Protein AF-0000000071362204 (afdb_homodimer)

Structure (mmCIF, N/CA/C/O backbone):
data_AF-0000000071362204-model_v1
#
loop_
_entity.id
_entity.type
_entity.pdbx_description
1 polymer 'Uncharacterized protein LOC113097064'
#
loop_
_atom_site.group_PDB
_atom_site.id
_atom_site.type_symbol
_atom_site.label_atom_id
_atom_site.label_alt_id
_atom_site.label_comp_id
_atom_site.label_asym_id
_atom_site.label_entity_id
_atom_site.label_seq_id
_atom_site.pdbx_PDB_ins_code
_atom_site.Cartn_x
_atom_site.Cartn_y
_atom_site.Cartn_z
_atom_site.occupancy
_atom_site.B_iso_or_equiv
_atom_site.auth_seq_id
_atom_site.auth_comp_id
_atom_site.auth_asym_id
_atom_site.auth_atom_id
_atom_site.pdbx_PDB_model_num
ATOM 1 N N . MET A 1 1 ? -59.531 -40.188 -57.625 1 27.64 1 MET A N 1
ATOM 2 C CA . MET A 1 1 ? -60.031 -40.844 -56.406 1 27.64 1 MET A CA 1
ATOM 3 C C . MET A 1 1 ? -59.062 -40.594 -55.219 1 27.64 1 MET A C 1
ATOM 5 O O . MET A 1 1 ? -58 -41.188 -55.156 1 27.64 1 MET A O 1
ATOM 9 N N . ILE A 1 2 ? -59.031 -39.344 -54.656 1 34.12 2 ILE A N 1
ATOM 10 C CA . ILE A 1 2 ? -58.062 -38.656 -53.781 1 34.12 2 ILE A CA 1
ATOM 11 C C . ILE A 1 2 ? -58.156 -39.25 -52.375 1 34.12 2 ILE A C 1
ATOM 13 O O . ILE A 1 2 ? -59.188 -39.156 -51.719 1 34.12 2 ILE A O 1
ATOM 17 N N . VAL A 1 3 ? -57.406 -40.344 -52.094 1 33.09 3 VAL A N 1
ATOM 18 C CA . VAL A 1 3 ? -57.469 -41.188 -50.906 1 33.09 3 VAL A CA 1
ATOM 19 C C . VAL A 1 3 ? -57.125 -40.375 -49.656 1 33.09 3 VAL A C 1
ATOM 21 O O . VAL A 1 3 ? -56.094 -39.719 -49.594 1 33.09 3 VAL A O 1
ATOM 24 N N . GLN A 1 4 ? -58.125 -39.875 -48.875 1 31.12 4 GLN A N 1
ATOM 25 C CA . GLN A 1 4 ? -58.156 -39 -47.719 1 31.12 4 GLN A CA 1
ATOM 26 C C . GLN A 1 4 ? -57.469 -39.656 -46.531 1 31.12 4 GLN A C 1
ATOM 28 O O . GLN A 1 4 ? -57.875 -40.719 -46.062 1 31.12 4 GLN A O 1
ATOM 33 N N . THR A 1 5 ? -56.125 -39.594 -46.469 1 39 5 THR A N 1
ATOM 34 C CA . THR A 1 5 ? -55.375 -40.312 -45.469 1 39 5 THR A CA 1
ATOM 35 C C . THR A 1 5 ? -55.875 -40 -44.062 1 39 5 THR A C 1
ATOM 37 O O . THR A 1 5 ? -56.062 -38.812 -43.719 1 39 5 THR A O 1
ATOM 40 N N . PRO A 1 6 ? -56.438 -40.938 -43.344 1 36.09 6 PRO A N 1
ATOM 41 C CA . PRO A 1 6 ? -57.188 -40.812 -42.094 1 36.09 6 PRO A CA 1
ATOM 42 C C . PRO A 1 6 ? -56.375 -40.188 -40.969 1 36.09 6 PRO A C 1
ATOM 44 O O . PRO A 1 6 ? -55.125 -40.219 -41 1 36.09 6 PRO A O 1
ATOM 47 N N . ASP A 1 7 ? -56.875 -39.188 -40.219 1 33.66 7 ASP A N 1
ATOM 48 C CA . ASP A 1 7 ? -56.375 -38.281 -39.188 1 33.66 7 ASP A CA 1
ATOM 49 C C . ASP A 1 7 ? -55.906 -39.031 -37.969 1 33.66 7 ASP A C 1
ATOM 51 O O . ASP A 1 7 ? -56.656 -39.875 -37.406 1 33.66 7 ASP A O 1
ATOM 55 N N . PRO A 1 8 ? -54.594 -39.375 -37.812 1 35.91 8 PRO A N 1
ATOM 56 C CA . PRO A 1 8 ? -54.156 -40.312 -36.75 1 35.91 8 PRO A CA 1
ATOM 57 C C . PRO A 1 8 ? -54.656 -39.906 -35.375 1 35.91 8 PRO A C 1
ATOM 59 O O . PRO A 1 8 ? -54.812 -38.719 -35.094 1 35.91 8 PRO A O 1
ATOM 62 N N . THR A 1 9 ? -55.531 -40.625 -34.781 1 33.62 9 THR A N 1
ATOM 63 C CA . THR A 1 9 ? -56.188 -40.531 -33.5 1 33.62 9 THR A CA 1
ATOM 64 C C . THR A 1 9 ? -55.188 -40.344 -32.375 1 33.62 9 THR A C 1
ATOM 66 O O . THR A 1 9 ? -54.312 -41.219 -32.156 1 33.62 9 THR A O 1
ATOM 69 N N . VAL A 1 10 ? -54.75 -39.125 -32.062 1 38.31 10 VAL A N 1
ATOM 70 C CA . VAL A 1 10 ? -53.719 -38.781 -31.062 1 38.31 10 VAL A CA 1
ATOM 71 C C . VAL A 1 10 ? -54.125 -39.312 -29.703 1 38.31 10 VAL A C 1
ATOM 73 O O . VAL A 1 10 ? -55.25 -39.062 -29.234 1 38.31 10 VAL A O 1
ATOM 76 N N . PRO A 1 11 ? -53.531 -40.438 -29.266 1 35.16 11 PRO A N 1
ATOM 77 C CA . PRO A 1 11 ? -53.969 -41.125 -28.047 1 35.16 11 PRO A CA 1
ATOM 78 C C . PRO A 1 11 ? -54.062 -40.188 -26.859 1 35.16 11 PRO A C 1
ATOM 80 O O . PRO A 1 11 ? -53.406 -39.156 -26.828 1 35.16 11 PRO A O 1
ATOM 83 N N . THR A 1 12 ? -55.125 -40.281 -26.109 1 35.19 12 THR A N 1
ATOM 84 C CA . THR A 1 12 ? -55.594 -39.5 -24.969 1 35.19 12 THR A CA 1
ATOM 85 C C . THR A 1 12 ? -54.594 -39.531 -23.828 1 35.19 12 THR A C 1
ATOM 87 O O . THR A 1 12 ? -54.125 -40.625 -23.438 1 35.19 12 THR A O 1
ATOM 90 N N . PRO A 1 13 ? -53.875 -38.406 -23.531 1 32.84 13 PRO A N 1
ATOM 91 C CA . PRO A 1 13 ? -52.781 -38.375 -22.562 1 32.84 13 PRO A CA 1
ATOM 92 C C . PRO A 1 13 ? -53.188 -38.875 -21.172 1 32.84 13 PRO A C 1
ATOM 94 O O . PRO A 1 13 ? -54.312 -38.625 -20.734 1 32.84 13 PRO A O 1
ATOM 97 N N . VAL A 1 14 ? -52.844 -40.062 -20.781 1 34.97 14 VAL A N 1
ATOM 98 C CA . VAL A 1 14 ? -53.125 -40.75 -19.531 1 34.97 14 VAL A CA 1
ATOM 99 C C . VAL A 1 14 ? -52.875 -39.781 -18.344 1 34.97 14 VAL A C 1
ATOM 101 O O . VAL A 1 14 ? -51.875 -39.031 -18.359 1 34.97 14 VAL A O 1
ATOM 104 N N . PRO A 1 15 ? -53.844 -39.438 -17.531 1 28.56 15 PRO A N 1
ATOM 105 C CA . PRO A 1 15 ? -53.75 -38.5 -16.438 1 28.56 15 PRO A CA 1
ATOM 106 C C . PRO A 1 15 ? -52.688 -38.875 -15.398 1 28.56 15 PRO A C 1
ATOM 108 O O . PRO A 1 15 ? -52.688 -40.031 -14.93 1 28.56 15 PRO A O 1
ATOM 111 N N . ARG A 1 16 ? -51.531 -38.406 -15.461 1 28.94 16 ARG A N 1
ATOM 112 C CA . ARG A 1 16 ? -50.5 -38.781 -14.516 1 28.94 16 ARG A CA 1
ATOM 113 C C . ARG A 1 16 ? -50.938 -38.594 -13.078 1 28.94 16 ARG A C 1
ATOM 115 O O . ARG A 1 16 ? -51.438 -37.531 -12.719 1 28.94 16 ARG A O 1
ATOM 122 N N . ALA A 1 17 ? -51.219 -39.594 -12.336 1 25.5 17 ALA A N 1
ATOM 123 C CA . ALA A 1 17 ? -51.594 -39.688 -10.922 1 25.5 17 ALA A CA 1
ATOM 124 C C . ALA A 1 17 ? -50.656 -38.844 -10.07 1 25.5 17 ALA A C 1
ATOM 126 O O . ALA A 1 17 ? -49.438 -38.906 -10.219 1 25.5 17 ALA A O 1
ATOM 127 N N . THR A 1 18 ? -51.062 -37.688 -9.508 1 26.5 18 THR A N 1
ATOM 128 C CA . THR A 1 18 ? -50.438 -36.719 -8.625 1 26.5 18 THR A CA 1
ATOM 129 C C . THR A 1 18 ? -50.062 -37.375 -7.301 1 26.5 18 THR A C 1
ATOM 131 O O . THR A 1 18 ? -50.906 -37.656 -6.465 1 26.5 18 THR A O 1
ATOM 134 N N . ALA A 1 19 ? -49.156 -38.406 -7.305 1 27.09 19 ALA A N 1
ATOM 135 C CA . ALA A 1 19 ? -48.781 -39 -6.027 1 27.09 19 ALA A CA 1
ATOM 136 C C . ALA A 1 19 ? -48.469 -37.938 -4.992 1 27.09 19 ALA A C 1
ATOM 138 O O . ALA A 1 19 ? -47.812 -36.938 -5.297 1 27.09 19 ALA A O 1
ATOM 139 N N . ASP A 1 20 ? -49.25 -37.781 -3.992 1 25.08 20 ASP A N 1
ATOM 140 C CA . ASP A 1 20 ? -49.219 -36.906 -2.834 1 25.08 20 ASP A CA 1
ATOM 141 C C . ASP A 1 20 ? -47.906 -37.094 -2.033 1 25.08 20 ASP A C 1
ATOM 143 O O . ASP A 1 20 ? -47.781 -38.125 -1.345 1 25.08 20 ASP A O 1
ATOM 147 N N . VAL A 1 21 ? -46.719 -37 -2.619 1 30.03 21 VAL A N 1
ATOM 148 C CA . VAL A 1 21 ? -45.469 -37.25 -1.89 1 30.03 21 VAL A CA 1
ATOM 149 C C . VAL A 1 21 ? -45.5 -36.5 -0.562 1 30.03 21 VAL A C 1
ATOM 151 O O . VAL A 1 21 ? -45.594 -35.25 -0.541 1 30.03 21 VAL A O 1
ATOM 154 N N . SER A 1 22 ? -45.938 -37.188 0.501 1 26.25 22 SER A N 1
ATOM 155 C CA . SER A 1 22 ? -46.188 -36.844 1.9 1 26.25 22 SER A CA 1
ATOM 156 C C . SER A 1 22 ? -45.031 -36.031 2.473 1 26.25 22 SER A C 1
ATOM 158 O O . SER A 1 22 ? -43.969 -35.938 1.857 1 26.25 22 SER A O 1
ATOM 160 N N . ASN A 1 23 ? -45 -36.062 3.912 1 25.48 23 ASN A N 1
ATOM 161 C CA . ASN A 1 23 ? -44.656 -35.156 5.008 1 25.48 23 ASN A CA 1
ATOM 162 C C . ASN A 1 23 ? -43.125 -35.062 5.18 1 25.48 23 ASN A C 1
ATOM 164 O O . ASN A 1 23 ? -42.469 -36.062 5.387 1 25.48 23 ASN A O 1
ATOM 168 N N . PRO A 1 24 ? -42.531 -34.094 4.641 1 28.42 24 PRO A N 1
ATOM 169 C CA . PRO A 1 24 ? -41.094 -34.031 4.746 1 28.42 24 PRO A CA 1
ATOM 170 C C . PRO A 1 24 ? -40.594 -34.219 6.18 1 28.42 24 PRO A C 1
ATOM 172 O O . PRO A 1 24 ? -41.25 -33.812 7.129 1 28.42 24 PRO A O 1
ATOM 175 N N . ALA A 1 25 ? -40 -35.406 6.43 1 31.22 25 ALA A N 1
ATOM 176 C CA . ALA A 1 25 ? -39.344 -35.719 7.688 1 31.22 25 ALA A CA 1
ATOM 177 C C . ALA A 1 25 ? -38.688 -34.5 8.289 1 31.22 25 ALA A C 1
ATOM 179 O O . ALA A 1 25 ? -38.094 -33.656 7.574 1 31.22 25 ALA A O 1
ATOM 180 N N . GLN A 1 26 ? -39.25 -34 9.414 1 26.98 26 GLN A N 1
ATOM 181 C CA . GLN A 1 26 ? -38.781 -32.875 10.234 1 26.98 26 GLN A CA 1
ATOM 182 C C . GLN A 1 26 ? -37.281 -33.031 10.547 1 26.98 26 GLN A C 1
ATOM 184 O O . GLN A 1 26 ? -36.812 -34.062 10.984 1 26.98 26 GLN A O 1
ATOM 189 N N . PRO A 1 27 ? -36.469 -32.406 9.781 1 27.34 27 PRO A N 1
ATOM 190 C CA . PRO A 1 27 ? -35.062 -32.562 10.109 1 27.34 27 PRO A CA 1
ATOM 191 C C . PRO A 1 27 ? -34.781 -32.469 11.609 1 27.34 27 PRO A C 1
ATOM 193 O O . PRO A 1 27 ? -35.469 -31.719 12.32 1 27.34 27 PRO A O 1
ATOM 196 N N . CYS A 1 28 ? -34.562 -33.562 12.203 1 26.39 28 CYS A N 1
ATOM 197 C CA . CYS A 1 28 ? -34.156 -33.656 13.594 1 26.39 28 CYS A CA 1
ATOM 198 C C . CYS A 1 28 ? -33.188 -32.5 13.914 1 26.39 28 CYS A C 1
ATOM 200 O O . CYS A 1 28 ? -32.156 -32.344 13.25 1 26.39 28 CYS A O 1
ATOM 202 N N . ARG A 1 29 ? -33.75 -31.531 14.656 1 27.5 29 ARG A N 1
ATOM 203 C CA . ARG A 1 29 ? -33 -30.469 15.281 1 27.5 29 ARG A CA 1
ATOM 204 C C . ARG A 1 29 ? -31.891 -31.031 16.172 1 27.5 29 ARG A C 1
ATOM 206 O O . ARG A 1 29 ? -32.188 -31.5 17.281 1 27.5 29 ARG A O 1
ATOM 213 N N . ILE A 1 30 ? -31.078 -31.891 15.594 1 26.27 30 ILE A N 1
ATOM 214 C CA . ILE A 1 30 ? -29.984 -32.188 16.516 1 26.27 30 ILE A CA 1
ATOM 215 C C . ILE A 1 30 ? -29.484 -30.875 17.141 1 26.27 30 ILE A C 1
ATOM 217 O O . ILE A 1 30 ? -28.953 -30 16.453 1 26.27 30 ILE A O 1
ATOM 221 N N . VAL A 1 31 ? -30.25 -30.438 18.125 1 28.19 31 VAL A N 1
ATOM 222 C CA . VAL A 1 31 ? -29.781 -29.391 19.031 1 28.19 31 VAL A CA 1
ATOM 223 C C . VAL A 1 31 ? -28.438 -29.797 19.641 1 28.19 31 VAL A C 1
ATOM 225 O O . VAL A 1 31 ? -28.375 -30.672 20.5 1 28.19 31 VAL A O 1
ATOM 228 N N . SER A 1 32 ? -27.5 -30.234 18.844 1 28.05 32 SER A N 1
ATOM 229 C CA . SER A 1 32 ? -26.281 -30.453 19.609 1 28.05 32 SER A CA 1
ATOM 230 C C . SER A 1 32 ? -26.016 -29.297 20.578 1 28.05 32 SER A C 1
ATOM 232 O O . SER A 1 32 ? -25.891 -28.141 20.156 1 28.05 32 SER A O 1
ATOM 234 N N . THR A 1 33 ? -26.562 -29.328 21.734 1 29.48 33 THR A N 1
ATOM 235 C CA . THR A 1 33 ? -26.219 -28.484 22.875 1 29.48 33 THR A CA 1
ATOM 236 C C . THR A 1 33 ? -24.703 -28.453 23.078 1 29.48 33 THR A C 1
ATOM 238 O O . THR A 1 33 ? -24.172 -29.109 23.984 1 29.48 33 THR A O 1
ATOM 241 N N . ALA A 1 34 ? -23.922 -28.938 22.172 1 31.06 34 ALA A N 1
ATOM 242 C CA . ALA A 1 34 ? -22.562 -28.766 22.703 1 31.06 34 ALA A CA 1
ATOM 243 C C . ALA A 1 34 ? -22.391 -27.375 23.312 1 31.06 34 ALA A C 1
ATOM 245 O O . ALA A 1 34 ? -22.953 -26.406 22.828 1 31.06 34 ALA A O 1
ATOM 246 N N . PRO A 1 35 ? -22.172 -27.312 24.609 1 29.08 35 PRO A N 1
ATOM 247 C CA . PRO A 1 35 ? -22 -25.984 25.203 1 29.08 35 PRO A CA 1
ATOM 248 C C . PRO A 1 35 ? -21.25 -25.031 24.281 1 29.08 35 PRO A C 1
ATOM 250 O O . PRO A 1 35 ? -20.438 -25.453 23.469 1 29.08 35 PRO A O 1
ATOM 253 N N . SER A 1 36 ? -21.984 -24.047 23.797 1 29.23 36 SER A N 1
ATOM 254 C CA . SER A 1 36 ? -21.438 -22.906 23.062 1 29.23 36 SER A CA 1
ATOM 255 C C . SER A 1 36 ? -20.078 -22.5 23.609 1 29.23 36 SER A C 1
ATOM 257 O O . SER A 1 36 ? -19.969 -21.984 24.719 1 29.23 36 SER A O 1
ATOM 259 N N . GLY A 1 37 ? -19.156 -23.422 23.594 1 27.8 37 GLY A N 1
ATOM 260 C CA . GLY A 1 37 ? -17.875 -22.969 24.078 1 27.8 37 GLY A CA 1
ATOM 261 C C . GLY A 1 37 ? -17.672 -21.469 23.938 1 27.8 37 GLY A C 1
ATOM 262 O O . GLY A 1 37 ? -18.266 -20.844 23.062 1 27.8 37 GLY A O 1
ATOM 263 N N . ALA A 1 38 ? -17.391 -20.766 25.109 1 29.22 38 ALA A N 1
ATOM 264 C CA . ALA A 1 38 ? -16.969 -19.359 25.156 1 29.22 38 ALA A CA 1
ATOM 265 C C . ALA A 1 38 ? -16.141 -18.984 23.922 1 29.22 38 ALA A C 1
ATOM 267 O O . ALA A 1 38 ? -15.062 -19.531 23.719 1 29.22 38 ALA A O 1
ATOM 268 N N . LEU A 1 39 ? -16.688 -18.906 22.797 1 31.52 39 LEU A N 1
ATOM 269 C CA . LEU A 1 39 ? -16.016 -18.172 21.734 1 31.52 39 LEU A CA 1
ATOM 270 C C . LEU A 1 39 ? -14.922 -17.266 22.297 1 31.52 39 LEU A C 1
ATOM 272 O O . LEU A 1 39 ? -15.203 -16.422 23.156 1 31.52 39 LEU A O 1
ATOM 276 N N . LEU A 1 40 ? -13.836 -17.75 22.672 1 33.31 40 LEU A N 1
ATOM 277 C CA . LEU A 1 40 ? -12.719 -16.906 23.094 1 33.31 40 LEU A CA 1
ATOM 278 C C . LEU A 1 40 ? -12.883 -15.492 22.547 1 33.31 40 LEU A C 1
ATOM 280 O O . LEU A 1 40 ? -12.984 -15.289 21.344 1 33.31 40 LEU A O 1
ATOM 284 N N . GLN A 1 41 ? -13.805 -14.75 23.109 1 36.47 41 GLN A N 1
ATOM 285 C CA . GLN A 1 41 ? -13.844 -13.312 22.875 1 36.47 41 GLN A CA 1
ATOM 286 C C . GLN A 1 41 ? -12.469 -12.789 22.469 1 36.47 41 GLN A C 1
ATOM 288 O O . GLN A 1 41 ? -11.531 -12.797 23.266 1 36.47 41 GLN A O 1
ATOM 293 N N . GLY A 1 42 ? -11.961 -13.117 21.344 1 41.78 42 GLY A N 1
ATOM 294 C CA . GLY A 1 42 ? -10.688 -12.555 20.922 1 41.78 42 GLY A CA 1
ATOM 295 C C . GLY A 1 42 ? -10.422 -11.188 21.5 1 41.78 42 GLY A C 1
ATOM 296 O O . GLY A 1 42 ? -11.297 -10.586 22.125 1 41.78 42 GLY A O 1
ATOM 297 N N . PRO A 1 43 ? -9.188 -10.805 21.688 1 48.91 43 PRO A N 1
ATOM 298 C CA . PRO A 1 43 ? -8.883 -9.516 22.312 1 48.91 43 PRO A CA 1
ATOM 299 C C . PRO A 1 43 ? -9.922 -8.445 21.984 1 48.91 43 PRO A C 1
ATOM 301 O O . PRO A 1 43 ? -10.602 -8.531 20.953 1 48.91 43 PRO A O 1
ATOM 304 N N . SER A 1 44 ? -10.508 -7.812 22.984 1 54.78 44 SER A N 1
ATOM 305 C CA . SER A 1 44 ? -11.5 -6.742 23.016 1 54.78 44 SER A CA 1
ATOM 306 C C . SER A 1 44 ? -11.414 -5.871 21.781 1 54.78 44 SER A C 1
ATOM 308 O O . SER A 1 44 ? -10.367 -5.289 21.484 1 54.78 44 SER A O 1
ATOM 310 N N . VAL A 1 45 ? -12.156 -6.281 20.766 1 63.88 45 VAL A N 1
ATOM 311 C CA . VAL A 1 45 ? -12.281 -5.461 19.562 1 63.88 45 VAL A CA 1
ATOM 312 C C . VAL A 1 45 ? -12.648 -4.031 19.953 1 63.88 45 VAL A C 1
ATOM 314 O O . VAL A 1 45 ? -13.672 -3.795 20.594 1 63.88 45 VAL A O 1
ATOM 317 N N . VAL A 1 46 ? -11.719 -3.152 20.016 1 75.94 46 VAL A N 1
ATOM 318 C CA . VAL A 1 46 ? -11.984 -1.732 20.219 1 75.94 46 VAL A CA 1
ATOM 319 C C . VAL A 1 46 ? -12.969 -1.231 19.172 1 75.94 46 VAL A C 1
ATOM 321 O O . VAL A 1 46 ? -12.781 -1.457 17.969 1 75.94 46 VAL A O 1
ATOM 324 N N . GLN A 1 47 ? -14.062 -0.793 19.703 1 82 47 GLN A N 1
ATOM 325 C CA . GLN A 1 47 ? -15.07 -0.208 18.812 1 82 47 GLN A CA 1
ATOM 326 C C . GLN A 1 47 ? -14.617 1.153 18.297 1 82 47 GLN A C 1
ATOM 328 O O . GLN A 1 47 ? -14.062 1.959 19.047 1 82 47 GLN A O 1
ATOM 333 N N . LEU A 1 48 ? -14.859 1.339 17.016 1 89.94 48 LEU A N 1
ATOM 334 C CA . LEU A 1 48 ? -14.539 2.619 16.406 1 89.94 48 LEU A CA 1
ATOM 335 C C . LEU A 1 48 ? -15.5 3.707 16.875 1 89.94 48 LEU A C 1
ATOM 337 O O . LEU A 1 48 ? -16.625 3.41 17.297 1 89.94 48 LEU A O 1
ATOM 341 N N . PRO A 1 49 ? -15.039 4.961 16.875 1 87.38 49 PRO A N 1
ATOM 342 C CA . PRO A 1 49 ? -15.992 6.043 17.125 1 87.38 49 PRO A CA 1
ATOM 343 C C . PRO A 1 49 ? -17.266 5.91 16.281 1 87.38 49 PRO A C 1
ATOM 345 O O . PRO A 1 49 ? -17.203 5.473 15.133 1 87.38 49 PRO A O 1
ATOM 348 N N . HIS A 1 50 ? -18.297 6.285 16.844 1 83.5 50 HIS A N 1
ATOM 349 C CA . HIS A 1 50 ? -19.609 6.008 16.281 1 83.5 50 HIS A CA 1
ATOM 350 C C . HIS A 1 50 ? -19.734 6.543 14.852 1 83.5 50 HIS A C 1
ATOM 352 O O . HIS A 1 50 ? -20.125 5.816 13.945 1 83.5 50 HIS A O 1
ATOM 358 N N . LEU A 1 51 ? -19.359 7.781 14.648 1 87.38 51 LEU A N 1
ATOM 359 C CA . LEU A 1 51 ? -19.594 8.391 13.352 1 87.38 51 LEU A CA 1
ATOM 360 C C . LEU A 1 51 ? -18.625 7.844 12.312 1 87.38 51 LEU A C 1
ATOM 362 O O . LEU A 1 51 ? -18.844 7.996 11.109 1 87.38 51 LEU A O 1
ATOM 366 N N . TRP A 1 52 ? -17.578 7.18 12.781 1 93.44 52 TRP A N 1
ATOM 367 C CA . TRP A 1 52 ? -16.672 6.52 11.844 1 93.44 52 TRP A CA 1
ATOM 368 C C . TRP A 1 52 ? -17.344 5.324 11.18 1 93.44 52 TRP A C 1
ATOM 370 O O . TRP A 1 52 ? -17.188 5.094 9.984 1 93.44 52 TRP A O 1
ATOM 380 N N . SER A 1 53 ? -18.156 4.672 11.953 1 90.25 53 SER A N 1
ATOM 381 C CA . SER A 1 53 ? -18.75 3.416 11.508 1 90.25 53 SER A CA 1
ATOM 382 C C . SER A 1 53 ? -19.797 3.658 10.422 1 90.25 53 SER A C 1
ATOM 384 O O . SER A 1 53 ? -20.156 2.738 9.68 1 90.25 53 SER A O 1
ATOM 386 N N . GLU A 1 54 ? -20.203 4.863 10.336 1 90.12 54 GLU A N 1
ATOM 387 C CA . GLU A 1 54 ? -21.188 5.203 9.312 1 90.12 54 GLU A CA 1
ATOM 388 C C . GLU A 1 54 ? -20.531 5.344 7.941 1 90.12 54 GLU A C 1
ATOM 390 O O . GLU A 1 54 ? -21.172 5.125 6.91 1 90.12 54 GLU A O 1
ATOM 395 N N . THR A 1 55 ? -19.344 5.719 7.945 1 92 55 THR A N 1
ATOM 396 C CA . THR A 1 55 ? -18.672 6.016 6.691 1 92 55 THR A CA 1
ATOM 397 C C . THR A 1 55 ? -17.656 4.922 6.348 1 92 55 THR A C 1
ATOM 399 O O . THR A 1 55 ? -17.5 4.559 5.18 1 92 55 THR A O 1
ATOM 402 N N . ILE A 1 56 ? -17.062 4.387 7.34 1 95.69 56 ILE A N 1
ATOM 403 C CA . ILE A 1 56 ? -16.062 3.34 7.129 1 95.69 56 ILE A CA 1
ATOM 404 C C . ILE A 1 56 ? -16.766 2.002 6.898 1 95.69 56 ILE A C 1
ATOM 406 O O . ILE A 1 56 ? -17.609 1.593 7.695 1 95.69 56 ILE A O 1
ATOM 410 N N . PRO A 1 57 ? -16.391 1.376 5.812 1 93.81 57 PRO A N 1
ATOM 411 C CA . PRO A 1 57 ? -17.016 0.075 5.555 1 93.81 57 PRO A CA 1
ATOM 412 C C . PRO A 1 57 ? -16.828 -0.908 6.707 1 93.81 57 PRO A C 1
ATOM 414 O O . PRO A 1 57 ? -15.781 -0.921 7.348 1 93.81 57 PRO A O 1
ATOM 417 N N . PRO A 1 58 ? -17.781 -1.781 6.934 1 92.88 58 PRO A N 1
ATOM 418 C CA . PRO A 1 58 ? -17.734 -2.711 8.062 1 92.88 58 PRO A CA 1
ATOM 419 C C . PRO A 1 58 ? -16.516 -3.627 8.023 1 92.88 58 PRO A C 1
ATOM 421 O O . PRO A 1 58 ? -15.992 -4.008 9.078 1 92.88 58 PRO A O 1
ATOM 424 N N . GLU A 1 59 ? -16.125 -4.004 6.895 1 93.69 59 GLU A N 1
ATOM 425 C CA . GLU A 1 59 ? -14.992 -4.918 6.754 1 93.69 59 GLU A CA 1
ATOM 426 C C . GLU A 1 59 ? -13.711 -4.297 7.309 1 93.69 59 GLU A C 1
ATOM 428 O O . GLU A 1 59 ? -12.734 -5.008 7.57 1 93.69 59 GLU A O 1
ATOM 433 N N . ASP A 1 60 ? -13.719 -2.949 7.5 1 96.31 60 ASP A N 1
ATOM 434 C CA . ASP A 1 60 ? -12.516 -2.264 7.949 1 96.31 60 ASP A CA 1
ATOM 435 C C . ASP A 1 60 ? -12.547 -2.02 9.461 1 96.31 60 ASP A C 1
ATOM 437 O O . ASP A 1 60 ? -11.547 -1.626 10.055 1 96.31 60 ASP A O 1
ATOM 441 N N . HIS A 1 61 ? -13.625 -2.254 10.102 1 95.38 61 HIS A N 1
ATOM 442 C CA . HIS A 1 61 ? -13.812 -1.862 11.5 1 95.38 61 HIS A CA 1
ATOM 443 C C . HIS A 1 61 ? -12.844 -2.605 12.414 1 95.38 61 HIS A C 1
ATOM 445 O O . HIS A 1 61 ? -12.148 -1.987 13.219 1 95.38 61 HIS A O 1
ATOM 451 N N . LYS A 1 62 ? -12.781 -3.867 12.203 1 93.94 62 LYS A N 1
ATOM 452 C CA . LYS A 1 62 ? -12.016 -4.703 13.117 1 93.94 62 LYS A CA 1
ATOM 453 C C . LYS A 1 62 ? -10.523 -4.387 13.039 1 93.94 62 LYS A C 1
ATOM 455 O O . LYS A 1 62 ? -9.875 -4.137 14.055 1 93.94 62 LYS A O 1
ATOM 460 N N . TRP A 1 63 ? -9.984 -4.371 11.859 1 95.75 63 TRP A N 1
ATOM 461 C CA . TRP A 1 63 ? -8.539 -4.211 11.766 1 95.75 63 TRP A CA 1
ATOM 462 C C . TRP A 1 63 ? -8.117 -2.779 12.086 1 95.75 63 TRP A C 1
ATOM 464 O O . TRP A 1 63 ? -7.051 -2.549 12.648 1 95.75 63 TRP A O 1
ATOM 474 N N . ILE A 1 64 ? -8.922 -1.785 11.742 1 96.94 64 ILE A N 1
ATOM 475 C CA . ILE A 1 64 ? -8.609 -0.401 12.078 1 96.94 64 ILE A CA 1
ATOM 476 C C . ILE A 1 64 ? -8.633 -0.214 13.594 1 96.94 64 ILE A C 1
ATOM 478 O O . ILE A 1 64 ? -7.746 0.429 14.156 1 96.94 64 ILE A O 1
ATOM 482 N N . GLY A 1 65 ? -9.672 -0.729 14.219 1 95.25 65 GLY A N 1
ATOM 483 C CA . GLY A 1 65 ? -9.719 -0.678 15.664 1 95.25 65 GLY A CA 1
ATOM 484 C C . GLY A 1 65 ? -8.5 -1.285 16.328 1 95.25 65 GLY A C 1
ATOM 485 O O . GLY A 1 65 ? -7.938 -0.703 17.266 1 95.25 65 GLY A O 1
ATOM 486 N N . LYS A 1 66 ? -8.062 -2.369 15.836 1 94.06 66 LYS A N 1
ATOM 487 C CA . LYS A 1 66 ? -6.918 -3.088 16.391 1 94.06 66 LYS A CA 1
ATOM 488 C C . LYS A 1 66 ? -5.621 -2.312 16.156 1 94.06 66 LYS A C 1
ATOM 490 O O . LYS A 1 66 ? -4.746 -2.299 17.031 1 94.06 66 LYS A O 1
ATOM 495 N N . ARG A 1 67 ? -5.516 -1.682 15.039 1 95.62 67 ARG A N 1
ATOM 496 C CA . ARG A 1 67 ? -4.262 -1.034 14.672 1 95.62 67 ARG A CA 1
ATOM 497 C C . ARG A 1 67 ? -4.156 0.353 15.297 1 95.62 67 ARG A C 1
ATOM 499 O O . ARG A 1 67 ? -3.059 0.819 15.609 1 95.62 67 ARG A O 1
ATOM 506 N N . LEU A 1 68 ? -5.266 1.001 15.492 1 95.88 68 LEU A N 1
ATOM 507 C CA . LEU A 1 68 ? -5.215 2.4 15.898 1 95.88 68 LEU A CA 1
ATOM 508 C C . LEU A 1 68 ? -5.383 2.535 17.406 1 95.88 68 LEU A C 1
ATOM 510 O O . LEU A 1 68 ? -4.91 3.504 18 1 95.88 68 LEU A O 1
ATOM 514 N N . PHE A 1 69 ? -6.062 1.584 17.984 1 94.5 69 PHE A N 1
ATOM 515 C CA . PHE A 1 69 ? -6.469 1.826 19.359 1 94.5 69 PHE A CA 1
ATOM 516 C C . PHE A 1 69 ? -5.941 0.733 20.281 1 94.5 69 PHE A C 1
ATOM 518 O O . PHE A 1 69 ? -5.707 -0.394 19.844 1 94.5 69 PHE A O 1
ATOM 525 N N . LYS A 1 70 ? -5.707 1.145 21.422 1 91.25 70 LYS A N 1
ATOM 526 C CA . LYS A 1 70 ? -5.434 0.266 22.547 1 91.25 70 LYS A CA 1
ATOM 527 C C . LYS A 1 70 ? -6.371 0.566 23.719 1 91.25 70 LYS A C 1
ATOM 529 O O . LYS A 1 70 ? -7.023 1.612 23.734 1 91.25 70 LYS A O 1
ATOM 534 N N . ILE A 1 71 ? -6.473 -0.427 24.531 1 85.94 71 ILE A N 1
ATOM 535 C CA . ILE A 1 71 ? -7.273 -0.182 25.734 1 85.94 71 ILE A CA 1
ATOM 536 C C . ILE A 1 71 ? -6.426 0.537 26.781 1 85.94 71 ILE A C 1
ATOM 538 O O . ILE A 1 71 ? -5.371 0.041 27.188 1 85.94 71 ILE A O 1
ATOM 542 N N . GLY A 1 72 ? -6.887 1.67 27.047 1 80.06 72 GLY A N 1
ATOM 543 C CA . GLY A 1 72 ? -6.16 2.471 28.031 1 80.06 72 GLY A CA 1
ATOM 544 C C . GLY A 1 72 ? -6.398 2.027 29.453 1 80.06 72 GLY A C 1
ATOM 545 O O . GLY A 1 72 ? -7.113 1.056 29.703 1 80.06 72 GLY A O 1
ATOM 546 N N . SER A 1 73 ? -5.629 2.629 30.359 1 79.81 73 SER A N 1
ATOM 547 C CA . SER A 1 73 ? -5.652 2.334 31.781 1 79.81 73 SER A CA 1
ATOM 548 C C . SER A 1 73 ? -7.062 2.457 32.344 1 79.81 73 SER A C 1
ATOM 550 O O . SER A 1 73 ? -7.441 1.712 33.25 1 79.81 73 SER A O 1
ATOM 552 N N . LYS A 1 74 ? -7.879 3.25 31.859 1 80.69 74 LYS A N 1
ATOM 553 C CA . LYS A 1 74 ? -9.227 3.469 32.375 1 80.69 74 LYS A CA 1
ATOM 554 C C . LYS A 1 74 ? -10.25 2.629 31.625 1 80.69 74 LYS A C 1
ATOM 556 O O . LYS A 1 74 ? -11.453 2.873 31.719 1 80.69 74 LYS A O 1
ATOM 561 N N . GLY A 1 75 ? -9.742 1.815 30.781 1 79.94 75 GLY A N 1
ATOM 562 C CA . GLY A 1 75 ? -10.641 0.932 30.062 1 79.94 75 GLY A CA 1
ATOM 563 C C . GLY A 1 75 ? -11.18 1.545 28.781 1 79.94 75 GLY A C 1
ATOM 564 O O . GLY A 1 75 ? -11.977 0.922 28.078 1 79.94 75 GLY A O 1
ATOM 565 N N . LYS A 1 76 ? -10.898 2.812 28.641 1 82.06 76 LYS A N 1
ATOM 566 C CA . LYS A 1 76 ? -11.352 3.486 27.422 1 82.06 76 LYS A CA 1
ATOM 567 C C . LYS A 1 76 ? -10.328 3.35 26.297 1 82.06 76 LYS A C 1
ATOM 569 O O . LYS A 1 76 ? -9.125 3.307 26.562 1 82.06 76 LYS A O 1
ATOM 574 N N . PRO A 1 77 ? -10.922 3.299 25.109 1 86.38 77 PRO A N 1
ATOM 575 C CA . PRO A 1 77 ? -9.984 3.203 23.984 1 86.38 77 PRO A CA 1
ATOM 576 C C . PRO A 1 77 ? -9.125 4.453 23.828 1 86.38 77 PRO A C 1
ATOM 578 O O . PRO A 1 77 ? -9.609 5.57 24.031 1 86.38 77 PRO A O 1
ATOM 581 N N . ALA A 1 78 ? -7.883 4.227 23.672 1 90.06 78 ALA A N 1
ATOM 582 C CA . ALA A 1 78 ? -6.926 5.297 23.406 1 90.06 78 ALA A CA 1
ATOM 583 C C . ALA A 1 78 ? -6.086 4.98 22.172 1 90.06 78 ALA A C 1
ATOM 585 O O . ALA A 1 78 ? -5.875 3.814 21.828 1 90.06 78 ALA A O 1
ATOM 586 N N . LEU A 1 79 ? -5.633 6.055 21.547 1 92.81 79 LEU A N 1
ATOM 587 C CA . LEU A 1 79 ? -4.766 5.859 20.391 1 92.81 79 LEU A CA 1
ATOM 588 C C . LEU A 1 79 ? -3.441 5.227 20.797 1 92.81 79 LEU A C 1
ATOM 590 O O . LEU A 1 79 ? -2.889 5.566 21.844 1 92.81 79 LEU A O 1
ATOM 594 N N . ARG A 1 80 ? -2.953 4.414 19.938 1 93.38 80 ARG A N 1
ATOM 595 C CA . ARG A 1 80 ? -1.627 3.846 20.156 1 93.38 80 ARG A CA 1
ATOM 596 C C . ARG A 1 80 ? -0.543 4.906 19.984 1 93.38 80 ARG A C 1
ATOM 598 O O . ARG A 1 80 ? -0.78 5.953 19.391 1 93.38 80 ARG A O 1
ATOM 605 N N . ASP A 1 81 ? 0.653 4.578 20.484 1 89.62 81 ASP A N 1
ATOM 606 C CA . ASP A 1 81 ? 1.749 5.539 20.469 1 89.62 81 ASP A CA 1
ATOM 607 C C . ASP A 1 81 ? 2.504 5.508 19.141 1 89.62 81 ASP A C 1
ATOM 609 O O . ASP A 1 81 ? 3.104 6.508 18.75 1 89.62 81 ASP A O 1
ATOM 613 N N . ASP A 1 82 ? 2.539 4.387 18.516 1 92 82 ASP A N 1
ATOM 614 C CA . ASP A 1 82 ? 3.307 4.215 17.297 1 92 82 ASP A CA 1
ATOM 615 C C . ASP A 1 82 ? 2.439 4.488 16.062 1 92 82 ASP A C 1
ATOM 617 O O . ASP A 1 82 ? 2.311 3.631 15.188 1 92 82 ASP A O 1
ATOM 621 N N . LEU A 1 83 ? 1.989 5.723 15.977 1 95.75 83 LEU A N 1
ATOM 622 C CA . LEU A 1 83 ? 1.095 6.094 14.891 1 95.75 83 LEU A CA 1
ATOM 623 C C . LEU A 1 83 ? 1.868 6.254 13.586 1 95.75 83 LEU A C 1
ATOM 625 O O . LEU A 1 83 ? 3.066 6.543 13.602 1 95.75 83 LEU A O 1
ATOM 629 N N . GLN A 1 84 ? 1.198 5.98 12.539 1 96.25 84 GLN A N 1
ATOM 630 C CA . GLN A 1 84 ? 1.711 6.152 11.18 1 96.25 84 GLN A CA 1
ATOM 631 C C . GLN A 1 84 ? 0.741 6.961 10.328 1 96.25 84 GLN A C 1
ATOM 633 O O . GLN A 1 84 ? -0.428 7.117 10.68 1 96.25 84 GLN A O 1
ATOM 638 N N . LEU A 1 85 ? 1.35 7.504 9.328 1 97.31 85 LEU A N 1
ATOM 639 C CA . LEU A 1 85 ? 0.503 8.266 8.422 1 97.31 85 LEU A CA 1
ATOM 640 C C . LEU A 1 85 ? -0.416 7.336 7.629 1 97.31 85 LEU A C 1
ATOM 642 O O . LEU A 1 85 ? -1.612 7.605 7.5 1 97.31 85 LEU A O 1
ATOM 646 N N . TRP A 1 86 ? 0.16 6.25 7.086 1 97.56 86 TRP A N 1
ATOM 647 C CA . TRP A 1 86 ? -0.589 5.289 6.289 1 97.56 86 TRP A CA 1
ATOM 648 C C . TRP A 1 86 ? -0.632 3.928 6.977 1 97.56 86 TRP A C 1
ATOM 650 O O . TRP A 1 86 ? 0.368 3.479 7.543 1 97.56 86 TRP A O 1
ATOM 660 N N . TYR A 1 87 ? -1.833 3.328 6.906 1 98 87 TYR A N 1
ATOM 661 C CA . TYR A 1 87 ? -2.023 1.968 7.398 1 98 87 TYR A CA 1
ATOM 662 C C . TYR A 1 87 ? -2.553 1.059 6.297 1 98 87 TYR A C 1
ATOM 664 O O . TYR A 1 87 ? -3.488 1.422 5.582 1 98 87 TYR A O 1
ATOM 672 N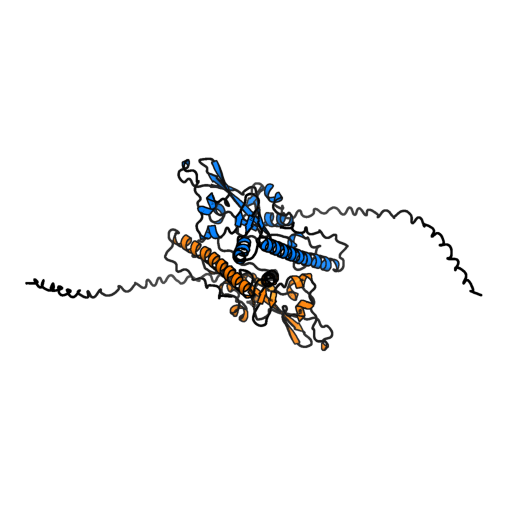 N . TYR A 1 88 ? -1.958 -0.055 6.23 1 96.75 88 TYR A N 1
ATOM 673 C CA . TYR A 1 88 ? -2.379 -1.05 5.25 1 96.75 88 TYR A CA 1
ATOM 674 C C . TYR A 1 88 ? -3.064 -2.229 5.93 1 96.75 88 TYR A C 1
ATOM 676 O O . TYR A 1 88 ? -2.629 -2.68 6.992 1 96.75 88 TYR A O 1
ATOM 684 N N . PRO A 1 89 ? -4.098 -2.66 5.281 1 96.75 89 PRO A N 1
ATOM 685 C CA . PRO A 1 89 ? -4.844 -3.758 5.902 1 96.75 89 PRO A CA 1
ATOM 686 C C . PRO A 1 89 ? -4.07 -5.074 5.895 1 96.75 89 PRO A C 1
ATOM 688 O O . PRO A 1 89 ? -3.123 -5.234 5.121 1 96.75 89 PRO A O 1
ATOM 691 N N . PRO A 1 90 ? -4.523 -5.914 6.82 1 94.88 90 PRO A N 1
ATOM 692 C CA . PRO A 1 90 ? -3.939 -7.258 6.754 1 94.88 90 PRO A CA 1
ATOM 693 C C . PRO A 1 90 ? -4.281 -7.984 5.457 1 94.88 90 PRO A C 1
ATOM 695 O O . PRO A 1 90 ? -5.387 -7.836 4.93 1 94.88 90 PRO A O 1
ATOM 698 N N . GLN A 1 91 ? -3.301 -8.711 5.023 1 94.44 91 GLN A N 1
ATOM 699 C CA . GLN A 1 91 ? -3.512 -9.484 3.805 1 94.44 91 GLN A CA 1
ATOM 700 C C . GLN A 1 91 ? -4.254 -10.781 4.098 1 94.44 91 GLN A C 1
ATOM 702 O O . GLN A 1 91 ? -4.195 -11.297 5.219 1 94.44 91 GLN A O 1
ATOM 707 N N . PRO A 1 92 ? -5.016 -11.273 3.057 1 92.31 92 PRO A N 1
ATOM 708 C CA . PRO A 1 92 ? -5.625 -12.594 3.232 1 92.31 92 PRO A CA 1
ATOM 709 C C . PRO A 1 92 ? -4.605 -13.672 3.586 1 92.31 92 PRO A C 1
ATOM 711 O O . PRO A 1 92 ? -3.441 -13.586 3.182 1 92.31 92 PRO A O 1
ATOM 714 N N . ALA A 1 93 ? -5.109 -14.602 4.312 1 90.88 93 ALA A N 1
ATOM 715 C CA . ALA A 1 93 ? -4.234 -15.711 4.672 1 90.88 93 ALA A CA 1
ATOM 716 C C . ALA A 1 93 ? -3.773 -16.469 3.43 1 90.88 93 ALA A C 1
ATOM 718 O O . ALA A 1 93 ? -4.492 -16.531 2.43 1 90.88 93 ALA A O 1
ATOM 719 N N . LEU A 1 94 ? -2.596 -16.984 3.576 1 89.69 94 LEU A N 1
ATOM 720 C CA . LEU A 1 94 ? -2.051 -17.766 2.465 1 89.69 94 LEU A CA 1
ATOM 721 C C . LEU A 1 94 ? -2.688 -19.141 2.402 1 89.69 94 LEU A C 1
ATOM 723 O O . LEU A 1 94 ? -2.959 -19.656 1.315 1 89.69 94 LEU A O 1
ATOM 727 N N . ILE A 1 95 ? -2.84 -19.656 3.52 1 85.75 95 ILE A N 1
ATOM 728 C CA . ILE A 1 95 ? -3.473 -20.969 3.668 1 85.75 95 ILE A CA 1
ATOM 729 C C . ILE A 1 95 ? -4.613 -20.875 4.68 1 85.75 95 ILE A C 1
ATOM 731 O O . ILE A 1 95 ? -4.449 -20.312 5.762 1 85.75 95 ILE A O 1
ATOM 735 N N . TYR A 1 96 ? -5.812 -21.406 4.25 1 85.81 96 TYR A N 1
ATOM 736 C CA . TYR A 1 96 ? -6.984 -21.312 5.109 1 85.81 96 TYR A CA 1
ATOM 737 C C . TYR A 1 96 ? -7.312 -22.656 5.742 1 85.81 96 TYR A C 1
ATOM 739 O O . TYR A 1 96 ? -7.516 -23.641 5.039 1 85.81 96 TYR A O 1
ATOM 747 N N . ASN A 1 97 ? -7.285 -22.562 7.078 1 82.94 97 ASN A N 1
ATOM 748 C CA . ASN A 1 97 ? -7.707 -23.734 7.836 1 82.94 97 ASN A CA 1
ATOM 749 C C . ASN A 1 97 ? -9.156 -23.625 8.297 1 82.94 97 ASN A C 1
ATOM 751 O O . ASN A 1 97 ? -9.766 -24.609 8.711 1 82.94 97 ASN A O 1
ATOM 755 N N . GLN A 1 98 ? -9.695 -22.453 8.273 1 83.38 98 GLN A N 1
ATOM 756 C CA . GLN A 1 98 ? -11.109 -22.141 8.492 1 83.38 98 GLN A CA 1
ATOM 757 C C . GLN A 1 98 ? -11.703 -21.406 7.293 1 83.38 98 GLN A C 1
ATOM 759 O O . GLN A 1 98 ? -10.969 -20.875 6.453 1 83.38 98 GLN A O 1
ATOM 764 N N . ALA A 1 99 ? -13.047 -21.453 7.266 1 85.06 99 ALA A N 1
ATOM 765 C CA . ALA A 1 99 ? -13.711 -20.797 6.137 1 85.06 99 ALA A CA 1
ATOM 766 C C . ALA A 1 99 ? -13.25 -19.344 6 1 85.06 99 ALA A C 1
ATOM 768 O O . ALA A 1 99 ? -13.242 -18.594 6.98 1 85.06 99 ALA A O 1
ATOM 769 N N . PRO A 1 100 ? -12.836 -19.047 4.836 1 87.88 100 PRO A N 1
ATOM 770 C CA . PRO A 1 100 ? -12.406 -17.672 4.633 1 87.88 100 PRO A CA 1
ATOM 771 C C . PRO A 1 100 ? -13.531 -16.656 4.855 1 87.88 100 PRO A C 1
ATOM 773 O O . PRO A 1 100 ? -14.672 -16.906 4.449 1 87.88 100 PRO A O 1
ATOM 776 N N . ALA A 1 101 ? -13.211 -15.625 5.551 1 85.44 101 ALA A N 1
ATOM 777 C CA . ALA A 1 101 ? -14.117 -14.484 5.688 1 85.44 101 ALA A CA 1
ATOM 778 C C . ALA A 1 101 ? -13.852 -13.438 4.609 1 85.44 101 ALA A C 1
ATOM 780 O O . ALA A 1 101 ? -12.703 -13.195 4.246 1 85.44 101 ALA A O 1
ATOM 781 N N . PRO A 1 102 ? -14.922 -12.82 4.152 1 87.75 102 PRO A N 1
ATOM 782 C CA . PRO A 1 102 ? -14.75 -11.875 3.047 1 87.75 102 PRO A CA 1
ATOM 783 C C . PRO A 1 102 ? -13.969 -10.625 3.455 1 87.75 102 PRO A C 1
ATOM 785 O O . PRO A 1 102 ? -13.352 -9.977 2.607 1 87.75 102 PRO A O 1
ATOM 788 N N . ASP A 1 103 ? -13.859 -10.305 4.66 1 87.5 103 ASP A N 1
ATOM 789 C CA . ASP A 1 103 ? -13.352 -9.016 5.121 1 87.5 103 ASP A CA 1
ATOM 790 C C . ASP A 1 103 ? -11.93 -8.773 4.617 1 87.5 103 ASP A C 1
ATOM 792 O O . ASP A 1 103 ? -11.641 -7.73 4.035 1 87.5 103 ASP A O 1
ATOM 796 N N . ARG A 1 104 ? -11.117 -9.734 4.727 1 90.12 104 ARG A N 1
ATOM 797 C CA . ARG A 1 104 ? -9.703 -9.547 4.418 1 90.12 104 ARG A CA 1
ATOM 798 C C . ARG A 1 104 ? -9.492 -9.336 2.922 1 90.12 104 ARG A C 1
ATOM 800 O O . ARG A 1 104 ? -8.438 -8.859 2.498 1 90.12 104 ARG A O 1
ATOM 807 N N . PHE A 1 105 ? -10.492 -9.688 2.186 1 92.94 105 PHE A N 1
ATOM 808 C CA . PHE A 1 105 ? -10.359 -9.57 0.738 1 92.94 105 PHE A CA 1
ATOM 809 C C . PHE A 1 105 ? -10.859 -8.211 0.254 1 92.94 105 PHE A C 1
ATOM 811 O O . PHE A 1 105 ? -10.57 -7.809 -0.875 1 92.94 105 PHE A O 1
ATOM 818 N N . PHE A 1 106 ? -11.562 -7.484 1.121 1 94.31 106 PHE A N 1
ATOM 819 C CA . PHE A 1 106 ? -12.242 -6.281 0.647 1 94.31 106 PHE A CA 1
ATOM 820 C C . PHE A 1 106 ? -11.93 -5.094 1.547 1 94.31 106 PHE A C 1
ATOM 822 O O . PHE A 1 106 ? -12.625 -4.078 1.513 1 94.31 106 PHE A O 1
ATOM 829 N N . CYS A 1 107 ? -10.859 -5.203 2.332 1 96 107 CYS A N 1
ATOM 830 C CA . CYS A 1 107 ? -10.438 -4.125 3.223 1 96 107 CYS A CA 1
ATOM 831 C C . CYS A 1 107 ? -9.836 -2.973 2.434 1 96 107 CYS A C 1
ATOM 833 O O . CYS A 1 107 ? -9.531 -3.117 1.249 1 96 107 CYS A O 1
ATOM 835 N N . HIS A 1 108 ? -9.727 -1.837 3.174 1 97.25 108 HIS A N 1
ATOM 836 C CA . HIS A 1 108 ? -9.234 -0.603 2.574 1 97.25 108 HIS A CA 1
ATOM 837 C C . HIS A 1 108 ? -8.078 -0.015 3.387 1 97.25 108 HIS A C 1
ATOM 839 O O . HIS A 1 108 ? -8.008 -0.218 4.602 1 97.25 108 HIS A O 1
ATOM 845 N N . THR A 1 109 ? -7.23 0.718 2.674 1 98 109 THR A N 1
ATOM 846 C CA . THR A 1 109 ? -6.148 1.448 3.324 1 98 109 THR A CA 1
ATOM 847 C C . THR A 1 109 ? -6.699 2.602 4.16 1 98 109 THR A C 1
ATOM 849 O O . THR A 1 109 ? -7.812 3.068 3.922 1 98 109 THR A O 1
ATOM 852 N N . LEU A 1 110 ? -5.93 3.006 5.16 1 98.5 110 LEU A N 1
ATOM 853 C CA . LEU A 1 110 ? -6.332 4.105 6.035 1 98.5 110 LEU A CA 1
ATOM 854 C C . LEU A 1 110 ? -5.273 5.199 6.055 1 98.5 110 LEU A C 1
ATOM 856 O O . LEU A 1 110 ? -4.098 4.93 6.309 1 98.5 110 LEU A O 1
ATOM 860 N N . LEU A 1 111 ? -5.66 6.34 5.75 1 98.62 111 LEU A N 1
ATOM 861 C CA . LEU A 1 111 ? -4.852 7.535 5.949 1 98.62 111 LEU A CA 1
ATOM 862 C C . LEU A 1 111 ? -5.184 8.203 7.281 1 98.62 111 LEU A C 1
ATOM 864 O O . LEU A 1 111 ? -6.309 8.664 7.484 1 98.62 111 LEU A O 1
ATOM 868 N N . LEU A 1 112 ? -4.262 8.234 8.164 1 98.38 112 LEU A N 1
ATOM 869 C CA . LEU A 1 112 ? -4.391 8.977 9.406 1 98.38 112 LEU A CA 1
ATOM 870 C C . LEU A 1 112 ? -3.797 10.375 9.266 1 98.38 112 LEU A C 1
ATOM 872 O O . LEU A 1 112 ? -2.582 10.555 9.383 1 98.38 112 LEU A O 1
ATOM 876 N N . TRP A 1 113 ? -4.676 11.344 9.055 1 98.38 113 TRP A N 1
ATOM 877 C CA . TRP A 1 113 ? -4.223 12.719 8.859 1 98.38 113 TRP A CA 1
ATOM 878 C C . TRP A 1 113 ? -4.309 13.516 10.156 1 98.38 113 TRP A C 1
ATOM 880 O O . TRP A 1 113 ? -5.32 14.156 10.43 1 98.38 113 TRP A O 1
ATOM 890 N N . MET A 1 114 ? -3.234 13.5 10.898 1 97.75 114 MET A N 1
ATOM 891 C CA . MET A 1 114 ? -3.146 14.219 12.172 1 97.75 114 MET A CA 1
ATOM 892 C C . MET A 1 114 ? -1.814 14.953 12.289 1 97.75 114 MET A C 1
ATOM 894 O O . MET A 1 114 ? -0.993 14.617 13.148 1 97.75 114 MET A O 1
ATOM 898 N N . PRO A 1 115 ? -1.677 16.016 11.492 1 96.69 115 PRO A N 1
ATOM 899 C CA . PRO A 1 115 ? -0.392 16.719 11.469 1 96.69 115 PRO A CA 1
ATOM 900 C C . PRO A 1 115 ? 0.039 17.203 12.852 1 96.69 115 PRO A C 1
ATOM 902 O O . PRO A 1 115 ? 1.226 17.156 13.188 1 96.69 115 PRO A O 1
ATOM 905 N N . TYR A 1 116 ? -0.833 17.703 13.664 1 96.44 116 TYR A N 1
ATOM 906 C CA . TYR A 1 116 ? -0.479 18.156 15 1 96.44 116 TYR A CA 1
ATOM 907 C C . TYR A 1 116 ? 0.065 17.016 15.844 1 96.44 116 TYR A C 1
ATOM 909 O O . TYR A 1 116 ? 1.111 17.141 16.484 1 96.44 116 TYR A O 1
ATOM 917 N N . LYS A 1 117 ? -0.575 15.93 15.812 1 95.94 117 LYS A N 1
ATOM 918 C CA . LYS A 1 117 ? -0.182 14.797 16.641 1 95.94 117 LYS A CA 1
ATOM 919 C C . LYS A 1 117 ? 1.029 14.078 16.047 1 95.94 117 LYS A C 1
ATOM 921 O O . LYS A 1 117 ? 1.935 13.672 16.766 1 95.94 117 LYS A O 1
ATOM 926 N N . LEU A 1 118 ? 1.031 13.922 14.773 1 95.88 118 LEU A N 1
ATOM 927 C CA . LEU A 1 118 ? 2.037 13.094 14.117 1 95.88 118 LEU A CA 1
ATOM 928 C C . LEU A 1 118 ? 3.361 13.836 14 1 95.88 118 LEU A C 1
ATOM 930 O O . LEU A 1 118 ? 4.43 13.258 14.195 1 95.88 118 LEU A O 1
ATOM 934 N N . TRP A 1 119 ? 3.277 15.094 13.68 1 92.88 119 TRP A N 1
ATOM 935 C CA . TRP A 1 119 ? 4.5 15.828 13.359 1 92.88 119 TRP A CA 1
ATOM 936 C C . TRP A 1 119 ? 4.742 16.953 14.367 1 92.88 119 TRP A C 1
ATOM 938 O O . TRP A 1 119 ? 5.711 17.703 14.242 1 92.88 119 TRP A O 1
ATOM 948 N N . ARG A 1 120 ? 3.816 17.188 15.273 1 91.56 120 ARG A N 1
ATOM 949 C CA . ARG A 1 120 ? 3.928 18.219 16.312 1 91.56 120 ARG A CA 1
ATOM 950 C C . ARG A 1 120 ? 4.062 19.609 15.695 1 91.56 120 ARG A C 1
ATOM 952 O O . ARG A 1 120 ? 4.859 20.422 16.156 1 91.56 120 ARG A O 1
ATOM 959 N N . VAL A 1 121 ? 3.35 19.75 14.641 1 91.81 121 VAL A N 1
ATOM 960 C CA . VAL A 1 121 ? 3.367 21.047 13.992 1 91.81 121 VAL A CA 1
ATOM 961 C C . VAL A 1 121 ? 2.588 22.062 14.836 1 91.81 121 VAL A C 1
ATOM 963 O O . VAL A 1 121 ? 1.594 21.703 15.477 1 91.81 121 VAL A O 1
ATOM 966 N N . LYS A 1 122 ? 3.096 23.297 14.797 1 93.5 122 LYS A N 1
ATOM 967 C CA . LYS A 1 122 ? 2.379 24.375 15.453 1 93.5 122 LYS A CA 1
ATOM 968 C C . LYS A 1 122 ? 1.38 25.031 14.508 1 93.5 122 LYS A C 1
ATOM 970 O O . LYS A 1 122 ? 1.737 25.438 13.398 1 93.5 122 LYS A O 1
ATOM 975 N N . VAL A 1 123 ? 0.175 25.094 14.969 1 96.81 123 VAL A N 1
ATOM 976 C CA . VAL A 1 123 ? -0.888 25.734 14.211 1 96.81 123 VAL A CA 1
ATOM 977 C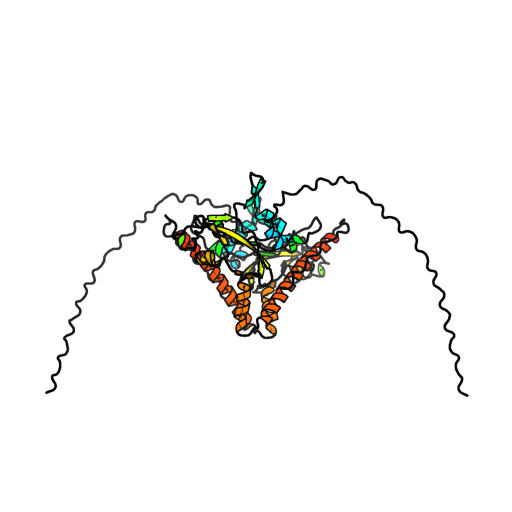 C . VAL A 1 123 ? -1.479 26.891 15.023 1 96.81 123 VAL A C 1
ATOM 979 O O . VAL A 1 123 ? -1.774 26.719 16.203 1 96.81 123 VAL A O 1
ATOM 982 N N . LEU A 1 124 ? -1.587 28 14.336 1 97.75 124 LEU A N 1
ATOM 983 C CA . LEU A 1 124 ? -2.074 29.188 15.016 1 97.75 124 LEU A CA 1
ATOM 984 C C . LEU A 1 124 ? -3.553 29.422 14.711 1 97.75 124 LEU A C 1
ATOM 986 O O . LEU A 1 124 ? -4.027 29.094 13.625 1 97.75 124 LEU A O 1
ATOM 990 N N . CYS A 1 125 ? -4.215 29.953 15.664 1 97.81 125 CYS A N 1
ATOM 991 C CA . CYS A 1 125 ? -5.609 30.344 15.477 1 97.81 125 CYS A CA 1
ATOM 992 C C . CYS A 1 125 ? -5.734 31.438 14.414 1 97.81 125 CYS A C 1
ATOM 994 O O . CYS A 1 125 ? -5.004 32.438 14.453 1 97.81 125 CYS A O 1
ATOM 996 N N . PRO A 1 126 ? -6.695 31.25 13.492 1 95.88 126 PRO A N 1
ATOM 997 C CA . PRO A 1 126 ? -6.84 32.25 12.422 1 95.88 126 PRO A CA 1
ATOM 998 C C . PRO A 1 126 ? -7.562 33.5 12.883 1 95.88 126 PRO A C 1
ATOM 1000 O O . PRO A 1 126 ? -7.566 34.5 12.172 1 95.88 126 PRO A O 1
ATOM 1003 N N . ASN A 1 127 ? -8.219 33.5 14 1 95.94 127 ASN A N 1
ATOM 1004 C CA . ASN A 1 127 ? -8.914 34.688 14.531 1 95.94 127 ASN A CA 1
ATOM 1005 C C . ASN A 1 127 ? -7.941 35.781 14.961 1 95.94 127 ASN A C 1
ATOM 1007 O O . ASN A 1 127 ? -7.152 35.562 15.891 1 95.94 127 ASN A O 1
ATOM 1011 N N . PRO A 1 128 ? -8.141 36.844 14.352 1 95.06 128 PRO A N 1
ATOM 1012 C CA . PRO A 1 128 ? -7.219 37.938 14.695 1 95.06 128 PRO A CA 1
ATOM 1013 C C . PRO A 1 128 ? -7.312 38.344 16.156 1 95.06 128 PRO A C 1
ATOM 1015 O O . PRO A 1 128 ? -6.316 38.781 16.75 1 95.06 128 PRO A O 1
ATOM 1018 N N . ALA A 1 129 ? -8.422 38.219 16.703 1 96.5 129 ALA A N 1
ATOM 1019 C CA . ALA A 1 129 ? -8.633 38.625 18.094 1 96.5 129 ALA A CA 1
ATOM 1020 C C . ALA A 1 129 ? -7.812 37.75 19.031 1 96.5 129 ALA A C 1
ATOM 1022 O O . ALA A 1 129 ? -7.582 38.125 20.188 1 96.5 129 ALA A O 1
ATOM 1023 N N . CYS A 1 130 ? -7.328 36.625 18.594 1 96.81 130 CYS A N 1
ATOM 1024 C CA . CYS A 1 130 ? -6.633 35.688 19.438 1 96.81 130 CYS A CA 1
ATOM 1025 C C . CYS A 1 130 ? -5.125 35.875 19.375 1 96.81 130 CYS A C 1
ATOM 1027 O O . CYS A 1 130 ? -4.375 35.219 20.094 1 96.81 130 CYS A O 1
ATOM 1029 N N . GLY A 1 131 ? -4.562 36.844 18.625 1 92.19 131 GLY A N 1
ATOM 1030 C CA . GLY A 1 131 ? -3.166 37.25 18.609 1 92.19 131 GLY A CA 1
ATOM 1031 C C . GLY A 1 131 ? -2.225 36.125 18.25 1 92.19 131 GLY A C 1
ATOM 1032 O O . GLY A 1 131 ? -1.23 35.906 18.953 1 92.19 131 GLY A O 1
ATOM 1033 N N . GLN A 1 132 ? -2.486 35.25 17.359 1 92.38 132 GLN A N 1
ATOM 1034 C CA . GLN A 1 132 ? -1.637 34.156 16.891 1 92.38 132 GLN A CA 1
ATOM 1035 C C . GLN A 1 132 ? -1.513 33.094 17.969 1 92.38 132 GLN A C 1
ATOM 1037 O O . GLN A 1 132 ? -0.425 32.562 18.188 1 92.38 132 GLN A O 1
ATOM 1042 N N . HIS A 1 133 ? -2.549 32.906 18.625 1 96.94 133 HIS A N 1
ATOM 1043 C CA . HIS A 1 133 ? -2.605 31.875 19.656 1 96.94 133 HIS A CA 1
ATOM 1044 C C . HIS A 1 133 ? -2.479 30.484 19.047 1 96.94 133 HIS A C 1
ATOM 1046 O O . HIS A 1 133 ? -3.115 30.188 18.031 1 96.94 133 HIS A O 1
ATOM 1052 N N . GLN A 1 134 ? -1.646 29.656 19.719 1 97.62 134 GLN A N 1
ATOM 1053 C CA . GLN A 1 134 ? -1.439 28.297 19.219 1 97.62 134 GLN A CA 1
ATOM 1054 C C . GLN A 1 134 ? -2.633 27.406 19.547 1 97.62 134 GLN A C 1
ATOM 1056 O O . GLN A 1 134 ? -3.115 27.406 20.688 1 97.62 134 GLN A O 1
ATOM 1061 N N . LEU A 1 135 ? -3.02 26.688 18.578 1 97.88 135 LEU A N 1
ATOM 1062 C CA . LEU A 1 135 ? -4.094 25.734 18.781 1 97.88 135 LEU A CA 1
ATOM 1063 C C . LEU A 1 135 ? -3.588 24.5 19.531 1 97.88 135 LEU A C 1
ATOM 1065 O O . LEU A 1 135 ? -2.391 24.219 19.531 1 97.88 135 LEU A O 1
ATOM 1069 N N . THR A 1 136 ? -4.508 23.844 20.219 1 97.25 136 THR A N 1
ATOM 1070 C CA . THR A 1 136 ? -4.191 22.609 20.922 1 97.25 136 THR A CA 1
ATOM 1071 C C . THR A 1 136 ? -4.992 21.438 20.359 1 97.25 136 THR A C 1
ATOM 1073 O O . THR A 1 136 ? -5.965 21.641 19.625 1 97.25 136 THR A O 1
ATOM 1076 N N . GLY A 1 137 ? -4.516 20.281 20.703 1 96.38 137 GLY A N 1
ATOM 1077 C CA . GLY A 1 137 ? -5.191 19.078 20.219 1 96.38 137 GLY A CA 1
ATOM 1078 C C . GLY A 1 137 ? -6.547 18.859 20.859 1 96.38 137 GLY A C 1
ATOM 1079 O O . GLY A 1 137 ? -6.668 18.859 22.078 1 96.38 137 GLY A O 1
ATOM 1080 N N . GLY A 1 138 ? -7.574 18.672 20.047 1 95.06 138 GLY A N 1
ATOM 1081 C CA . GLY A 1 138 ? -8.914 18.344 20.531 1 95.06 138 GLY A CA 1
ATOM 1082 C C . GLY A 1 138 ? -9.266 16.875 20.406 1 95.06 138 GLY A C 1
ATOM 1083 O O . GLY A 1 138 ? -10.375 16.469 20.719 1 95.06 138 GLY A O 1
ATOM 1084 N N . GLY A 1 139 ? -8.375 16.109 19.875 1 93.62 139 GLY A N 1
ATOM 1085 C CA . GLY A 1 139 ? -8.641 14.695 19.703 1 93.62 139 GLY A CA 1
ATOM 1086 C C . GLY A 1 139 ? -9.086 14.336 18.297 1 93.62 139 GLY A C 1
ATOM 1087 O O . GLY A 1 139 ? -8.953 15.141 17.375 1 93.62 139 GLY A O 1
ATOM 1088 N N . LEU A 1 140 ? -9.555 13.125 18.172 1 95.19 140 LEU A N 1
ATOM 1089 C CA . LEU A 1 140 ? -10 12.617 16.875 1 95.19 140 LEU A CA 1
ATOM 1090 C C . LEU A 1 140 ? -11.273 13.312 16.422 1 95.19 140 LEU A C 1
ATOM 1092 O O . LEU A 1 140 ? -12.188 13.523 17.234 1 95.19 140 LEU A O 1
ATOM 1096 N N . HIS A 1 141 ? -11.281 13.672 15.188 1 96.5 141 HIS A N 1
ATOM 1097 C CA . HIS A 1 141 ? -12.516 14.195 14.602 1 96.5 141 HIS A CA 1
ATOM 1098 C C . HIS A 1 141 ? -13.602 13.125 14.555 1 96.5 141 HIS A C 1
ATOM 1100 O O . HIS A 1 141 ? -13.305 11.953 14.336 1 96.5 141 HIS A O 1
ATOM 1106 N N . LYS A 1 142 ? -14.75 13.516 14.602 1 94.38 142 LYS A N 1
ATOM 1107 C CA . LYS A 1 142 ? -15.867 12.594 14.766 1 94.38 142 LYS A CA 1
ATOM 1108 C C . LYS A 1 142 ? -16.203 11.891 13.453 1 94.38 142 LYS A C 1
ATOM 1110 O O . LYS A 1 142 ? -16.844 10.836 13.453 1 94.38 142 LYS A O 1
ATOM 1115 N N . ARG A 1 143 ? -15.898 12.5 12.383 1 94.56 143 ARG A N 1
ATOM 1116 C CA . ARG A 1 143 ? -16.281 11.922 11.094 1 94.56 143 ARG A CA 1
ATOM 1117 C C . ARG A 1 143 ? -15.055 11.391 10.352 1 94.56 143 ARG A C 1
ATOM 1119 O O . ARG A 1 143 ? -13.969 11.977 10.43 1 94.56 143 ARG A O 1
ATOM 1126 N N . ALA A 1 144 ? -15.305 10.328 9.664 1 96.44 144 ALA A N 1
ATOM 1127 C CA . ALA A 1 144 ? -14.336 9.789 8.711 1 96.44 144 ALA A CA 1
ATOM 1128 C C . ALA A 1 144 ? -14.773 10.07 7.277 1 96.44 144 ALA A C 1
ATOM 1130 O O . ALA A 1 144 ? -15.922 10.453 7.031 1 96.44 144 ALA A O 1
ATOM 1131 N N . ARG A 1 145 ? -13.828 9.977 6.383 1 96.56 145 ARG A N 1
ATOM 1132 C CA . ARG A 1 145 ? -14.125 10.164 4.965 1 96.56 145 ARG A CA 1
ATOM 1133 C C . ARG A 1 145 ? -13.594 8.992 4.141 1 96.56 145 ARG A C 1
ATOM 1135 O O . ARG A 1 145 ? -12.562 8.406 4.473 1 96.56 145 ARG A O 1
ATOM 1142 N N . GLN A 1 146 ? -14.336 8.633 3.105 1 96.5 146 GLN A N 1
ATOM 1143 C CA . GLN A 1 146 ? -13.836 7.73 2.078 1 96.5 146 GLN A CA 1
ATOM 1144 C C . GLN A 1 146 ? -13.312 8.508 0.87 1 96.5 146 GLN A C 1
ATOM 1146 O O . GLN A 1 146 ? -14.016 9.352 0.321 1 96.5 146 GLN A O 1
ATOM 1151 N N . VAL A 1 147 ? -12.133 8.219 0.527 1 97.69 147 VAL A N 1
ATOM 1152 C CA . VAL A 1 147 ? -11.492 8.953 -0.556 1 97.69 147 VAL A CA 1
ATOM 1153 C C . VAL A 1 147 ? -11.453 8.094 -1.816 1 97.69 147 VAL A C 1
ATOM 1155 O O . VAL A 1 147 ? -10.969 6.957 -1.788 1 97.69 147 VAL A O 1
ATOM 1158 N N . LEU A 1 148 ? -11.984 8.656 -2.885 1 95.88 148 LEU A N 1
ATOM 1159 C CA . LEU A 1 148 ? -11.984 7.98 -4.176 1 95.88 148 LEU A CA 1
ATOM 1160 C C . LEU A 1 148 ? -10.617 8.094 -4.848 1 95.88 148 LEU A C 1
ATOM 1162 O O . LEU A 1 148 ? -10.078 9.195 -4.984 1 95.88 148 LEU A O 1
ATOM 1166 N N . ASP A 1 149 ? -10.062 6.977 -5.141 1 94.31 149 ASP A N 1
ATOM 1167 C CA . ASP A 1 149 ? -8.836 6.902 -5.922 1 94.31 149 ASP A CA 1
ATOM 1168 C C . ASP A 1 149 ? -9.086 6.25 -7.281 1 94.31 149 ASP A C 1
ATOM 1170 O O . ASP A 1 149 ? -10.234 5.996 -7.652 1 94.31 149 ASP A O 1
ATOM 1174 N N . ILE A 1 150 ? -8.094 5.957 -8.047 1 88.69 150 ILE A N 1
ATOM 1175 C CA . ILE A 1 150 ? -8.188 5.543 -9.438 1 88.69 150 ILE A CA 1
ATOM 1176 C C . ILE A 1 150 ? -8.906 4.199 -9.531 1 88.69 150 ILE A C 1
ATOM 1178 O O . ILE A 1 150 ? -9.758 4 -10.406 1 88.69 150 ILE A O 1
ATOM 1182 N N . ASP A 1 151 ? -8.578 3.279 -8.648 1 89.94 151 ASP A N 1
ATOM 1183 C CA . ASP A 1 151 ? -9.148 1.942 -8.773 1 89.94 151 ASP A CA 1
ATOM 1184 C C . ASP A 1 151 ? -9.57 1.399 -7.41 1 89.94 151 ASP A C 1
ATOM 1186 O O . ASP A 1 151 ? -9.977 0.24 -7.297 1 89.94 151 ASP A O 1
ATOM 1190 N N . ARG A 1 152 ? -9.398 2.246 -6.414 1 92.75 152 ARG A N 1
ATOM 1191 C CA . ARG A 1 152 ? -9.789 1.882 -5.055 1 92.75 152 ARG A CA 1
ATOM 1192 C C . ARG A 1 152 ? -10.203 3.113 -4.258 1 92.75 152 ARG A C 1
ATOM 1194 O O . ARG A 1 152 ? -10.078 4.242 -4.734 1 92.75 152 ARG A O 1
ATOM 1201 N N . THR A 1 153 ? -10.875 2.828 -3.188 1 95.69 153 THR A N 1
ATOM 1202 C CA . THR A 1 153 ? -11.117 3.861 -2.188 1 95.69 153 THR A CA 1
ATOM 1203 C C . THR A 1 153 ? -10.289 3.602 -0.929 1 95.69 153 THR A C 1
ATOM 1205 O O . THR A 1 153 ? -9.836 2.48 -0.699 1 95.69 153 THR A O 1
ATOM 1208 N N . TYR A 1 154 ? -10.031 4.602 -0.22 1 97.81 154 TYR A N 1
ATOM 1209 C CA . TYR A 1 154 ? -9.406 4.426 1.084 1 97.81 154 TYR A CA 1
ATOM 1210 C C . TYR A 1 154 ? -10.055 5.324 2.129 1 97.81 154 TYR A C 1
ATOM 1212 O O . TYR A 1 154 ? -10.758 6.277 1.784 1 97.81 154 TYR A O 1
ATOM 1220 N N . ASN A 1 155 ? -9.859 4.949 3.359 1 98 155 ASN A N 1
ATOM 1221 C CA . ASN A 1 155 ? -10.422 5.695 4.48 1 98 155 ASN A CA 1
ATOM 1222 C C . ASN A 1 155 ? -9.477 6.785 4.965 1 98 155 ASN A C 1
ATOM 1224 O O . ASN A 1 155 ? -8.25 6.613 4.926 1 98 155 ASN A O 1
ATOM 1228 N N . MET A 1 156 ? -10.07 7.859 5.418 1 98.31 156 MET A N 1
ATOM 1229 C CA . MET A 1 156 ? -9.281 8.93 6.02 1 98.31 156 MET A CA 1
ATOM 1230 C C . MET A 1 156 ? -9.906 9.398 7.328 1 98.31 156 MET A C 1
ATOM 1232 O O . MET A 1 156 ? -11.125 9.594 7.406 1 98.31 156 MET A O 1
ATOM 1236 N N . VAL A 1 157 ? -9.109 9.484 8.312 1 97.94 157 VAL A N 1
ATOM 1237 C CA . VAL A 1 157 ? -9.523 10.07 9.586 1 97.94 157 VAL A CA 1
ATOM 1238 C C . VAL A 1 157 ? -8.562 11.188 9.984 1 97.94 157 VAL A C 1
ATOM 1240 O O . VAL A 1 157 ? -7.438 11.25 9.477 1 97.94 157 VAL A O 1
ATOM 1243 N N . THR A 1 158 ? -9.078 12.055 10.781 1 98.12 158 THR A N 1
ATOM 1244 C CA . THR A 1 158 ? -8.266 13.227 11.109 1 98.12 158 THR A CA 1
ATOM 1245 C C . THR A 1 158 ? -8.5 13.664 12.547 1 98.12 158 THR A C 1
ATOM 1247 O O . THR A 1 158 ? -9.195 12.977 13.305 1 98.12 158 THR A O 1
ATOM 1250 N N . GLU A 1 159 ? -7.816 14.719 12.938 1 97.88 159 GLU A N 1
ATOM 1251 C CA . GLU A 1 159 ? -7.934 15.297 14.273 1 97.88 159 GLU A CA 1
ATOM 1252 C C . GLU A 1 159 ? -8.609 16.656 14.227 1 97.88 159 GLU A C 1
ATOM 1254 O O . GLU A 1 159 ? -8.75 17.25 13.156 1 97.88 159 GLU A O 1
ATOM 1259 N N . THR A 1 160 ? -9.086 17.031 15.375 1 98 160 THR A N 1
ATOM 1260 C CA . THR A 1 160 ? -9.602 18.391 15.578 1 98 160 THR A CA 1
ATOM 1261 C C . THR A 1 160 ? -8.68 19.188 16.5 1 98 160 THR A C 1
ATOM 1263 O O . THR A 1 160 ? -8.172 18.656 17.484 1 98 160 THR A O 1
ATOM 1266 N N . LEU A 1 161 ? -8.5 20.438 16.109 1 98.31 161 LEU A N 1
ATOM 1267 C CA . LEU A 1 161 ? -7.746 21.375 16.938 1 98.31 161 LEU A CA 1
ATOM 1268 C C . LEU A 1 161 ? -8.664 22.422 17.562 1 98.31 161 LEU A C 1
ATOM 1270 O O . LEU A 1 161 ? -9.664 22.812 16.938 1 98.31 161 LEU A O 1
ATOM 1274 N N . ILE A 1 162 ? -8.258 22.875 18.766 1 98.25 162 ILE A N 1
ATOM 1275 C CA . ILE A 1 162 ? -9.133 23.797 19.484 1 98.25 162 ILE A CA 1
ATOM 1276 C C . ILE A 1 162 ? -8.336 25.016 19.938 1 98.25 162 ILE A C 1
ATOM 1278 O O . ILE A 1 162 ? -7.199 24.906 20.391 1 98.25 162 ILE A O 1
ATOM 1282 N N . CYS A 1 163 ? -8.93 26.125 19.734 1 98.06 163 CYS A N 1
ATOM 1283 C CA . CYS A 1 163 ? -8.375 27.344 20.312 1 98.06 163 CYS A CA 1
ATOM 1284 C C . CYS A 1 163 ? -8.859 27.531 21.734 1 98.06 163 CYS A C 1
ATOM 1286 O O . CYS A 1 163 ? -10.062 27.594 21.984 1 98.06 163 CYS A O 1
ATOM 1288 N N . THR A 1 164 ? -8.008 27.703 22.625 1 96.94 164 THR A N 1
ATOM 1289 C CA . THR A 1 164 ? -8.383 27.812 24.031 1 96.94 164 THR A CA 1
ATOM 1290 C C . THR A 1 164 ? -8.828 29.234 24.359 1 96.94 164 THR A C 1
ATOM 1292 O O . THR A 1 164 ? -9.414 29.484 25.422 1 96.94 164 THR A O 1
ATOM 1295 N N . LYS A 1 165 ? -8.594 30.125 23.562 1 97.12 165 LYS A N 1
ATOM 1296 C CA . LYS A 1 165 ? -9 31.516 23.766 1 97.12 165 LYS A CA 1
ATOM 1297 C C . LYS A 1 165 ? -10.422 31.75 23.25 1 97.12 165 LYS A C 1
ATOM 1299 O O . LYS A 1 165 ? -11.297 32.156 24.016 1 97.12 165 LYS A O 1
ATOM 1304 N N . CYS A 1 166 ? -10.703 31.484 22.016 1 97.75 166 CYS A N 1
ATOM 1305 C CA . CYS A 1 166 ? -12.016 31.766 21.438 1 97.75 166 CYS A CA 1
ATOM 1306 C C . CYS A 1 166 ? -12.867 30.5 21.406 1 97.75 166 CYS A C 1
ATOM 1308 O O . CYS A 1 166 ? -14.039 30.547 21.047 1 97.75 166 CYS A O 1
ATOM 1310 N N . ARG A 1 167 ? -12.32 29.375 21.578 1 96.5 167 ARG A N 1
ATOM 1311 C CA . ARG A 1 167 ? -12.992 28.094 21.719 1 96.5 167 ARG A CA 1
ATOM 1312 C C . ARG A 1 167 ? -13.414 27.547 20.359 1 96.5 167 ARG A C 1
ATOM 1314 O O . ARG A 1 167 ? -14.195 26.594 20.281 1 96.5 167 ARG A O 1
ATOM 1321 N N . ALA A 1 168 ? -12.852 28.188 19.344 1 97.06 168 ALA A N 1
ATOM 1322 C CA . ALA A 1 168 ? -13.141 27.688 18 1 97.06 168 ALA A CA 1
ATOM 1323 C C . ALA A 1 168 ? -12.461 26.344 17.75 1 97.06 168 ALA A C 1
ATOM 1325 O O . ALA A 1 168 ? -11.367 26.094 18.266 1 97.06 168 ALA A O 1
ATOM 1326 N N . SER A 1 169 ? -13.195 25.484 16.969 1 97.12 169 SER A N 1
ATOM 1327 C CA . SER A 1 169 ? -12.656 24.188 16.562 1 97.12 169 SER A CA 1
ATOM 1328 C C . SER A 1 169 ? -12.258 24.188 15.086 1 97.12 169 SER A C 1
ATOM 1330 O O . SER A 1 169 ? -12.961 24.766 14.25 1 97.12 169 SER A O 1
ATOM 1332 N N . HIS A 1 170 ? -11.156 23.625 14.812 1 97.62 170 HIS A N 1
ATOM 1333 C CA . HIS A 1 170 ? -10.648 23.531 13.445 1 97.62 170 HIS A CA 1
ATOM 1334 C C . HIS A 1 170 ? -10.266 22.109 13.094 1 97.62 170 HIS A C 1
ATOM 1336 O O . HIS A 1 170 ? -9.445 21.484 13.773 1 97.62 170 HIS A O 1
ATOM 1342 N N . VAL A 1 171 ? -10.852 21.594 11.977 1 97.56 171 VAL A N 1
ATOM 1343 C CA . VAL A 1 171 ? -10.5 20.266 11.508 1 97.56 171 VAL A CA 1
ATOM 1344 C C . VAL A 1 171 ? -9.164 20.297 10.766 1 97.56 171 VAL A C 1
ATOM 1346 O O . VAL A 1 171 ? -8.922 21.219 9.969 1 97.56 171 VAL A O 1
ATOM 1349 N N . SER A 1 172 ? -8.352 19.312 10.914 1 97.94 172 SER A N 1
ATOM 1350 C CA . SER A 1 172 ? -6.973 19.375 10.438 1 97.94 172 SER A CA 1
ATOM 1351 C C . SER A 1 172 ? -6.91 19.297 8.914 1 97.94 172 SER A C 1
ATOM 1353 O O . SER A 1 172 ? -5.887 19.625 8.312 1 97.94 172 SER A O 1
ATOM 1355 N N . TRP A 1 173 ? -7.973 18.797 8.312 1 97.25 173 TRP A N 1
ATOM 1356 C CA . TRP A 1 173 ? -7.945 18.797 6.852 1 97.25 173 TRP A CA 1
ATOM 1357 C C . TRP A 1 173 ? -8.516 20.094 6.293 1 97.25 173 TRP A C 1
ATOM 1359 O O . TRP A 1 173 ? -8.68 20.234 5.078 1 97.25 173 TRP A O 1
ATOM 1369 N N . SER A 1 174 ? -8.883 21.031 7.164 1 95.56 174 SER A N 1
ATOM 1370 C CA . SER A 1 174 ? -9.375 22.328 6.691 1 95.56 174 SER A CA 1
ATOM 1371 C C . SER A 1 174 ? -8.258 23.141 6.047 1 95.56 174 SER A C 1
ATOM 1373 O O . SER A 1 174 ? -7.086 22.969 6.375 1 95.56 174 SER A O 1
ATOM 1375 N N . GLN A 1 175 ? -8.711 24.062 5.215 1 93.88 175 GLN A N 1
ATOM 1376 C CA . GLN A 1 175 ? -7.742 24.938 4.562 1 93.88 175 GLN A CA 1
ATOM 1377 C C . GLN A 1 175 ? -6.996 25.781 5.586 1 93.88 175 GLN A C 1
ATOM 1379 O O . GLN A 1 175 ? -5.812 26.078 5.41 1 93.88 175 GLN A O 1
ATOM 1384 N N . THR A 1 176 ? -7.633 26.109 6.633 1 92.94 176 THR A N 1
ATOM 1385 C CA . THR A 1 176 ? -7.035 26.891 7.703 1 92.94 176 THR A CA 1
ATOM 1386 C C . THR A 1 176 ? -5.789 26.203 8.25 1 92.94 176 THR A C 1
ATOM 1388 O O . THR A 1 176 ? -4.754 26.844 8.453 1 92.94 176 THR A O 1
ATOM 1391 N N . VAL A 1 177 ? -5.84 24.984 8.438 1 96.75 177 VAL A N 1
ATOM 1392 C CA . VAL A 1 177 ? -4.727 24.234 9 1 96.75 177 VAL A CA 1
ATOM 1393 C C . VAL A 1 177 ? -3.719 23.891 7.902 1 96.75 177 VAL A C 1
ATOM 1395 O O . VAL A 1 177 ? -2.514 24.094 8.078 1 96.75 177 VAL A O 1
ATOM 1398 N N . LEU A 1 178 ? -4.188 23.453 6.754 1 96.69 178 LEU A N 1
ATOM 1399 C CA . LEU A 1 178 ? -3.328 23.016 5.664 1 96.69 178 LEU A CA 1
ATOM 1400 C C . LEU A 1 178 ? -2.395 24.125 5.215 1 96.69 178 LEU A C 1
ATOM 1402 O O . LEU A 1 178 ? -1.222 23.875 4.922 1 96.69 178 LEU A O 1
ATOM 1406 N N . GLN A 1 179 ? -2.891 25.312 5.199 1 95.69 179 GLN A N 1
ATOM 1407 C CA . GLN A 1 179 ? -2.119 26.438 4.688 1 95.69 179 GLN A CA 1
ATOM 1408 C C . GLN A 1 179 ? -1.008 26.828 5.656 1 95.69 179 GLN A C 1
ATOM 1410 O O . GLN A 1 179 ? -0.076 27.547 5.285 1 95.69 179 GLN A O 1
ATOM 1415 N N . GLN A 1 180 ? -1.095 26.391 6.824 1 96.12 180 GLN A N 1
ATOM 1416 C CA . GLN A 1 180 ? -0.089 26.734 7.82 1 96.12 180 GLN A CA 1
ATOM 1417 C C . GLN A 1 180 ? 1.021 25.688 7.871 1 96.12 180 GLN A C 1
ATOM 1419 O O . GLN A 1 180 ? 2.053 25.906 8.516 1 96.12 180 GLN A O 1
ATOM 1424 N N . LEU A 1 181 ? 0.832 24.547 7.246 1 95.12 181 LEU A N 1
ATOM 1425 C CA . LEU A 1 181 ? 1.859 23.516 7.203 1 95.12 181 LEU A CA 1
ATOM 1426 C C . LEU A 1 181 ? 2.973 23.906 6.234 1 95.12 181 LEU A C 1
ATOM 1428 O O . LEU A 1 181 ? 2.734 24.609 5.258 1 95.12 181 LEU A O 1
ATOM 1432 N N . ASP A 1 182 ? 4.164 23.484 6.566 1 90.94 182 ASP A N 1
ATOM 1433 C CA . ASP A 1 182 ? 5.227 23.625 5.578 1 90.94 182 ASP A CA 1
ATOM 1434 C C . ASP A 1 182 ? 4.945 22.797 4.332 1 90.94 182 ASP A C 1
ATOM 1436 O O . ASP A 1 182 ? 4.055 21.938 4.344 1 90.94 182 ASP A O 1
ATOM 1440 N N . LEU A 1 183 ? 5.707 23 3.318 1 87.88 183 LEU A N 1
ATOM 1441 C CA . LEU A 1 183 ? 5.43 22.406 2.01 1 87.88 183 LEU A CA 1
ATOM 1442 C C . LEU A 1 183 ? 5.496 20.891 2.068 1 87.88 183 LEU A C 1
ATOM 1444 O O . LEU A 1 183 ? 4.672 20.203 1.461 1 87.88 183 LEU A O 1
ATOM 1448 N N . GLY A 1 184 ? 6.438 20.359 2.74 1 87.5 184 GLY A N 1
ATOM 1449 C CA . GLY A 1 184 ? 6.59 18.922 2.807 1 87.5 184 GLY A CA 1
ATOM 1450 C C . GLY A 1 184 ? 5.414 18.219 3.467 1 87.5 184 GLY A C 1
ATOM 1451 O O . GLY A 1 184 ? 4.895 17.234 2.939 1 87.5 184 GLY A O 1
ATOM 1452 N N . HIS A 1 185 ? 5.035 18.734 4.555 1 92.88 185 HIS A N 1
ATOM 1453 C CA . HIS A 1 185 ? 3.906 18.141 5.262 1 92.88 185 HIS A CA 1
ATOM 1454 C C . HIS A 1 185 ? 2.6 18.359 4.508 1 92.88 185 HIS A C 1
ATOM 1456 O O . HIS A 1 185 ? 1.778 17.453 4.395 1 92.88 185 HIS A O 1
ATOM 1462 N N . ARG A 1 186 ? 2.445 19.547 3.992 1 94.19 186 ARG A N 1
ATOM 1463 C CA . ARG A 1 186 ? 1.241 19.875 3.23 1 94.19 186 ARG A CA 1
ATOM 1464 C C . ARG A 1 186 ? 1.104 18.953 2.02 1 94.19 186 ARG A C 1
ATOM 1466 O O . ARG A 1 186 ? -0.002 18.531 1.673 1 94.19 186 ARG A O 1
ATOM 1473 N N . SER A 1 187 ? 2.205 18.641 1.457 1 91.44 187 SER A N 1
ATOM 1474 C CA . SER A 1 187 ? 2.211 17.844 0.24 1 91.44 187 SER A CA 1
ATOM 1475 C C . SER A 1 187 ? 1.771 16.406 0.524 1 91.44 187 SER A C 1
ATOM 1477 O O . SER A 1 187 ? 1.418 15.664 -0.396 1 91.44 187 SER A O 1
ATOM 1479 N N . GLU A 1 188 ? 1.813 16.047 1.772 1 94.19 188 GLU A N 1
ATOM 1480 C CA . GLU A 1 188 ? 1.359 14.711 2.141 1 94.19 188 GLU A CA 1
ATOM 1481 C C . GLU A 1 188 ? -0.161 14.602 2.07 1 94.19 188 GLU A C 1
ATOM 1483 O O . GLU A 1 188 ? -0.711 13.5 2.041 1 94.19 188 GLU A O 1
ATOM 1488 N N . PHE A 1 189 ? -0.818 15.742 2.127 1 96.5 189 PHE A N 1
ATOM 1489 C CA . PHE A 1 189 ? -2.271 15.742 2.002 1 96.5 189 PHE A CA 1
ATOM 1490 C C . PHE A 1 189 ? -2.688 15.781 0.537 1 96.5 189 PHE A C 1
ATOM 1492 O O . PHE A 1 189 ? -2.939 16.859 -0.016 1 96.5 189 PHE A O 1
ATOM 1499 N N . GLN A 1 190 ? -2.904 14.625 -0.01 1 94.5 190 GLN A N 1
ATOM 1500 C CA . GLN A 1 190 ? -3.176 14.492 -1.438 1 94.5 190 GLN A CA 1
ATOM 1501 C C . GLN A 1 190 ? -4.656 14.242 -1.695 1 94.5 190 GLN A C 1
ATOM 1503 O O . GLN A 1 190 ? -5.016 13.375 -2.494 1 94.5 190 GLN A O 1
ATOM 1508 N N . VAL A 1 191 ? -5.441 14.953 -1.002 1 96.88 191 VAL A N 1
ATOM 1509 C CA . VAL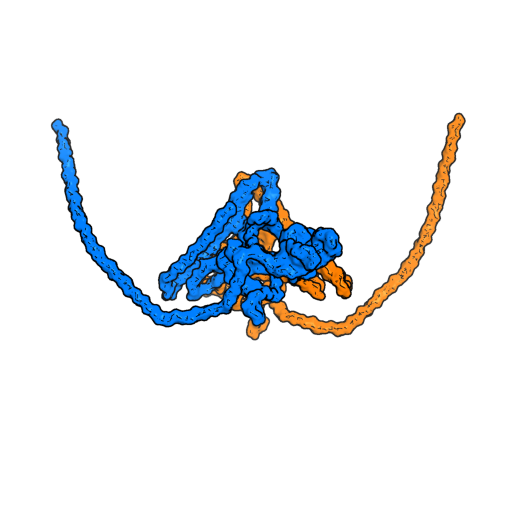 A 1 191 ? -6.883 14.75 -1.109 1 96.88 191 VAL A CA 1
ATOM 1510 C C . VAL A 1 191 ? -7.574 16.078 -1.419 1 96.88 191 VAL A C 1
ATOM 1512 O O . VAL A 1 191 ? -7.238 17.109 -0.834 1 96.88 191 VAL A O 1
ATOM 1515 N N . ILE A 1 192 ? -8.453 16.031 -2.342 1 93.88 192 ILE A N 1
ATOM 1516 C CA . ILE A 1 192 ? -9.352 17.141 -2.592 1 93.88 192 ILE A CA 1
ATOM 1517 C C . ILE A 1 192 ? -10.703 16.891 -1.92 1 93.88 192 ILE A C 1
ATOM 1519 O O . ILE A 1 192 ? -11.344 15.859 -2.174 1 93.88 192 ILE A O 1
ATOM 1523 N N . LEU A 1 193 ? -11.047 17.828 -1.152 1 93.44 193 LEU A N 1
ATOM 1524 C CA . LEU A 1 193 ? -1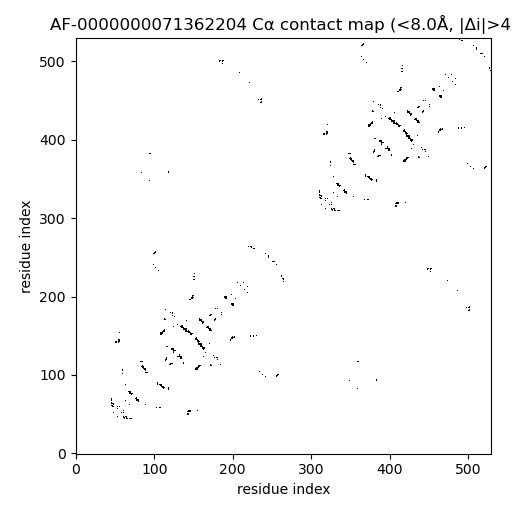2.25 17.641 -0.352 1 93.44 193 LEU A CA 1
ATOM 1525 C C . LEU A 1 193 ? -13.359 18.578 -0.796 1 93.44 193 LEU A C 1
ATOM 1527 O O . LEU A 1 193 ? -13.094 19.75 -1.115 1 93.44 193 LEU A O 1
ATOM 1531 N N . THR A 1 194 ? -14.516 18.062 -0.875 1 89.5 194 THR A N 1
ATOM 1532 C CA . THR A 1 194 ? -15.734 18.859 -0.868 1 89.5 194 THR A CA 1
ATOM 1533 C C . THR A 1 194 ? -16.578 18.562 0.372 1 89.5 194 THR A C 1
ATOM 1535 O O . THR A 1 194 ? -16.141 17.797 1.241 1 89.5 194 THR A O 1
ATOM 1538 N N . ARG A 1 195 ? -17.656 19.219 0.514 1 84.06 195 ARG A N 1
ATOM 1539 C CA . ARG A 1 195 ? -18.5 19.016 1.679 1 84.06 195 ARG A CA 1
ATOM 1540 C C . ARG A 1 195 ? -18.922 17.547 1.791 1 84.06 195 ARG A C 1
ATOM 1542 O O . ARG A 1 195 ? -18.938 16.984 2.887 1 84.06 195 ARG A O 1
ATOM 1549 N N . LYS A 1 196 ? -19.109 16.938 0.643 1 84.62 196 LYS A N 1
ATOM 1550 C CA . LYS A 1 196 ? -19.672 15.594 0.683 1 84.62 196 LYS A CA 1
ATOM 1551 C C . LYS A 1 196 ? -18.688 14.555 0.177 1 84.62 196 LYS A C 1
ATOM 1553 O O . LYS A 1 196 ? -18.734 13.391 0.575 1 84.62 196 LYS A O 1
ATOM 1558 N N . TYR A 1 197 ? -17.797 15.023 -0.639 1 90.31 197 TYR A N 1
ATOM 1559 C CA . TYR A 1 197 ? -17 14.023 -1.341 1 90.31 197 TYR A CA 1
ATOM 1560 C C . TYR A 1 197 ? -15.516 14.297 -1.15 1 90.31 197 TYR A C 1
ATOM 1562 O O . TYR A 1 197 ? -15.109 15.414 -0.826 1 90.31 197 TYR A O 1
ATOM 1570 N N . ALA A 1 198 ? -14.766 13.266 -1.227 1 95.69 198 ALA A N 1
ATOM 1571 C CA . ALA A 1 198 ? -13.305 13.312 -1.182 1 95.69 198 ALA A CA 1
ATOM 1572 C C . ALA A 1 198 ? -12.695 12.516 -2.332 1 95.69 198 ALA A C 1
ATOM 1574 O O . ALA A 1 198 ? -13.133 11.406 -2.625 1 95.69 198 ALA A O 1
ATOM 1575 N N . CYS A 1 199 ? -11.75 13.109 -2.961 1 95.06 199 CYS A N 1
ATOM 1576 C CA . CYS A 1 199 ? -11.094 12.477 -4.098 1 95.06 199 CYS A CA 1
ATOM 1577 C C . CYS A 1 199 ? -9.578 12.648 -4.008 1 95.06 199 CYS A C 1
ATOM 1579 O O . CYS A 1 199 ? -9.086 13.711 -3.633 1 95.06 199 CYS A O 1
ATOM 1581 N N . ASP A 1 200 ? -8.914 11.562 -4.359 1 95.06 200 ASP A N 1
ATOM 1582 C CA . ASP A 1 200 ? -7.453 11.625 -4.383 1 95.06 200 ASP A CA 1
ATOM 1583 C C . ASP A 1 200 ? -6.961 12.492 -5.543 1 95.06 200 ASP A C 1
ATOM 1585 O O . ASP A 1 200 ? -7.543 12.469 -6.633 1 95.06 200 ASP A O 1
ATOM 1589 N N . MET A 1 201 ? -5.887 13.156 -5.344 1 91.19 201 MET A N 1
ATOM 1590 C CA . MET A 1 201 ? -5.297 14.031 -6.355 1 91.19 201 MET A CA 1
ATOM 1591 C C . MET A 1 201 ? -4.965 13.25 -7.621 1 91.19 201 MET A C 1
ATOM 1593 O O . MET A 1 201 ? -4.961 13.805 -8.719 1 91.19 201 MET A O 1
ATOM 1597 N N . ARG A 1 202 ? -4.695 11.977 -7.523 1 88.69 202 ARG A N 1
ATOM 1598 C CA . ARG A 1 202 ? -4.375 11.133 -8.672 1 88.69 202 ARG A CA 1
ATOM 1599 C C . ARG A 1 202 ? -5.535 11.094 -9.664 1 88.69 202 ARG A C 1
ATOM 1601 O O . ARG A 1 202 ? -5.32 11 -10.875 1 88.69 202 ARG A O 1
ATOM 1608 N N . VAL A 1 203 ? -6.703 11.148 -9.164 1 87.88 203 VAL A N 1
ATOM 1609 C CA . VAL A 1 203 ? -7.883 11.172 -10.023 1 87.88 203 VAL A CA 1
ATOM 1610 C C . VAL A 1 203 ? -7.918 12.477 -10.82 1 87.88 203 VAL A C 1
ATOM 1612 O O . VAL A 1 203 ? -8.234 12.477 -12.008 1 87.88 203 VAL A O 1
ATOM 1615 N N . ILE A 1 204 ? -7.539 13.523 -10.141 1 83.56 204 ILE A N 1
ATOM 1616 C CA . ILE A 1 204 ? -7.543 14.836 -10.773 1 83.56 204 ILE A CA 1
ATOM 1617 C C . ILE A 1 204 ? -6.473 14.891 -11.859 1 83.56 204 ILE A C 1
ATOM 1619 O O . ILE A 1 204 ? -6.688 15.469 -12.93 1 83.56 204 ILE A O 1
ATOM 1623 N N . ARG A 1 205 ? -5.406 14.312 -11.547 1 79.88 205 ARG A N 1
ATOM 1624 C CA . ARG A 1 205 ? -4.324 14.281 -12.531 1 79.88 205 ARG A CA 1
ATOM 1625 C C . ARG A 1 205 ? -4.75 13.539 -13.789 1 79.88 205 ARG A C 1
ATOM 1627 O O . ARG A 1 205 ? -4.359 13.914 -14.898 1 79.88 205 ARG A O 1
ATOM 1634 N N . LEU A 1 206 ? -5.461 12.508 -13.602 1 77.06 206 LEU A N 1
ATOM 1635 C CA . LEU A 1 206 ? -6 11.766 -14.734 1 77.06 206 LEU A CA 1
ATOM 1636 C C . LEU A 1 206 ? -6.93 12.648 -15.562 1 77.06 206 LEU A C 1
ATOM 1638 O O . LEU A 1 206 ? -6.949 12.547 -16.797 1 77.06 206 LEU A O 1
ATOM 1642 N N . LEU A 1 207 ? -7.602 13.523 -14.906 1 71.94 207 LEU A N 1
ATOM 1643 C CA . LEU A 1 207 ? -8.539 14.438 -15.562 1 71.94 207 LEU A CA 1
ATOM 1644 C C . LEU A 1 207 ? -7.793 15.5 -16.359 1 71.94 207 LEU A C 1
ATOM 1646 O O . LEU A 1 207 ? -8.234 15.891 -17.438 1 71.94 207 LEU A O 1
ATOM 1650 N N . ARG A 1 208 ? -6.734 16 -15.742 1 68.44 208 ARG A N 1
ATOM 1651 C CA . ARG A 1 208 ? -5.969 17.078 -16.375 1 68.44 208 ARG A CA 1
ATOM 1652 C C . ARG A 1 208 ? -5.336 16.594 -17.672 1 68.44 208 ARG A C 1
ATOM 1654 O O . ARG A 1 208 ? -5.293 17.328 -18.656 1 68.44 208 ARG A O 1
ATOM 1661 N N . GLU A 1 209 ? -4.691 15.617 -17.609 1 60.34 209 GLU A N 1
ATOM 1662 C CA . GLU A 1 209 ? -3.975 15.125 -18.781 1 60.34 209 GLU A CA 1
ATOM 1663 C C . GLU A 1 209 ? -4.918 14.922 -19.953 1 60.34 209 GLU A C 1
ATOM 1665 O O . GLU A 1 209 ? -4.535 15.125 -21.109 1 60.34 209 GLU A O 1
ATOM 1670 N N . ARG A 1 210 ? -6.129 14.555 -19.547 1 53.56 210 ARG A N 1
ATOM 1671 C CA . ARG A 1 210 ? -7.102 14.32 -20.625 1 53.56 210 ARG A CA 1
ATOM 1672 C C . ARG A 1 210 ? -7.742 15.633 -21.062 1 53.56 210 ARG A C 1
ATOM 1674 O O . ARG A 1 210 ? -8.477 15.656 -22.062 1 53.56 210 ARG A O 1
ATOM 1681 N N . GLY A 1 211 ? -7.703 16.656 -20.297 1 49.91 211 GLY A N 1
ATOM 1682 C CA . GLY A 1 211 ? -8.383 17.859 -20.75 1 49.91 211 GLY A CA 1
ATOM 1683 C C . GLY A 1 211 ? -8.031 18.25 -22.172 1 49.91 211 GLY A C 1
ATOM 1684 O O . GLY A 1 211 ? -8.773 19 -22.828 1 49.91 211 GLY A O 1
ATOM 1685 N N . LEU A 1 212 ? -6.895 17.922 -22.641 1 50.91 212 LEU A N 1
ATOM 1686 C CA . LEU A 1 212 ? -6.781 18.453 -23.984 1 50.91 212 LEU A CA 1
ATOM 1687 C C . LEU A 1 212 ? -7.676 17.688 -24.953 1 50.91 212 LEU A C 1
ATOM 1689 O O . LEU A 1 212 ? -7.867 18.094 -26.094 1 50.91 212 LEU A O 1
ATOM 1693 N N . GLY A 1 213 ? -8.648 16.719 -24.297 1 51.88 213 GLY A N 1
ATOM 1694 C CA . GLY A 1 213 ? -9.602 16.031 -25.156 1 51.88 213 GLY A CA 1
ATOM 1695 C C . GLY A 1 213 ? -10.523 15.109 -24.375 1 51.88 213 GLY A C 1
ATOM 1696 O O . GLY A 1 213 ? -11.492 14.578 -24.922 1 51.88 213 GLY A O 1
ATOM 1697 N N . ASN A 1 214 ? -10.18 14.711 -23.219 1 56.09 214 ASN A N 1
ATOM 1698 C CA . ASN A 1 214 ? -11.078 13.719 -22.641 1 56.09 214 ASN A CA 1
ATOM 1699 C C . ASN A 1 214 ? -12.117 14.375 -21.734 1 56.09 214 ASN A C 1
ATOM 1701 O O . ASN A 1 214 ? -11.797 15.266 -20.953 1 56.09 214 ASN A O 1
ATOM 1705 N N . SER A 1 215 ? -13.336 14.242 -22.125 1 66.75 215 SER A N 1
ATOM 1706 C CA . SER A 1 215 ? -14.5 14.703 -21.375 1 66.75 215 SER A CA 1
ATOM 1707 C C . SER A 1 215 ? -14.539 14.078 -19.984 1 66.75 215 SER A C 1
ATOM 1709 O O . SER A 1 215 ? -13.992 13 -19.75 1 66.75 215 SER A O 1
ATOM 1711 N N . PRO A 1 216 ? -14.844 14.891 -18.984 1 75.06 216 PRO A N 1
ATOM 1712 C CA . PRO A 1 216 ? -15.109 14.352 -17.656 1 75.06 216 PRO A CA 1
ATOM 1713 C C . PRO A 1 216 ? -15.891 13.039 -17.688 1 75.06 216 PRO A C 1
ATOM 1715 O O . PRO A 1 216 ? -15.664 12.156 -16.859 1 75.06 216 PRO A O 1
ATOM 1718 N N . THR A 1 217 ? -16.609 12.898 -18.688 1 77.62 217 THR A N 1
ATOM 1719 C CA . THR A 1 217 ? -17.406 11.688 -18.844 1 77.62 217 THR A CA 1
ATOM 1720 C C . THR A 1 217 ? -16.516 10.477 -19.094 1 77.62 217 THR A C 1
ATOM 1722 O O . THR A 1 217 ? -16.75 9.391 -18.562 1 77.62 217 THR A O 1
ATOM 1725 N N . ARG A 1 218 ? -15.602 10.688 -19.812 1 77.75 218 ARG A N 1
ATOM 1726 C CA . ARG A 1 218 ? -14.68 9.594 -20.109 1 77.75 218 ARG A CA 1
ATOM 1727 C C . ARG A 1 218 ? -13.891 9.188 -18.875 1 77.75 218 ARG A C 1
ATOM 1729 O O . ARG A 1 218 ? -13.641 8 -18.656 1 77.75 218 ARG A O 1
ATOM 1736 N N . VAL A 1 219 ? -13.516 10.148 -18.125 1 79.56 219 VAL A N 1
ATOM 1737 C CA . VAL A 1 219 ? -12.766 9.875 -16.906 1 79.56 219 VAL A CA 1
ATOM 1738 C C . VAL A 1 219 ? -13.633 9.086 -15.93 1 79.56 219 VAL A C 1
ATOM 1740 O O . VAL A 1 219 ? -13.164 8.125 -15.312 1 79.56 219 VAL A O 1
ATOM 1743 N N . ILE A 1 220 ? -14.836 9.5 -15.906 1 83.19 220 ILE A N 1
ATOM 1744 C CA . ILE A 1 220 ? -15.75 8.82 -14.992 1 83.19 220 ILE A CA 1
ATOM 1745 C C . ILE A 1 220 ? -15.945 7.375 -15.445 1 83.19 220 ILE A C 1
ATOM 1747 O O . ILE A 1 220 ? -15.953 6.461 -14.617 1 83.19 220 ILE A O 1
ATOM 1751 N N . LYS A 1 221 ? -16.062 7.188 -16.672 1 82.38 221 LYS A N 1
ATOM 1752 C CA . LYS A 1 221 ? -16.203 5.836 -17.203 1 82.38 221 LYS A CA 1
ATOM 1753 C C . LYS A 1 221 ? -14.961 4.996 -16.891 1 82.38 221 LYS A C 1
ATOM 1755 O O . LYS A 1 221 ? -15.07 3.83 -16.516 1 82.38 221 LYS A O 1
ATOM 1760 N N . GLN A 1 222 ? -13.852 5.594 -17.047 1 82.06 222 GLN A N 1
ATOM 1761 C CA . GLN A 1 222 ? -12.602 4.902 -16.75 1 82.06 222 GLN A CA 1
ATOM 1762 C C . GLN A 1 222 ? -12.5 4.535 -15.281 1 82.06 222 GLN A C 1
ATOM 1764 O O . GLN A 1 222 ? -12.07 3.43 -14.938 1 82.06 222 GLN A O 1
ATOM 1769 N N . LEU A 1 223 ? -12.898 5.469 -14.5 1 87.06 223 LEU A N 1
ATOM 1770 C CA . LEU A 1 223 ? -12.875 5.211 -13.062 1 87.06 223 LEU A CA 1
ATOM 1771 C C . LEU A 1 223 ? -13.82 4.066 -12.703 1 87.06 223 LEU A C 1
ATOM 1773 O O . LEU A 1 223 ? -13.461 3.182 -11.922 1 87.06 223 LEU A O 1
ATOM 1777 N N . CYS A 1 224 ? -14.953 4.082 -13.297 1 88.44 224 CYS A N 1
ATOM 1778 C CA . CYS A 1 224 ? -15.93 3.027 -13.047 1 88.44 224 CYS A CA 1
ATOM 1779 C C . CYS A 1 224 ? -15.391 1.671 -13.492 1 88.44 224 CYS A C 1
ATOM 1781 O O . CYS A 1 224 ? -15.531 0.679 -12.773 1 88.44 224 CYS A O 1
ATOM 1783 N N . GLU A 1 225 ? -14.797 1.655 -14.602 1 85.56 225 GLU A N 1
ATOM 1784 C CA . GLU A 1 225 ? -14.211 0.418 -15.109 1 85.56 225 GLU A CA 1
ATOM 1785 C C . GLU A 1 225 ? -13.094 -0.084 -14.203 1 85.56 225 GLU A C 1
ATOM 1787 O O . GLU A 1 225 ? -13.031 -1.274 -13.891 1 85.56 225 GLU A O 1
ATOM 1792 N N . ASN A 1 226 ? -12.266 0.832 -13.82 1 87.56 226 ASN A N 1
ATOM 1793 C CA . ASN A 1 226 ? -11.156 0.462 -12.953 1 87.56 226 ASN A CA 1
ATOM 1794 C C . ASN A 1 226 ? -11.656 -0.108 -11.625 1 87.56 226 ASN A C 1
ATOM 1796 O O . ASN A 1 226 ? -11.148 -1.127 -11.156 1 87.56 226 ASN A O 1
ATOM 1800 N N . HIS A 1 227 ? -12.594 0.527 -11.094 1 90.88 227 HIS A N 1
ATOM 1801 C CA . HIS A 1 227 ? -13.133 0.093 -9.812 1 90.88 227 HIS A CA 1
ATOM 1802 C C . HIS A 1 227 ? -13.867 -1.24 -9.945 1 90.88 227 HIS A C 1
ATOM 1804 O O . HIS A 1 227 ? -13.75 -2.104 -9.07 1 90.88 227 HIS A O 1
ATOM 1810 N N . SER A 1 228 ? -14.578 -1.408 -11.016 1 88.69 228 SER A N 1
ATOM 1811 C CA . SER A 1 228 ? -15.273 -2.666 -11.258 1 88.69 228 SER A CA 1
ATOM 1812 C C . SER A 1 228 ? -14.289 -3.816 -11.445 1 88.69 228 SER A C 1
ATOM 1814 O O . SER A 1 228 ? -14.484 -4.902 -10.898 1 88.69 228 SER A O 1
ATOM 1816 N N . GLU A 1 229 ? -13.305 -3.549 -12.172 1 86.81 229 GLU A N 1
ATOM 1817 C CA . GLU A 1 229 ? -12.297 -4.574 -12.422 1 86.81 229 GLU A CA 1
ATOM 1818 C C . GLU A 1 229 ? -11.594 -4.977 -11.125 1 86.81 229 GLU A C 1
ATOM 1820 O O . GLU A 1 229 ? -11.359 -6.16 -10.883 1 86.81 229 GLU A O 1
ATOM 1825 N N . GLN A 1 230 ? -11.305 -3.984 -10.398 1 90.31 230 GLN A N 1
ATOM 1826 C CA . GLN A 1 230 ? -10.648 -4.277 -9.125 1 90.31 230 GLN A CA 1
ATOM 1827 C C . GLN A 1 230 ? -11.57 -5.07 -8.203 1 90.31 230 GLN A C 1
ATOM 1829 O O . GLN A 1 230 ? -11.125 -5.984 -7.512 1 90.31 230 GLN A O 1
ATOM 1834 N N . TRP A 1 231 ? -12.758 -4.691 -8.195 1 89.12 231 TRP A N 1
ATOM 1835 C CA . TRP A 1 231 ? -13.727 -5.426 -7.391 1 89.12 231 TRP A CA 1
ATOM 1836 C C . TRP A 1 231 ? -13.836 -6.875 -7.848 1 89.12 231 TRP A C 1
ATOM 1838 O O . TRP A 1 231 ? -13.828 -7.797 -7.027 1 89.12 231 TRP A O 1
ATOM 1848 N N . LEU A 1 232 ? -13.953 -7.105 -9.102 1 87.38 232 LEU A N 1
ATOM 1849 C CA . LEU A 1 232 ? -14.047 -8.453 -9.664 1 87.38 232 LEU A CA 1
ATOM 1850 C C . LEU A 1 232 ? -12.797 -9.258 -9.336 1 87.38 232 LEU A C 1
ATOM 1852 O O . LEU A 1 232 ? -12.883 -10.461 -9.07 1 87.38 232 LEU A O 1
ATOM 1856 N N . HIS A 1 233 ? -11.703 -8.562 -9.398 1 89.44 233 HIS A N 1
ATOM 1857 C CA . HIS A 1 233 ? -10.445 -9.227 -9.055 1 89.44 233 HIS A CA 1
ATOM 1858 C C . HIS A 1 233 ? -10.469 -9.711 -7.609 1 89.44 233 HIS A C 1
ATOM 1860 O O . HIS A 1 233 ? -10.117 -10.859 -7.332 1 89.44 233 HIS A O 1
ATOM 1866 N N . ARG A 1 234 ? -10.867 -8.922 -6.719 1 90.88 234 ARG A N 1
ATOM 1867 C CA . ARG A 1 234 ? -10.953 -9.281 -5.309 1 90.88 234 ARG A CA 1
ATOM 1868 C C . ARG A 1 234 ? -11.984 -10.375 -5.086 1 90.88 234 ARG A C 1
ATOM 1870 O O . ARG A 1 234 ? -11.773 -11.281 -4.277 1 90.88 234 ARG A O 1
ATOM 1877 N N . LEU A 1 235 ? -13.039 -10.25 -5.809 1 89.88 235 LEU A N 1
ATOM 1878 C CA . LEU A 1 235 ? -14.086 -11.273 -5.723 1 89.88 235 LEU A CA 1
ATOM 1879 C C . LEU A 1 235 ? -13.562 -12.625 -6.195 1 89.88 235 LEU A C 1
ATOM 1881 O O . LEU A 1 235 ? -13.844 -13.656 -5.582 1 89.88 235 LEU A O 1
ATOM 1885 N N . ALA A 1 236 ? -12.898 -12.617 -7.262 1 88.5 236 ALA A N 1
ATOM 1886 C CA . ALA A 1 236 ? -12.32 -13.852 -7.793 1 88.5 236 ALA A CA 1
ATOM 1887 C C . ALA A 1 236 ? -11.383 -14.5 -6.777 1 88.5 236 ALA A C 1
ATOM 1889 O O . ALA A 1 236 ? -11.422 -15.719 -6.582 1 88.5 236 ALA A O 1
ATOM 1890 N N . ARG A 1 237 ? -10.609 -13.703 -6.133 1 89.75 237 ARG A N 1
ATOM 1891 C CA . ARG A 1 237 ? -9.695 -14.203 -5.109 1 89.75 237 ARG A CA 1
ATOM 1892 C C . ARG A 1 237 ? -10.469 -14.836 -3.955 1 89.75 237 ARG A C 1
ATOM 1894 O O . ARG A 1 237 ? -10.133 -15.938 -3.508 1 89.75 237 ARG A O 1
ATOM 1901 N N . TYR A 1 238 ? -11.469 -14.172 -3.525 1 91.69 238 TYR A N 1
ATOM 1902 C CA . TYR A 1 238 ? -12.273 -14.656 -2.408 1 91.69 238 TYR A CA 1
ATOM 1903 C C . TYR A 1 238 ? -12.977 -15.953 -2.77 1 91.69 238 TYR A C 1
ATOM 1905 O O . TYR A 1 238 ? -12.906 -16.938 -2.021 1 91.69 238 TYR A O 1
ATOM 1913 N N . THR A 1 239 ? -13.586 -15.938 -3.951 1 89.56 239 THR A N 1
ATOM 1914 C CA . THR A 1 239 ? -14.344 -17.109 -4.395 1 89.56 239 THR A CA 1
ATOM 1915 C C . THR A 1 239 ? -13.422 -18.312 -4.574 1 89.56 239 THR A C 1
ATOM 1917 O O . THR A 1 239 ? -13.797 -19.438 -4.238 1 89.56 239 THR A O 1
ATOM 1920 N N . THR A 1 240 ? -12.289 -18.078 -5.113 1 87.62 240 THR A N 1
ATOM 1921 C CA . THR A 1 240 ? -11.32 -19.156 -5.305 1 87.62 240 THR A CA 1
ATOM 1922 C C . THR A 1 240 ? -10.922 -19.766 -3.963 1 87.62 240 THR A C 1
ATOM 1924 O O . THR A 1 240 ? -10.844 -20.984 -3.834 1 87.62 240 THR A O 1
ATOM 1927 N N . GLN A 1 241 ? -10.719 -18.922 -3.037 1 87.94 241 GLN A N 1
ATOM 1928 C CA . GLN A 1 241 ? -10.352 -19.422 -1.719 1 87.94 241 GLN A CA 1
ATOM 1929 C C . GLN A 1 241 ? -11.5 -20.203 -1.091 1 87.94 241 GLN A C 1
ATOM 1931 O O . GLN A 1 241 ? -11.281 -21.188 -0.391 1 87.94 241 GLN A O 1
ATOM 1936 N N . CYS A 1 242 ? -12.664 -19.75 -1.299 1 87.75 242 CYS A N 1
ATOM 1937 C CA . CYS A 1 242 ? -13.828 -20.469 -0.803 1 87.75 242 CYS A CA 1
ATOM 1938 C C . CYS A 1 242 ? -13.93 -21.844 -1.434 1 87.75 242 CYS A C 1
ATOM 1940 O O . CYS A 1 242 ? -14.172 -22.828 -0.74 1 87.75 242 CYS A O 1
ATOM 1942 N N . VAL A 1 243 ? -13.734 -21.891 -2.727 1 84.5 243 VAL A N 1
ATOM 1943 C CA . VAL A 1 243 ? -13.797 -23.156 -3.449 1 84.5 243 VAL A CA 1
ATOM 1944 C C . VAL A 1 243 ? -12.688 -24.078 -2.953 1 84.5 243 VAL A C 1
ATOM 1946 O O . VAL A 1 243 ? -12.93 -25.266 -2.711 1 84.5 243 VAL A O 1
ATOM 1949 N N . ASP A 1 244 ? -11.492 -23.547 -2.82 1 82.12 244 ASP A N 1
ATOM 1950 C CA . ASP A 1 244 ? -10.367 -24.328 -2.32 1 82.12 244 ASP A CA 1
ATOM 1951 C C . ASP A 1 244 ? -10.672 -24.891 -0.936 1 82.12 244 ASP A C 1
ATOM 1953 O O . ASP A 1 244 ? -10.336 -26.047 -0.646 1 82.12 244 ASP A O 1
ATOM 1957 N N . PHE A 1 245 ? -11.25 -24.078 -0.161 1 84.25 245 PHE A N 1
ATOM 1958 C CA . PHE A 1 245 ? -11.602 -24.516 1.188 1 84.25 245 PHE A CA 1
ATOM 1959 C C . PHE A 1 245 ? -12.633 -25.641 1.148 1 84.25 245 PHE A C 1
ATOM 1961 O O . PHE A 1 245 ? -12.523 -26.609 1.9 1 84.25 245 PHE A O 1
ATOM 1968 N N . LEU A 1 246 ? -13.609 -25.516 0.306 1 82.88 246 LEU A N 1
ATOM 1969 C CA . LEU A 1 246 ? -14.664 -26.516 0.179 1 82.88 246 LEU A CA 1
ATOM 1970 C C . LEU A 1 246 ? -14.102 -27.844 -0.333 1 82.88 246 LEU A C 1
ATOM 1972 O O . LEU A 1 246 ? -14.648 -28.906 -0.038 1 82.88 246 LEU A O 1
ATOM 1976 N N . ASN A 1 247 ? -13.102 -27.703 -1.096 1 79.38 247 ASN A N 1
ATOM 1977 C CA . ASN A 1 247 ? -12.523 -28.891 -1.697 1 79.38 247 ASN A CA 1
ATOM 1978 C C . ASN A 1 247 ? -11.594 -29.609 -0.727 1 79.38 247 ASN A C 1
ATOM 1980 O O . ASN A 1 247 ? -11.117 -30.719 -1.019 1 79.38 247 ASN A O 1
ATOM 1984 N N . GLN A 1 248 ? -11.398 -28.953 0.394 1 76.5 248 GLN A N 1
ATOM 1985 C CA . GLN A 1 248 ? -10.594 -29.641 1.395 1 76.5 248 GLN A CA 1
ATOM 1986 C C . GLN A 1 248 ? -11.359 -30.812 2.004 1 76.5 248 GLN A C 1
ATOM 1988 O O . GLN A 1 248 ? -12.578 -30.75 2.166 1 76.5 248 GLN A O 1
ATOM 1993 N N . PRO A 1 249 ? -10.539 -31.828 2.152 1 71 249 PRO A N 1
ATOM 1994 C CA . PRO A 1 249 ? -11.211 -32.969 2.75 1 71 249 PRO A CA 1
ATOM 1995 C C . PRO A 1 249 ? -11.82 -32.656 4.117 1 71 249 PRO A C 1
ATOM 1997 O O . PRO A 1 249 ? -11.188 -31.984 4.934 1 71 249 PRO A O 1
ATOM 2000 N N . GLY A 1 250 ? -13.023 -33.031 4.324 1 66.25 250 GLY A N 1
ATOM 2001 C CA . GLY A 1 250 ? -13.633 -32.938 5.645 1 66.25 250 GLY A CA 1
ATOM 2002 C C . GLY A 1 250 ? -14.438 -31.672 5.855 1 66.25 250 GLY A C 1
ATOM 2003 O O . GLY A 1 250 ? -14.969 -31.438 6.945 1 66.25 250 GLY A O 1
ATOM 2004 N N . VAL A 1 251 ? -14.289 -30.875 4.914 1 65.88 251 VAL A N 1
ATOM 2005 C CA . VAL A 1 251 ? -14.992 -29.609 5.117 1 65.88 251 VAL A CA 1
ATOM 2006 C C . VAL A 1 251 ? -16.484 -29.797 4.84 1 65.88 251 VAL A C 1
ATOM 2008 O O . VAL A 1 251 ? -16.859 -30.391 3.838 1 65.88 251 VAL A O 1
ATOM 2011 N N . MET A 1 252 ? -17.359 -29.469 5.922 1 62.22 252 MET A N 1
ATOM 2012 C CA . MET A 1 252 ? -18.812 -29.469 5.773 1 62.22 252 MET A CA 1
ATOM 2013 C C . MET A 1 252 ? -19.266 -28.266 4.953 1 62.22 252 MET A C 1
ATOM 2015 O O . MET A 1 252 ? -18.547 -27.281 4.828 1 62.22 252 MET A O 1
ATOM 2019 N N . PRO A 1 253 ? -20.453 -28.312 4.414 1 61.09 253 PRO A N 1
ATOM 2020 C CA . PRO A 1 253 ? -21 -27.188 3.631 1 61.09 253 PRO A CA 1
ATOM 2021 C C . PRO A 1 253 ? -20.984 -25.875 4.402 1 61.09 253 PRO A C 1
ATOM 2023 O O . PRO A 1 253 ? -21.422 -25.828 5.559 1 61.09 253 PRO A O 1
ATOM 2026 N N . VAL A 1 254 ? -20.156 -24.969 4.027 1 66.5 254 VAL A N 1
ATOM 2027 C CA . VAL A 1 254 ? -20.031 -23.672 4.672 1 66.5 254 VAL A CA 1
ATOM 2028 C C . VAL A 1 254 ? -20.703 -22.609 3.814 1 66.5 254 VAL A C 1
ATOM 2030 O O . VAL A 1 254 ? -20.688 -22.672 2.584 1 66.5 254 VAL A O 1
ATOM 2033 N N . ASN A 1 255 ? -21.609 -21.797 4.449 1 63.03 255 ASN A N 1
ATOM 2034 C CA . ASN A 1 255 ? -22.156 -20.609 3.773 1 63.03 255 ASN A CA 1
ATOM 2035 C C . ASN A 1 255 ? -21.172 -19.453 3.801 1 63.03 255 ASN A C 1
ATOM 2037 O O . ASN A 1 255 ? -20.766 -18.984 4.875 1 63.03 255 ASN A O 1
ATOM 2041 N N . PHE A 1 256 ? -20.766 -19.188 2.531 1 68.31 256 PHE A N 1
ATOM 2042 C CA . PHE A 1 256 ? -19.828 -18.078 2.443 1 68.31 256 PHE A CA 1
ATOM 2043 C C . PHE A 1 256 ? -20.547 -16.734 2.4 1 68.31 256 PHE A C 1
ATOM 2045 O O . PHE A 1 256 ? -21.641 -16.641 1.84 1 68.31 256 PHE A O 1
ATOM 2052 N N . HIS A 1 257 ? -20.016 -15.695 3.07 1 63.31 257 HIS A N 1
ATOM 2053 C CA . HIS A 1 257 ? -20.578 -14.352 3.027 1 63.31 257 HIS A CA 1
ATOM 2054 C C . HIS A 1 257 ? -20.359 -13.703 1.665 1 63.31 257 HIS A C 1
ATOM 2056 O O . HIS A 1 257 ? -19.328 -13.93 1.024 1 63.31 257 HIS A O 1
ATOM 2062 N N . THR A 1 258 ? -21.438 -12.984 1.174 1 60.5 258 THR A N 1
ATOM 2063 C CA . THR A 1 258 ? -21.359 -12.289 -0.106 1 60.5 258 THR A CA 1
ATOM 2064 C C . THR A 1 258 ? -20.641 -10.953 0.048 1 60.5 258 THR A C 1
ATOM 2066 O O . THR A 1 258 ? -20.812 -10.266 1.061 1 60.5 258 THR A O 1
ATOM 2069 N N . ALA A 1 259 ? -19.688 -10.727 -0.778 1 55.53 259 ALA A N 1
ATOM 2070 C CA . ALA A 1 259 ? -19.016 -9.43 -0.802 1 55.53 259 ALA A CA 1
ATOM 2071 C C . ALA A 1 259 ? -19.875 -8.367 -1.471 1 55.53 259 ALA A C 1
ATOM 2073 O O . ALA A 1 259 ? -20.516 -8.633 -2.492 1 55.53 259 ALA A O 1
ATOM 2074 N N . LYS A 1 260 ? -20.094 -7.332 -0.798 1 56.31 260 LYS A N 1
ATOM 2075 C CA . LYS A 1 260 ? -20.875 -6.238 -1.37 1 56.31 260 LYS A CA 1
ATOM 2076 C C . LYS A 1 260 ? -20.109 -5.543 -2.49 1 56.31 260 LYS A C 1
ATOM 2078 O O . LYS A 1 260 ? -18.938 -5.234 -2.342 1 56.31 260 LYS A O 1
ATOM 2083 N N . SER A 1 261 ? -20.734 -5.473 -3.672 1 55.94 261 SER A N 1
ATOM 2084 C CA . SER A 1 261 ? -20.125 -4.773 -4.801 1 55.94 261 SER A CA 1
ATOM 2085 C C . SER A 1 261 ? -20.031 -3.275 -4.535 1 55.94 261 SER A C 1
ATOM 2087 O O . SER A 1 261 ? -20.859 -2.711 -3.82 1 55.94 261 SER A O 1
ATOM 2089 N N . PRO A 1 262 ? -18.797 -2.709 -4.777 1 51.75 262 PRO A N 1
ATOM 2090 C CA . PRO A 1 262 ? -18.688 -1.263 -4.574 1 51.75 262 PRO A CA 1
ATOM 2091 C C . PRO A 1 262 ? -19.812 -0.486 -5.246 1 51.75 262 PRO A C 1
ATOM 2093 O O . PRO A 1 262 ? -20.328 -0.907 -6.289 1 51.75 262 PRO A O 1
ATOM 2096 N N . VAL A 1 263 ? -20.594 0.173 -4.43 1 49.91 263 VAL A N 1
ATOM 2097 C CA . VAL A 1 263 ? -21.562 1.083 -5.039 1 49.91 263 VAL A CA 1
ATOM 2098 C C . VAL A 1 263 ? -20.891 1.905 -6.129 1 49.91 263 VAL A C 1
ATOM 2100 O O . VAL A 1 263 ? -19.719 2.295 -5.992 1 49.91 263 VAL A O 1
ATOM 2103 N N . LEU A 1 264 ? -21.438 1.704 -7.352 1 51.03 264 LEU A N 1
ATOM 2104 C CA . LEU A 1 264 ? -21 2.447 -8.531 1 51.03 264 LEU A CA 1
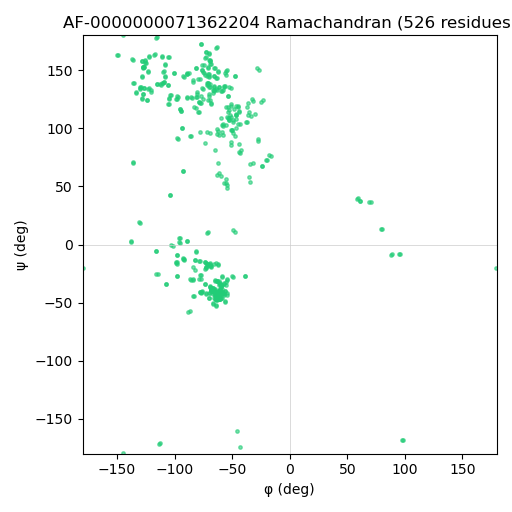ATOM 2105 C C . LEU A 1 264 ? -20.641 3.885 -8.164 1 51.03 264 LEU A C 1
ATOM 2107 O O . LEU A 1 264 ? -21.312 4.5 -7.332 1 51.03 264 LEU A O 1
ATOM 2111 N N . ILE A 1 265 ? -19.344 4.344 -8.438 1 43.62 265 ILE A N 1
ATOM 2112 C CA . ILE A 1 265 ? -18.891 5.73 -8.367 1 43.62 265 ILE A CA 1
ATOM 2113 C C . ILE A 1 265 ? -19.984 6.656 -8.891 1 43.62 265 ILE A C 1
ATOM 2115 O O . ILE A 1 265 ? -20.625 6.367 -9.906 1 43.62 265 ILE A O 1
ATOM 2119 N N . MET B 1 1 ? 32.719 78.625 -38.719 1 27.14 1 MET B N 1
ATOM 2120 C CA . MET B 1 1 ? 33.875 78.438 -37.875 1 27.14 1 MET B CA 1
ATOM 2121 C C . MET B 1 1 ? 33.625 77.438 -36.781 1 27.14 1 MET B C 1
ATOM 2123 O O . MET B 1 1 ? 33 77.75 -35.75 1 27.14 1 MET B O 1
ATOM 2127 N N . ILE B 1 2 ? 33.312 76.125 -37.125 1 34.38 2 ILE B N 1
ATOM 2128 C CA . ILE B 1 2 ? 32.688 75 -36.406 1 34.38 2 ILE B CA 1
ATOM 2129 C C . ILE B 1 2 ? 33.656 74.5 -35.312 1 34.38 2 ILE B C 1
ATOM 2131 O O . ILE B 1 2 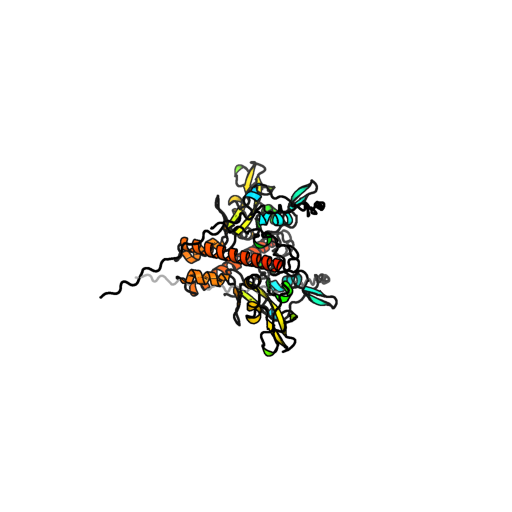? 34.781 74.062 -35.625 1 34.38 2 ILE B O 1
ATOM 2135 N N . VAL B 1 3 ? 33.531 74.938 -34.031 1 34.19 3 VAL B N 1
ATOM 2136 C CA . VAL B 1 3 ? 34.406 74.812 -32.875 1 34.19 3 VAL B CA 1
ATOM 2137 C C . VAL B 1 3 ? 34.531 73.312 -32.531 1 34.19 3 VAL B C 1
ATOM 2139 O O . VAL B 1 3 ? 33.562 72.625 -32.344 1 34.19 3 VAL B O 1
ATOM 2142 N N . GLN B 1 4 ? 35.625 72.625 -32.938 1 30.75 4 GLN B N 1
ATOM 2143 C CA . GLN B 1 4 ? 36.062 71.25 -32.812 1 30.75 4 GLN B CA 1
ATOM 2144 C C . GLN B 1 4 ? 36.281 70.812 -31.359 1 30.75 4 GLN B C 1
ATOM 2146 O O . GLN B 1 4 ? 37.125 71.375 -30.672 1 30.75 4 GLN B O 1
ATOM 2151 N N . THR B 1 5 ? 35.125 70.688 -30.609 1 39.94 5 THR B N 1
ATOM 2152 C CA . THR B 1 5 ? 35.281 70.5 -29.172 1 39.94 5 THR B CA 1
ATOM 2153 C C . THR B 1 5 ? 36.25 69.312 -28.875 1 39.94 5 THR B C 1
ATOM 2155 O O . THR B 1 5 ? 36.125 68.25 -29.469 1 39.94 5 THR B O 1
ATOM 2158 N N . PRO B 1 6 ? 37.375 69.562 -28.266 1 36.16 6 PRO B N 1
ATOM 2159 C CA . PRO B 1 6 ? 38.531 68.688 -28.062 1 36.16 6 PRO B CA 1
ATOM 2160 C C . PRO B 1 6 ? 38.156 67.375 -27.312 1 36.16 6 PRO B C 1
ATOM 2162 O O . PRO B 1 6 ? 37.156 67.375 -26.609 1 36.16 6 PRO B O 1
ATOM 2165 N N . ASP B 1 7 ? 38.625 66.188 -27.719 1 34.22 7 ASP B N 1
ATOM 2166 C CA . ASP B 1 7 ? 38.438 64.812 -27.391 1 34.22 7 ASP B CA 1
ATOM 2167 C C . ASP B 1 7 ? 38.875 64.5 -25.953 1 34.22 7 ASP B C 1
ATOM 2169 O O . ASP B 1 7 ? 39.969 64.812 -25.547 1 34.22 7 ASP B O 1
ATOM 2173 N N . PRO B 1 8 ? 37.938 64.5 -24.938 1 36.19 8 PRO B N 1
ATOM 2174 C CA . PRO B 1 8 ? 38.312 64.438 -23.531 1 36.19 8 PRO B CA 1
ATOM 2175 C C . PRO B 1 8 ? 39.281 63.312 -23.203 1 36.19 8 PRO B C 1
ATOM 2177 O O . PRO B 1 8 ? 39.188 62.25 -23.844 1 36.19 8 PRO B O 1
ATOM 2180 N N . THR B 1 9 ? 40.5 63.531 -22.891 1 33.47 9 THR B N 1
ATOM 2181 C CA . THR B 1 9 ? 41.656 62.688 -22.531 1 33.47 9 THR B CA 1
ATOM 2182 C C . THR B 1 9 ? 41.281 61.719 -21.438 1 33.47 9 THR B C 1
ATOM 2184 O O . THR B 1 9 ? 40.875 62.094 -20.344 1 33.47 9 THR B O 1
ATOM 2187 N N . VAL B 1 10 ? 40.75 60.5 -21.766 1 38.44 10 VAL B N 1
ATOM 2188 C CA . VAL B 1 10 ? 40.219 59.469 -20.875 1 38.44 10 VAL B CA 1
ATOM 2189 C C . VAL B 1 10 ? 41.312 59.031 -19.891 1 38.44 10 VAL B C 1
ATOM 2191 O O . VAL B 1 10 ? 42.438 58.719 -20.312 1 38.44 10 VAL B O 1
ATOM 2194 N N . PRO B 1 11 ? 41.25 59.5 -18.625 1 34.97 11 PRO B N 1
ATOM 2195 C CA . PRO B 1 11 ? 42.344 59.312 -17.672 1 34.97 11 PRO B CA 1
ATOM 2196 C C . PRO B 1 11 ? 42.75 57.844 -17.562 1 34.97 11 PRO B C 1
ATOM 2198 O O . PRO B 1 11 ? 42 56.938 -17.891 1 34.97 11 PRO B O 1
ATOM 2201 N N . THR B 1 12 ? 44.031 57.562 -17.562 1 34.94 12 THR B N 1
ATOM 2202 C CA . THR B 1 12 ? 44.812 56.344 -17.562 1 34.94 12 THR B CA 1
ATOM 2203 C C . THR B 1 12 ? 44.469 55.469 -16.344 1 34.94 12 THR B C 1
ATOM 2205 O O . THR B 1 12 ? 44.531 55.969 -15.211 1 34.94 12 THR B O 1
ATOM 2208 N N . PRO B 1 13 ? 43.688 54.375 -16.484 1 31.95 13 PRO B N 1
ATOM 2209 C CA . PRO B 1 13 ? 43.188 53.562 -15.367 1 31.95 13 PRO B CA 1
ATOM 2210 C C . PRO B 1 13 ? 44.312 53.094 -14.43 1 31.95 13 PRO B C 1
ATOM 2212 O O . PRO B 1 13 ? 45.406 52.812 -14.891 1 31.95 13 PRO B O 1
ATOM 2215 N N . VAL B 1 14 ? 44.406 53.625 -13.242 1 34.78 14 VAL B N 1
ATOM 2216 C CA . VAL B 1 14 ? 45.406 53.375 -12.195 1 34.78 14 VAL B CA 1
ATOM 2217 C C . VAL B 1 14 ? 45.531 51.875 -11.961 1 34.78 14 VAL B C 1
ATOM 2219 O O . VAL B 1 14 ? 44.562 51.125 -12.008 1 34.78 14 VAL B O 1
ATOM 2222 N N . PRO B 1 15 ? 46.719 51.25 -12.125 1 28.83 15 PRO B N 1
ATOM 2223 C CA . PRO B 1 15 ? 46.969 49.812 -12.031 1 28.83 15 PRO B CA 1
ATOM 2224 C C . PRO B 1 15 ? 46.594 49.25 -10.672 1 28.83 15 PRO B C 1
ATOM 2226 O O . PRO B 1 15 ? 46.969 49.781 -9.633 1 28.83 15 PRO B O 1
ATOM 2229 N N . ARG B 1 16 ? 45.438 48.688 -10.508 1 28.97 16 ARG B N 1
ATOM 2230 C CA . ARG B 1 16 ? 45 48.125 -9.234 1 28.97 16 ARG B CA 1
ATOM 2231 C C . ARG B 1 16 ? 46.031 47.125 -8.68 1 28.97 16 ARG B C 1
ATOM 2233 O O . ARG B 1 16 ? 46.469 46.219 -9.383 1 28.97 16 ARG B O 1
ATOM 2240 N N . ALA B 1 17 ? 46.75 47.5 -7.645 1 26.2 17 ALA B N 1
ATOM 2241 C CA . ALA B 1 17 ? 47.719 46.719 -6.879 1 26.2 17 ALA B CA 1
ATOM 2242 C C . ALA B 1 17 ? 47.156 45.344 -6.52 1 26.2 17 ALA B C 1
ATOM 2244 O O . ALA B 1 17 ? 46 45.219 -6.094 1 26.2 17 ALA B O 1
ATOM 2245 N N . THR B 1 18 ? 47.656 44.219 -7.07 1 26.22 18 THR B N 1
ATOM 2246 C CA . THR B 1 18 ? 47.406 42.812 -6.906 1 26.22 18 THR B CA 1
ATOM 2247 C C . THR B 1 18 ? 47.75 42.344 -5.48 1 26.22 18 THR B C 1
ATOM 2249 O O . THR B 1 18 ? 48.906 42.219 -5.109 1 26.22 18 THR B O 1
ATOM 2252 N N . ALA B 1 19 ? 47.062 42.938 -4.43 1 26.98 19 ALA B N 1
ATOM 2253 C CA . ALA B 1 19 ? 47.406 42.5 -3.082 1 26.98 19 ALA B CA 1
ATOM 2254 C C . ALA B 1 19 ? 47.469 40.969 -3.002 1 26.98 19 ALA B C 1
ATOM 2256 O O . ALA B 1 19 ? 46.594 40.281 -3.539 1 26.98 19 ALA B O 1
ATOM 2257 N N . ASP B 1 20 ? 48.562 40.375 -2.809 1 25.2 20 ASP B N 1
ATOM 2258 C CA . ASP B 1 20 ? 48.938 38.969 -2.633 1 25.2 20 ASP B CA 1
ATOM 2259 C C . ASP B 1 20 ? 48.25 38.344 -1.431 1 25.2 20 ASP B C 1
ATOM 2261 O O . ASP B 1 20 ? 48.562 38.688 -0.284 1 25.2 20 ASP B O 1
ATOM 2265 N N . VAL B 1 21 ? 46.906 38.312 -1.376 1 29.89 21 VAL B N 1
ATOM 2266 C CA . VAL B 1 21 ? 46.188 37.75 -0.244 1 29.89 21 VAL B CA 1
ATOM 2267 C C . VAL B 1 21 ? 46.781 36.406 0.145 1 29.89 21 VAL B C 1
ATOM 2269 O O . VAL B 1 21 ? 46.875 35.5 -0.682 1 29.89 21 VAL B O 1
ATOM 2272 N N . SER B 1 22 ? 47.625 36.406 1.215 1 26.39 22 SER B N 1
ATOM 2273 C CA . SER B 1 22 ? 48.438 35.438 1.904 1 26.39 22 SER B CA 1
ATOM 2274 C C . SER B 1 22 ? 47.688 34.125 2.1 1 26.39 22 SER B C 1
ATOM 2276 O O . SER B 1 22 ? 46.469 34.062 1.963 1 26.39 22 SER B O 1
ATOM 2278 N N . ASN B 1 23 ? 48.406 33.188 2.883 1 25.91 23 ASN B N 1
ATOM 2279 C CA . ASN B 1 23 ? 48.5 31.75 3.078 1 25.91 23 ASN B CA 1
ATOM 2280 C C . ASN B 1 23 ? 47.281 31.203 3.797 1 25.91 23 ASN B C 1
ATOM 2282 O O . ASN B 1 23 ? 46.969 31.625 4.902 1 25.91 23 ASN B O 1
ATOM 2286 N N . PRO B 1 24 ? 46.344 30.703 3.074 1 28.31 24 PRO B N 1
ATOM 2287 C CA . PRO B 1 24 ? 45.156 30.203 3.762 1 28.31 24 PRO B CA 1
ATOM 2288 C C . PRO B 1 24 ? 45.469 29.266 4.93 1 28.31 24 PRO B C 1
ATOM 2290 O O . PRO B 1 24 ? 46.469 28.531 4.863 1 28.31 24 PRO B O 1
ATOM 2293 N N . ALA B 1 25 ? 45.312 29.797 6.172 1 31.69 25 ALA B N 1
ATOM 2294 C CA . ALA B 1 25 ? 45.406 29.031 7.414 1 31.69 25 ALA B CA 1
ATOM 2295 C C . ALA B 1 25 ? 44.969 27.594 7.215 1 31.69 25 ALA B C 1
ATOM 2297 O O . ALA B 1 25 ? 44 27.328 6.512 1 31.69 25 ALA B O 1
ATOM 2298 N N . GLN B 1 26 ? 45.906 26.641 7.312 1 26.62 26 GLN B N 1
ATOM 2299 C CA . GLN B 1 26 ? 45.75 25.203 7.238 1 26.62 26 GLN B CA 1
ATOM 2300 C C . GLN B 1 26 ? 44.625 24.734 8.172 1 26.62 26 GLN B C 1
ATOM 2302 O O . GLN B 1 26 ? 44.594 25.109 9.352 1 26.62 26 GLN B O 1
ATOM 2307 N N . PRO B 1 27 ? 43.5 24.516 7.664 1 27.53 27 PRO B N 1
ATOM 2308 C CA . PRO B 1 27 ? 42.469 24.062 8.586 1 27.53 27 PRO B CA 1
ATOM 2309 C C . PRO B 1 27 ? 42.938 22.984 9.547 1 27.53 27 PRO B C 1
ATOM 2311 O O . PRO B 1 27 ? 43.781 22.141 9.164 1 27.53 27 PRO B O 1
ATOM 2314 N N . CYS B 1 28 ? 43.188 23.312 10.758 1 25.86 28 CYS B N 1
ATOM 2315 C CA . CYS B 1 28 ? 43.5 22.359 11.82 1 25.86 28 CYS B CA 1
ATOM 2316 C C . CYS B 1 28 ? 42.656 21.094 11.672 1 25.86 28 CYS B C 1
ATOM 2318 O O . CYS B 1 28 ? 41.438 21.156 11.617 1 25.86 28 CYS B O 1
ATOM 2320 N N . ARG B 1 29 ? 43.406 20.062 11.188 1 28.03 29 ARG B N 1
ATOM 2321 C CA . ARG B 1 29 ? 42.906 18.688 11.195 1 28.03 29 ARG B CA 1
ATOM 2322 C C . ARG B 1 29 ? 42.5 18.266 12.594 1 28.03 29 ARG B C 1
ATOM 2324 O O . ARG B 1 29 ? 43.344 17.969 13.438 1 28.03 29 ARG B O 1
ATOM 2331 N N . ILE B 1 30 ? 41.594 19.031 13.203 1 26.52 30 ILE B N 1
ATOM 2332 C CA . ILE B 1 30 ? 41.125 18.391 14.43 1 26.52 30 ILE B CA 1
ATOM 2333 C C . ILE B 1 30 ? 40.875 16.906 14.164 1 26.52 30 ILE B C 1
ATOM 2335 O O . ILE B 1 30 ? 40 16.562 13.375 1 26.52 30 ILE B O 1
ATOM 2339 N N . VAL B 1 31 ? 41.969 16.156 14.148 1 27.09 31 VAL B N 1
ATOM 2340 C CA . VAL B 1 31 ? 41.875 14.703 14.219 1 27.09 31 VAL B CA 1
ATOM 2341 C C . VAL B 1 31 ? 41.062 14.281 15.43 1 27.09 31 VAL B C 1
ATOM 2343 O O . VAL B 1 31 ? 41.531 14.383 16.562 1 27.09 31 VAL B O 1
ATOM 2346 N N . SER B 1 32 ? 39.906 14.812 15.617 1 27.2 32 SER B N 1
ATOM 2347 C CA . SER B 1 32 ? 39.188 14.188 16.734 1 27.2 32 SER B CA 1
ATOM 2348 C C . SER B 1 32 ? 39.344 12.664 16.703 1 27.2 32 SER B C 1
ATOM 2350 O O . SER B 1 32 ? 38.906 12.016 15.75 1 27.2 32 SER B O 1
ATOM 2352 N N . THR B 1 33 ? 40.406 12.141 17.172 1 28.94 33 THR B N 1
ATOM 2353 C CA . THR B 1 33 ? 40.562 10.719 17.453 1 28.94 33 THR B CA 1
ATOM 2354 C C . THR B 1 33 ? 39.375 10.195 18.266 1 28.94 33 THR B C 1
ATOM 2356 O O . THR B 1 33 ? 39.469 10 19.469 1 28.94 33 THR B O 1
ATOM 2359 N N . ALA B 1 34 ? 38.312 10.898 18.406 1 31.77 34 ALA B N 1
ATOM 2360 C CA . ALA B 1 34 ? 37.406 10.109 19.234 1 31.77 34 ALA B CA 1
ATOM 2361 C C . ALA B 1 34 ? 37.375 8.648 18.781 1 31.77 34 ALA B C 1
ATOM 2363 O O . ALA B 1 34 ? 37.438 8.359 17.594 1 31.77 34 ALA B O 1
ATOM 2364 N N . PRO B 1 35 ? 37.844 7.754 19.609 1 28.73 35 PRO B N 1
ATOM 2365 C CA . PRO B 1 35 ? 37.781 6.352 19.188 1 28.73 35 PRO B CA 1
ATOM 2366 C C . PRO B 1 35 ? 36.531 6.035 18.375 1 28.73 35 PRO B C 1
ATOM 2368 O O . PRO B 1 35 ? 35.5 6.695 18.531 1 28.73 35 PRO B O 1
ATOM 2371 N N . SER B 1 36 ? 36.719 5.699 17.109 1 29.17 36 SER B N 1
ATOM 2372 C CA . SER B 1 36 ? 35.688 5.164 16.219 1 29.17 36 SER B CA 1
ATOM 2373 C C . SER B 1 36 ? 34.719 4.277 16.969 1 29.17 36 SER B C 1
ATOM 2375 O O . SER B 1 36 ? 35.062 3.164 17.375 1 29.17 36 SER B O 1
ATOM 2377 N N . GLY B 1 37 ? 34.156 4.785 18.016 1 27.84 37 GLY B N 1
ATOM 2378 C CA . GLY B 1 37 ? 33.188 3.895 18.656 1 27.84 37 GLY B CA 1
ATOM 2379 C C . GLY B 1 37 ? 32.625 2.857 17.719 1 27.84 37 GLY B C 1
ATOM 2380 O O . GLY B 1 37 ? 32.562 3.082 16.5 1 27.84 37 GLY B O 1
ATOM 2381 N N . ALA B 1 38 ? 32.75 1.517 18.078 1 29.45 38 ALA B N 1
ATOM 2382 C CA . ALA B 1 38 ? 32.094 0.393 17.406 1 29.45 38 ALA B CA 1
ATOM 2383 C C . ALA B 1 38 ? 30.719 0.788 16.891 1 29.45 38 ALA B C 1
ATOM 2385 O O . ALA B 1 38 ? 29.844 1.136 17.688 1 29.45 38 ALA B O 1
ATOM 2386 N N . LEU B 1 39 ? 30.594 1.59 15.938 1 31.41 39 LEU B N 1
ATOM 2387 C CA . LEU B 1 39 ? 29.328 1.675 15.211 1 31.41 39 LEU B CA 1
ATOM 2388 C C . LEU B 1 39 ? 28.469 0.441 15.469 1 31.41 39 LEU B C 1
ATOM 2390 O O . LEU B 1 39 ? 28.906 -0.688 15.242 1 31.41 39 LEU B O 1
ATOM 2394 N N . LEU B 1 40 ? 27.844 0.332 16.562 1 33.34 40 LEU B N 1
ATOM 2395 C CA . LEU B 1 40 ? 26.891 -0.743 16.781 1 33.34 40 LEU B CA 1
ATOM 2396 C C . LEU B 1 40 ? 26.422 -1.336 15.453 1 33.34 40 LEU B C 1
ATOM 2398 O O . LEU B 1 40 ? 25.891 -0.624 14.609 1 33.34 40 LEU B O 1
ATOM 2402 N N . GLN B 1 41 ? 27.281 -2.061 14.82 1 36.44 41 GLN B N 1
ATOM 2403 C CA . GLN B 1 41 ? 26.859 -2.9 13.703 1 36.44 41 GLN B CA 1
ATOM 2404 C C . GLN B 1 41 ? 25.391 -3.254 13.805 1 36.44 41 GLN B C 1
ATOM 2406 O O . GLN B 1 41 ? 24.969 -3.969 14.719 1 36.44 41 GLN B O 1
ATOM 2411 N N . GLY B 1 42 ? 24.484 -2.355 13.672 1 42.06 42 GLY B N 1
ATOM 2412 C CA . GLY B 1 42 ? 23.078 -2.711 13.68 1 42.06 42 GLY B CA 1
ATOM 2413 C C . GLY B 1 42 ? 22.812 -4.133 13.219 1 42.06 42 GLY B C 1
ATOM 2414 O O . GLY B 1 42 ? 23.734 -4.809 12.734 1 42.06 42 GLY B O 1
ATOM 2415 N N . PRO B 1 43 ? 21.781 -4.777 13.703 1 49.06 43 PRO B N 1
ATOM 2416 C CA . PRO B 1 43 ? 21.531 -6.172 13.328 1 49.06 43 PRO B CA 1
ATOM 2417 C C . PRO B 1 43 ? 21.984 -6.488 11.906 1 49.06 43 PRO B C 1
ATOM 2419 O O . PRO B 1 43 ? 22.062 -5.59 11.062 1 49.06 43 PRO B O 1
ATOM 2422 N N . SER B 1 44 ? 22.844 -7.48 11.758 1 54.97 44 SER B N 1
ATOM 2423 C CA . SER B 1 44 ? 23.438 -8.047 10.555 1 54.97 44 SER B CA 1
ATOM 2424 C C . SER B 1 44 ? 22.516 -7.852 9.344 1 54.97 44 SER B C 1
ATOM 2426 O O . SER B 1 44 ? 21.375 -8.281 9.359 1 54.97 44 SER B O 1
ATOM 2428 N N . VAL B 1 45 ? 22.734 -6.738 8.688 1 63.62 45 VAL B N 1
ATOM 2429 C CA . VAL B 1 45 ? 22.031 -6.488 7.43 1 63.62 45 VAL B CA 1
ATOM 2430 C C . VAL B 1 45 ? 22.188 -7.684 6.496 1 63.62 45 VAL B C 1
ATOM 2432 O O . VAL B 1 45 ? 23.312 -8.062 6.148 1 63.62 45 VAL B O 1
ATOM 2435 N N . VAL B 1 46 ? 21.234 -8.539 6.43 1 75.62 46 VAL B N 1
ATOM 2436 C CA . VAL B 1 46 ? 21.234 -9.625 5.453 1 75.62 46 VAL B CA 1
ATOM 2437 C C . VAL B 1 46 ? 21.391 -9.055 4.047 1 75.62 46 VAL B C 1
ATOM 2439 O O . VAL B 1 46 ? 20.656 -8.141 3.654 1 75.62 46 VAL B O 1
ATOM 2442 N N . GLN B 1 47 ? 22.484 -9.477 3.469 1 81.75 47 GLN B N 1
ATOM 2443 C CA . GLN B 1 47 ? 22.719 -9.078 2.086 1 81.75 47 GLN B CA 1
ATOM 2444 C C . GLN B 1 47 ? 21.766 -9.797 1.136 1 81.75 47 GLN B C 1
ATOM 2446 O O . GLN B 1 47 ? 21.5 -10.992 1.284 1 81.75 47 GLN B O 1
ATOM 2451 N N . LEU B 1 48 ? 21.25 -9.023 0.195 1 89.75 48 LEU B N 1
ATOM 2452 C CA . LEU B 1 48 ? 20.375 -9.586 -0.821 1 89.75 48 LEU B CA 1
ATOM 2453 C C . LEU B 1 48 ? 21.156 -10.453 -1.803 1 89.75 48 LEU B C 1
ATOM 2455 O O . LEU B 1 48 ? 22.359 -10.273 -1.963 1 89.75 48 LEU B O 1
ATOM 2459 N N . PRO B 1 49 ? 20.484 -11.445 -2.381 1 87.31 49 PRO B N 1
ATOM 2460 C CA . PRO B 1 49 ? 21.156 -12.156 -3.473 1 87.31 49 PRO B CA 1
ATOM 2461 C C . PRO B 1 49 ? 21.781 -11.211 -4.492 1 87.31 49 PRO B C 1
ATOM 2463 O O . PRO B 1 49 ? 21.234 -10.148 -4.777 1 87.31 49 PRO B O 1
ATOM 2466 N N . HIS B 1 50 ? 22.844 -11.609 -4.992 1 83.56 50 HIS B N 1
ATOM 2467 C CA . HIS B 1 50 ? 23.688 -10.734 -5.793 1 83.56 50 HIS B CA 1
ATOM 2468 C C . HIS B 1 50 ? 22.906 -10.141 -6.969 1 83.56 50 HIS B C 1
ATOM 2470 O O . HIS B 1 50 ? 22.922 -8.922 -7.172 1 83.56 50 HIS B O 1
ATOM 2476 N N . LEU B 1 51 ? 22.219 -10.969 -7.711 1 87.12 51 LEU B N 1
ATOM 2477 C CA . LEU B 1 51 ? 21.594 -10.477 -8.93 1 87.12 51 LEU B CA 1
ATOM 2478 C C . LEU B 1 51 ? 20.375 -9.617 -8.609 1 87.12 51 LEU B C 1
ATOM 2480 O O . LEU B 1 51 ? 19.891 -8.867 -9.461 1 87.12 51 LEU B O 1
ATOM 2484 N N . TRP B 1 52 ? 19.906 -9.703 -7.359 1 93.25 52 TRP B N 1
ATOM 2485 C CA . TRP B 1 52 ? 18.828 -8.82 -6.941 1 93.25 52 TRP B CA 1
ATOM 2486 C C . TRP B 1 52 ? 19.328 -7.375 -6.848 1 93.25 52 TRP B C 1
ATOM 2488 O O . TRP B 1 52 ? 18.609 -6.445 -7.242 1 93.25 52 TRP B O 1
ATOM 2498 N N . SER B 1 53 ? 20.531 -7.242 -6.422 1 90.12 53 SER B N 1
ATOM 2499 C CA . SER B 1 53 ? 21.078 -5.922 -6.129 1 90.12 53 SER B CA 1
ATOM 2500 C C . SER B 1 53 ? 21.312 -5.125 -7.406 1 90.12 53 SER B C 1
ATOM 2502 O O . SER B 1 53 ? 21.422 -3.896 -7.371 1 90.12 53 SER B O 1
ATOM 2504 N N . GLU B 1 54 ? 21.344 -5.836 -8.477 1 90.12 54 GLU B N 1
ATOM 2505 C CA . GLU B 1 54 ? 21.531 -5.168 -9.758 1 90.12 54 GLU B CA 1
ATOM 2506 C C . GLU B 1 54 ? 20.25 -4.504 -10.227 1 90.12 54 GLU B C 1
ATOM 2508 O O . GLU B 1 54 ? 20.281 -3.506 -10.953 1 90.12 54 GLU B O 1
ATOM 2513 N N . THR B 1 55 ? 19.188 -5.039 -9.852 1 92 55 THR B N 1
ATOM 2514 C CA . THR B 1 55 ? 17.906 -4.566 -10.367 1 92 55 THR B CA 1
ATOM 2515 C C . THR B 1 55 ? 17.141 -3.793 -9.297 1 92 55 THR B C 1
ATOM 2517 O O . THR B 1 55 ? 16.484 -2.795 -9.594 1 92 55 THR B O 1
ATOM 2520 N N . ILE B 1 56 ? 17.297 -4.203 -8.094 1 95.62 56 ILE B N 1
ATOM 2521 C CA . ILE B 1 56 ? 16.594 -3.549 -6.988 1 95.62 56 ILE B CA 1
ATOM 2522 C C . ILE B 1 56 ? 17.359 -2.287 -6.578 1 95.62 56 ILE B C 1
ATOM 2524 O O . ILE B 1 56 ? 18.562 -2.334 -6.324 1 95.62 56 ILE B O 1
ATOM 2528 N N . PRO B 1 57 ? 16.641 -1.196 -6.543 1 93.75 57 PRO B N 1
ATOM 2529 C CA . PRO B 1 57 ? 17.297 0.041 -6.133 1 93.75 57 PRO B CA 1
ATOM 2530 C C . PRO B 1 57 ? 17.969 -0.077 -4.77 1 93.75 57 PRO B C 1
ATOM 2532 O O . PRO B 1 57 ? 17.453 -0.736 -3.871 1 93.75 57 PRO B O 1
ATOM 2535 N N . PRO B 1 58 ? 19.094 0.598 -4.559 1 92.88 58 PRO B N 1
ATOM 2536 C CA . PRO B 1 58 ? 19.844 0.49 -3.312 1 92.88 58 PRO B CA 1
ATOM 2537 C C . PRO B 1 58 ? 19.031 0.885 -2.084 1 92.88 58 PRO B C 1
ATOM 2539 O O . PRO B 1 58 ? 19.234 0.334 -1 1 92.88 58 PRO B O 1
ATOM 2542 N N . GLU B 1 59 ? 18.188 1.818 -2.234 1 93.62 59 GLU B N 1
ATOM 2543 C CA . GLU B 1 59 ? 17.391 2.297 -1.111 1 93.62 59 GLU B CA 1
ATOM 2544 C C . GLU B 1 59 ? 16.5 1.191 -0.562 1 93.62 59 GLU B C 1
ATOM 2546 O O . GLU B 1 59 ? 15.992 1.292 0.559 1 93.62 59 GLU B O 1
ATOM 2551 N N . ASP B 1 60 ? 16.297 0.118 -1.368 1 96.31 60 ASP B N 1
ATOM 2552 C CA . ASP B 1 60 ? 15.391 -0.946 -0.96 1 96.31 60 ASP B CA 1
ATOM 2553 C C . ASP B 1 60 ? 16.156 -2.117 -0.346 1 96.31 60 ASP B C 1
ATOM 2555 O O . ASP B 1 60 ? 15.547 -3.021 0.234 1 96.31 60 ASP B O 1
ATOM 2559 N N . HIS B 1 61 ? 17.422 -2.141 -0.412 1 95.38 61 HIS B N 1
ATOM 2560 C CA . HIS B 1 61 ? 18.219 -3.307 -0.033 1 95.38 61 HIS B CA 1
ATOM 2561 C C . HIS B 1 61 ? 18.062 -3.615 1.452 1 95.38 61 HIS B C 1
ATOM 2563 O O . HIS B 1 61 ? 17.766 -4.754 1.827 1 95.38 61 HIS B O 1
ATOM 2569 N N . LYS B 1 62 ? 18.188 -2.602 2.225 1 93.75 62 LYS B N 1
ATOM 2570 C CA . LYS B 1 62 ? 18.234 -2.801 3.67 1 93.75 62 LYS B CA 1
ATOM 2571 C C . LYS B 1 62 ? 16.891 -3.309 4.188 1 93.75 62 LYS B C 1
ATOM 2573 O O . LYS B 1 62 ? 16.828 -4.316 4.891 1 93.75 62 LYS B O 1
ATOM 2578 N N . TRP B 1 63 ? 15.828 -2.656 3.836 1 95.75 63 TRP B N 1
ATOM 2579 C CA . TRP B 1 63 ? 14.547 -3.031 4.434 1 95.75 63 TRP B CA 1
ATOM 2580 C C . TRP B 1 63 ? 14.047 -4.352 3.859 1 95.75 63 TRP B C 1
ATOM 2582 O O . TRP B 1 63 ? 13.406 -5.141 4.562 1 95.75 63 TRP B O 1
ATOM 2592 N N . ILE B 1 64 ? 14.305 -4.641 2.592 1 96.88 64 ILE B N 1
ATOM 2593 C CA . ILE B 1 64 ? 13.898 -5.914 2.006 1 96.88 64 ILE B CA 1
ATOM 2594 C C . ILE B 1 64 ? 14.664 -7.055 2.67 1 96.88 64 ILE B C 1
ATOM 2596 O O . ILE B 1 64 ? 14.078 -8.086 3.004 1 96.88 64 ILE B O 1
ATOM 2600 N N . GLY B 1 65 ? 15.953 -6.867 2.805 1 95.25 65 GLY B N 1
ATOM 2601 C CA . GLY B 1 65 ? 16.75 -7.867 3.512 1 95.25 65 GLY B CA 1
ATOM 2602 C C . GLY B 1 65 ? 16.219 -8.156 4.906 1 95.25 65 GLY B C 1
ATOM 2603 O O . GLY B 1 65 ? 16.109 -9.32 5.301 1 95.25 65 GLY B O 1
ATOM 2604 N N . LYS B 1 66 ? 15.867 -7.164 5.605 1 93.94 66 LYS B N 1
ATOM 2605 C CA . LYS B 1 66 ? 15.375 -7.289 6.977 1 93.94 66 LYS B CA 1
ATOM 2606 C C . LYS B 1 66 ? 14.016 -7.992 7.012 1 93.94 66 LYS B C 1
ATOM 2608 O O . LYS B 1 66 ? 13.75 -8.781 7.918 1 93.94 66 LYS B O 1
ATOM 2613 N N . ARG B 1 67 ? 13.203 -7.707 6.047 1 95.56 67 ARG B N 1
ATOM 2614 C CA . ARG B 1 67 ? 11.836 -8.211 6.074 1 95.56 67 ARG B CA 1
ATOM 2615 C C . ARG B 1 67 ? 11.766 -9.633 5.527 1 95.56 67 ARG B C 1
ATOM 2617 O O . ARG B 1 67 ? 10.922 -10.422 5.953 1 95.56 67 ARG B O 1
ATOM 2624 N N . LEU B 1 68 ? 12.641 -9.969 4.621 1 95.88 68 LEU B N 1
ATOM 2625 C CA . LEU B 1 68 ? 12.492 -11.242 3.928 1 95.88 68 LEU B CA 1
ATOM 2626 C C . LEU B 1 68 ? 13.383 -12.305 4.551 1 95.88 68 LEU B C 1
ATOM 2628 O O . LEU B 1 68 ? 13.086 -13.5 4.469 1 95.88 68 LEU B O 1
ATOM 2632 N N . PHE B 1 69 ? 14.453 -11.859 5.148 1 94.44 69 PHE B N 1
ATOM 2633 C CA . PHE B 1 69 ? 15.453 -12.859 5.504 1 94.44 69 PHE B CA 1
ATOM 2634 C C . PHE B 1 69 ? 15.75 -12.828 7 1 94.44 69 PHE B C 1
ATOM 2636 O O . PHE B 1 69 ? 15.586 -11.789 7.645 1 94.44 69 PHE B O 1
ATOM 2643 N N . LYS B 1 70 ? 16.047 -13.93 7.445 1 91.12 70 LYS B N 1
ATOM 2644 C CA . LYS B 1 70 ? 16.609 -14.133 8.773 1 91.12 70 LYS B CA 1
ATOM 2645 C C . LYS B 1 70 ? 17.906 -14.922 8.711 1 91.12 70 LYS B C 1
ATOM 2647 O O . LYS B 1 70 ? 18.219 -15.547 7.688 1 91.12 70 LYS B O 1
ATOM 2652 N N . ILE B 1 71 ? 18.641 -14.734 9.766 1 85.69 71 ILE B N 1
ATOM 2653 C CA . ILE B 1 71 ? 19.875 -15.523 9.812 1 85.69 71 ILE B CA 1
ATOM 2654 C C . ILE B 1 71 ? 19.562 -16.922 10.344 1 85.69 71 ILE B C 1
ATOM 2656 O O . ILE B 1 71 ? 19.016 -17.078 11.445 1 85.69 71 ILE B O 1
ATOM 2660 N N . GLY B 1 72 ? 19.828 -17.797 9.484 1 79.69 72 GLY B N 1
ATOM 2661 C CA . GLY B 1 72 ? 19.562 -19.188 9.852 1 79.69 72 GLY B CA 1
ATOM 2662 C C . GLY B 1 72 ? 20.609 -19.766 10.789 1 79.69 72 GLY B C 1
ATOM 2663 O O . GLY B 1 72 ? 21.547 -19.078 11.188 1 79.69 72 GLY B O 1
ATOM 2664 N N . SER B 1 73 ? 20.328 -20.953 11.266 1 79.88 73 SER B N 1
ATOM 2665 C CA . SER B 1 73 ? 21.172 -21.688 12.203 1 79.88 73 SER B CA 1
ATOM 2666 C C . SER B 1 73 ? 22.594 -21.844 11.68 1 79.88 73 SER B C 1
ATOM 2668 O O . SER B 1 73 ? 23.547 -21.828 12.461 1 79.88 73 SER B O 1
ATOM 2670 N N . LYS B 1 74 ? 22.828 -21.891 10.461 1 80.81 74 L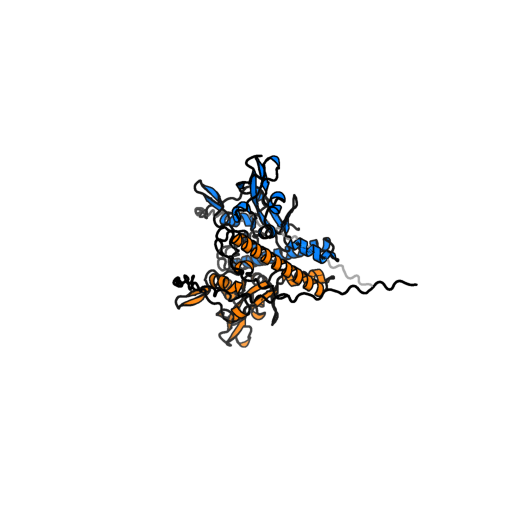YS B N 1
ATOM 2671 C CA . LYS B 1 74 ? 24.156 -22.078 9.883 1 80.81 74 LYS B CA 1
ATOM 2672 C C . LYS B 1 74 ? 24.781 -20.75 9.5 1 80.81 74 LYS B C 1
ATOM 2674 O O . LYS B 1 74 ? 25.766 -20.703 8.758 1 80.81 74 LYS B O 1
ATOM 2679 N N . GLY B 1 75 ? 24.094 -19.734 9.852 1 79.94 75 GLY B N 1
ATOM 2680 C CA . GLY B 1 75 ? 24.656 -18.422 9.586 1 79.94 75 GLY B CA 1
ATOM 2681 C C . GLY B 1 75 ? 24.297 -17.875 8.219 1 79.94 75 GLY B C 1
ATOM 2682 O O . GLY B 1 75 ? 24.734 -16.781 7.84 1 79.94 75 GLY B O 1
ATOM 2683 N N . LYS B 1 76 ? 23.688 -18.734 7.445 1 81.94 76 LYS B N 1
ATOM 2684 C CA . LYS B 1 76 ? 23.281 -18.297 6.113 1 81.94 76 LYS B CA 1
ATOM 2685 C C . LYS B 1 76 ? 21.875 -17.688 6.145 1 81.94 76 LYS B C 1
ATOM 2687 O O . LYS B 1 76 ? 21.031 -18.109 6.934 1 81.94 76 LYS B O 1
ATOM 2692 N N . PRO B 1 77 ? 21.75 -16.734 5.254 1 86.19 77 PRO B N 1
ATOM 2693 C CA . PRO B 1 77 ? 20.422 -16.125 5.203 1 86.19 77 PRO B CA 1
ATOM 2694 C C . PRO B 1 77 ? 19.344 -17.094 4.727 1 86.19 77 PRO B C 1
ATOM 2696 O O . PRO B 1 77 ? 19.609 -17.906 3.83 1 86.19 77 PRO B O 1
ATOM 2699 N N . ALA B 1 78 ? 18.297 -17.125 5.438 1 89.88 78 ALA B N 1
ATOM 2700 C CA . ALA B 1 78 ? 17.141 -17.922 5.07 1 89.88 78 ALA B CA 1
ATOM 2701 C C . ALA B 1 78 ? 15.867 -17.062 5.066 1 89.88 78 ALA B C 1
ATOM 2703 O O . ALA B 1 78 ? 15.789 -16.062 5.789 1 89.88 78 ALA B O 1
ATOM 2704 N N . LEU B 1 79 ? 14.938 -17.5 4.246 1 92.75 79 LEU B N 1
ATOM 2705 C CA . LEU B 1 79 ? 13.664 -16.781 4.215 1 92.75 79 LEU B CA 1
ATOM 2706 C C . LEU B 1 79 ? 12.93 -16.922 5.543 1 92.75 79 LEU B C 1
ATOM 2708 O O . LEU B 1 79 ? 12.938 -18 6.156 1 92.75 79 LEU B O 1
ATOM 2712 N N . ARG B 1 80 ? 12.266 -15.883 5.887 1 93.31 80 ARG B N 1
ATOM 2713 C CA . ARG B 1 80 ? 11.414 -15.93 7.07 1 93.31 80 ARG B CA 1
ATOM 2714 C C . ARG B 1 80 ? 10.188 -16.812 6.836 1 93.31 80 ARG B C 1
ATOM 2716 O O . ARG B 1 80 ? 9.828 -17.078 5.688 1 93.31 80 ARG B O 1
ATOM 2723 N N . ASP B 1 81 ? 9.523 -17.172 7.938 1 89.56 81 ASP B N 1
ATOM 2724 C CA . ASP B 1 81 ? 8.398 -18.094 7.855 1 89.56 81 ASP B CA 1
ATOM 2725 C C . ASP B 1 81 ? 7.094 -17.359 7.574 1 89.56 81 ASP B C 1
ATOM 2727 O O . ASP B 1 81 ? 6.16 -17.922 7.004 1 89.56 81 ASP B O 1
ATOM 2731 N N . ASP B 1 82 ? 7 -16.156 8.008 1 92 82 ASP B N 1
ATOM 2732 C CA . ASP B 1 82 ? 5.77 -15.391 7.879 1 92 82 ASP B CA 1
ATOM 2733 C C . ASP B 1 82 ? 5.773 -14.562 6.598 1 92 82 ASP B C 1
ATOM 2735 O O . ASP B 1 82 ? 5.617 -13.336 6.641 1 92 82 ASP B O 1
ATOM 2739 N N . LEU B 1 83 ? 5.82 -15.273 5.484 1 95.69 83 LEU B N 1
ATOM 2740 C CA . LEU B 1 83 ? 5.898 -14.594 4.195 1 95.69 83 LEU B CA 1
ATOM 2741 C C . LEU B 1 83 ? 4.547 -14.016 3.797 1 95.69 83 LEU B C 1
ATOM 2743 O O . LEU B 1 83 ? 3.504 -14.516 4.23 1 95.69 83 LEU B O 1
ATOM 2747 N N . GLN B 1 84 ? 4.613 -12.969 3.086 1 96.31 84 GLN B N 1
ATOM 2748 C CA . GLN B 1 84 ? 3.443 -12.305 2.518 1 96.31 84 GLN B CA 1
ATOM 2749 C C . GLN B 1 84 ? 3.615 -12.078 1.018 1 96.31 84 GLN B C 1
ATOM 2751 O O . GLN B 1 84 ? 4.73 -12.156 0.497 1 96.31 84 GLN B O 1
ATOM 2756 N N . LEU B 1 85 ? 2.488 -11.93 0.446 1 97.31 85 LEU B N 1
ATOM 2757 C CA . LEU B 1 85 ? 2.539 -11.664 -0.988 1 97.31 85 LEU B CA 1
ATOM 2758 C C . LEU B 1 85 ? 3.094 -10.266 -1.262 1 97.31 85 LEU B C 1
ATOM 2760 O O . LEU B 1 85 ? 3.945 -10.094 -2.137 1 97.31 85 LEU B O 1
ATOM 2764 N N . TRP B 1 86 ? 2.584 -9.273 -0.52 1 97.62 86 TRP B N 1
ATOM 2765 C CA . TRP B 1 86 ? 3.002 -7.887 -0.687 1 97.62 86 TRP B CA 1
ATOM 2766 C C . TRP B 1 86 ? 3.705 -7.375 0.565 1 97.62 86 TRP B C 1
ATOM 2768 O O . TRP B 1 86 ? 3.281 -7.668 1.686 1 97.62 86 TRP B O 1
ATOM 2778 N N . TYR B 1 87 ? 4.793 -6.625 0.301 1 98 87 TYR B N 1
ATOM 2779 C CA . TYR B 1 87 ? 5.516 -5.949 1.373 1 98 87 TYR B CA 1
ATOM 2780 C C . TYR B 1 87 ? 5.59 -4.449 1.12 1 98 87 TYR B C 1
ATOM 2782 O O . TYR B 1 87 ? 5.91 -4.016 0.011 1 98 87 TYR B O 1
ATOM 2790 N N . TYR B 1 88 ? 5.312 -3.762 2.141 1 96.69 88 TYR B N 1
ATOM 2791 C CA . TYR B 1 88 ? 5.371 -2.307 2.066 1 96.69 88 TYR B CA 1
ATOM 2792 C C . TYR B 1 88 ? 6.559 -1.769 2.855 1 96.69 88 TYR B C 1
ATOM 2794 O O . TYR B 1 88 ? 6.859 -2.258 3.947 1 96.69 88 TYR B O 1
ATOM 2802 N N . PRO B 1 89 ? 7.16 -0.788 2.264 1 96.75 89 PRO B N 1
ATOM 2803 C CA . PRO B 1 89 ? 8.352 -0.257 2.934 1 96.75 89 PRO B CA 1
ATOM 2804 C C . PRO B 1 89 ? 8.016 0.502 4.215 1 96.75 89 PRO B C 1
ATOM 2806 O O . PRO B 1 89 ? 6.871 0.915 4.41 1 96.75 89 PRO B O 1
ATOM 2809 N N . PRO B 1 90 ? 9.062 0.581 5.023 1 94.88 90 PRO B N 1
ATOM 2810 C CA . PRO B 1 90 ? 8.867 1.44 6.191 1 94.88 90 PRO B CA 1
ATOM 2811 C C . PRO B 1 90 ? 8.633 2.902 5.816 1 94.88 90 PRO B C 1
ATOM 2813 O O . PRO B 1 90 ? 9.234 3.4 4.859 1 94.88 90 PRO B O 1
ATOM 2816 N N . GLN B 1 91 ? 7.773 3.482 6.586 1 94.44 91 GLN B N 1
ATOM 2817 C CA . GLN B 1 91 ? 7.484 4.891 6.344 1 94.44 91 GLN B CA 1
ATOM 2818 C C . GLN B 1 91 ? 8.547 5.785 6.98 1 94.44 91 GLN B C 1
ATOM 2820 O O . GLN B 1 91 ? 9.203 5.387 7.941 1 94.44 91 GLN B O 1
ATOM 2825 N N . PRO B 1 92 ? 8.734 7.004 6.355 1 92.38 92 PRO B N 1
ATOM 2826 C CA . PRO B 1 92 ? 9.625 7.961 7.02 1 92.38 92 PRO B CA 1
ATOM 2827 C C . PRO B 1 92 ? 9.211 8.25 8.461 1 92.38 92 PRO B C 1
ATOM 2829 O O . PRO B 1 92 ? 8.023 8.195 8.797 1 92.38 92 PRO B O 1
ATOM 2832 N N . ALA B 1 93 ? 10.227 8.531 9.195 1 90.88 93 ALA B N 1
ATOM 2833 C CA . ALA B 1 93 ? 9.953 8.875 10.586 1 90.88 93 ALA B CA 1
ATOM 2834 C C . ALA B 1 93 ? 9.094 10.141 10.68 1 90.88 93 ALA B C 1
ATOM 2836 O O . ALA B 1 93 ? 9.188 11.023 9.82 1 90.88 93 ALA B O 1
ATOM 2837 N N . LEU B 1 94 ? 8.305 10.141 11.711 1 89.62 94 LEU B N 1
ATOM 2838 C CA . LEU B 1 94 ? 7.457 11.305 11.922 1 89.62 94 LEU B CA 1
ATOM 2839 C C . LEU B 1 94 ? 8.266 12.469 12.492 1 89.62 94 LEU B C 1
ATOM 2841 O O . LEU B 1 94 ? 8.047 13.625 12.125 1 89.62 94 LEU B O 1
ATOM 2845 N N . ILE B 1 95 ? 9.094 12.125 13.344 1 85.69 95 ILE B N 1
ATOM 2846 C CA . ILE B 1 95 ? 9.984 13.086 13.977 1 85.69 95 ILE B CA 1
ATOM 2847 C C . ILE B 1 95 ? 11.43 12.602 13.859 1 85.69 95 ILE B C 1
ATOM 2849 O O . ILE B 1 95 ? 11.727 11.438 14.141 1 85.69 95 ILE B O 1
ATOM 2853 N N . TYR B 1 96 ? 12.312 13.531 13.359 1 85.88 96 TYR B N 1
ATOM 2854 C CA . TYR B 1 96 ? 13.703 13.156 13.141 1 85.88 96 TYR B CA 1
ATOM 2855 C C . TYR B 1 96 ? 14.609 13.75 14.211 1 85.88 96 TYR B C 1
ATOM 2857 O O . TYR B 1 96 ? 14.633 14.969 14.406 1 85.88 96 TYR B O 1
ATOM 2865 N N . ASN B 1 97 ? 15.266 12.789 14.867 1 82.88 97 ASN B N 1
ATOM 2866 C CA . ASN B 1 97 ? 16.266 13.203 15.836 1 82.88 97 ASN B CA 1
ATOM 2867 C C . ASN B 1 97 ? 17.672 13.133 15.25 1 82.88 97 ASN B C 1
ATOM 2869 O O . ASN B 1 97 ? 18.625 13.688 15.812 1 82.88 97 ASN B O 1
ATOM 2873 N N . GLN B 1 98 ? 17.844 12.445 14.164 1 83.44 98 GLN B N 1
ATOM 2874 C CA . GLN B 1 98 ? 19.047 12.406 13.336 1 83.44 98 GLN B CA 1
ATOM 2875 C C . GLN B 1 98 ? 18.734 12.828 11.906 1 83.44 98 GLN B C 1
ATOM 2877 O O . GLN B 1 98 ? 17.578 12.859 11.492 1 83.44 98 GLN B O 1
ATOM 2882 N N . ALA B 1 99 ? 19.859 13.18 11.219 1 85.19 99 ALA B N 1
ATOM 2883 C CA . ALA B 1 99 ? 19.672 13.625 9.844 1 85.19 99 ALA B CA 1
ATOM 2884 C C . ALA B 1 99 ? 18.891 12.586 9.039 1 85.19 99 ALA B C 1
ATOM 2886 O O . ALA B 1 99 ? 19.219 11.398 9.055 1 85.19 99 ALA B O 1
ATOM 2887 N N . PRO B 1 100 ? 17.875 13.07 8.438 1 87.94 100 PRO B N 1
ATOM 2888 C CA . PRO B 1 100 ? 17.094 12.133 7.625 1 87.94 100 PRO B CA 1
ATOM 2889 C C . PRO B 1 100 ? 17.906 11.523 6.484 1 87.94 100 PRO B C 1
ATOM 2891 O O . PRO B 1 100 ? 18.688 12.219 5.836 1 87.94 100 PRO B O 1
ATOM 2894 N N . ALA B 1 101 ? 17.75 10.258 6.332 1 85.69 101 ALA B N 1
ATOM 2895 C CA . ALA B 1 101 ? 18.312 9.57 5.172 1 85.69 101 ALA B CA 1
ATOM 2896 C C . ALA B 1 101 ? 17.297 9.492 4.039 1 85.69 101 ALA B C 1
ATOM 2898 O O . ALA B 1 101 ? 16.094 9.297 4.281 1 85.69 101 ALA B O 1
ATOM 2899 N N . PRO B 1 102 ? 17.797 9.594 2.814 1 87.81 102 PRO B N 1
ATOM 2900 C CA . PRO B 1 102 ? 16.859 9.625 1.688 1 87.81 102 PRO B CA 1
ATOM 2901 C C . PRO B 1 102 ? 16.156 8.297 1.479 1 87.81 102 PRO B C 1
ATOM 2903 O O . PRO B 1 102 ? 15.055 8.258 0.913 1 87.81 102 PRO B O 1
ATOM 2906 N N . ASP B 1 103 ? 16.609 7.234 1.962 1 87.62 103 ASP B N 1
ATOM 2907 C CA . ASP B 1 103 ? 16.141 5.898 1.616 1 87.62 103 ASP B CA 1
ATOM 2908 C C . ASP B 1 103 ? 14.656 5.746 1.934 1 87.62 103 ASP B C 1
ATOM 2910 O O . ASP B 1 103 ? 13.875 5.328 1.077 1 87.62 103 ASP B O 1
ATOM 2914 N N . ARG B 1 104 ? 14.273 6.172 3.057 1 90.06 104 ARG B N 1
ATOM 2915 C CA . ARG B 1 104 ? 12.906 5.926 3.504 1 90.06 104 ARG B CA 1
ATOM 2916 C C . ARG B 1 104 ? 11.906 6.734 2.682 1 90.06 104 ARG B C 1
ATOM 2918 O O . ARG B 1 104 ? 10.711 6.449 2.693 1 90.06 104 ARG B O 1
ATOM 2925 N N . PHE B 1 105 ? 12.43 7.703 1.998 1 92.94 105 PHE B N 1
ATOM 2926 C CA . PHE B 1 105 ? 11.539 8.562 1.229 1 92.94 105 PHE B CA 1
ATOM 2927 C C . PHE B 1 105 ? 11.383 8.047 -0.197 1 92.94 105 PHE B C 1
ATOM 2929 O O . PHE B 1 105 ? 10.469 8.461 -0.917 1 92.94 105 PHE B O 1
ATOM 2936 N N . PHE B 1 106 ? 12.242 7.105 -0.597 1 94.25 106 PHE B N 1
ATOM 2937 C CA . PHE B 1 106 ? 12.273 6.727 -2.006 1 94.25 106 PHE B CA 1
ATOM 2938 C C . PHE B 1 106 ? 12.211 5.211 -2.162 1 94.25 106 PHE B C 1
ATOM 2940 O O . PHE B 1 106 ? 12.555 4.676 -3.219 1 94.25 106 PHE B O 1
ATOM 2947 N N . CYS B 1 107 ? 11.758 4.523 -1.124 1 95.94 107 CYS B N 1
ATOM 2948 C CA . CYS B 1 107 ? 11.633 3.07 -1.153 1 95.94 107 CYS B CA 1
ATOM 2949 C C . CYS B 1 107 ? 10.469 2.641 -2.035 1 95.94 107 CYS B C 1
ATOM 2951 O O . CYS B 1 107 ? 9.633 3.467 -2.414 1 95.94 107 CYS B O 1
ATOM 2953 N N . HIS B 1 108 ? 10.508 1.309 -2.342 1 97.25 108 HIS B N 1
ATOM 2954 C CA . HIS B 1 108 ? 9.516 0.722 -3.232 1 97.25 108 HIS B CA 1
ATOM 2955 C C . HIS B 1 108 ? 8.859 -0.502 -2.598 1 97.25 108 HIS B C 1
ATOM 2957 O O . HIS B 1 108 ? 9.484 -1.191 -1.785 1 97.25 108 HIS B O 1
ATOM 2963 N N . THR B 1 109 ? 7.613 -0.736 -3.016 1 98 109 THR B N 1
ATOM 2964 C CA . THR B 1 109 ? 6.898 -1.937 -2.596 1 98 109 THR B CA 1
ATOM 2965 C C . THR B 1 109 ? 7.523 -3.184 -3.215 1 98 109 THR B C 1
ATOM 2967 O O . THR B 1 109 ? 8.203 -3.1 -4.238 1 98 109 THR B O 1
ATOM 2970 N N . LEU B 1 110 ? 7.32 -4.312 -2.541 1 98.5 110 LEU B N 1
ATOM 2971 C CA . LEU B 1 110 ? 7.859 -5.578 -3.025 1 98.5 110 LEU B CA 1
ATOM 2972 C C . LEU B 1 110 ? 6.75 -6.613 -3.197 1 98.5 110 LEU B C 1
ATOM 2974 O O . LEU B 1 110 ? 5.973 -6.859 -2.27 1 98.5 110 LEU B O 1
ATOM 2978 N N . LEU B 1 111 ? 6.652 -7.129 -4.328 1 98.62 111 LEU B N 1
ATOM 2979 C CA . LEU B 1 111 ? 5.82 -8.297 -4.602 1 98.62 111 LEU B CA 1
ATOM 2980 C C . LEU B 1 111 ? 6.633 -9.578 -4.512 1 98.62 111 LEU B C 1
ATOM 2982 O O . LEU B 1 111 ? 7.559 -9.789 -5.301 1 98.62 111 LEU B O 1
ATOM 2986 N N . LEU B 1 112 ? 6.324 -10.391 -3.584 1 98.38 112 LEU B N 1
ATOM 2987 C CA . LEU B 1 112 ? 6.914 -11.719 -3.486 1 98.38 112 LEU B CA 1
ATOM 2988 C C . LEU B 1 112 ? 6.039 -12.758 -4.184 1 98.38 112 LEU B C 1
ATOM 2990 O O . LEU B 1 112 ? 5.062 -13.242 -3.607 1 98.38 112 LEU B O 1
ATOM 2994 N N . TRP B 1 113 ? 6.438 -13.102 -5.402 1 98.38 113 TRP B N 1
ATOM 2995 C CA . TRP B 1 113 ? 5.645 -14.039 -6.191 1 98.38 113 TRP B CA 1
ATOM 2996 C C . TRP B 1 113 ? 6.211 -15.453 -6.082 1 98.38 113 TRP B C 1
ATOM 2998 O O . TRP B 1 113 ? 7.043 -15.859 -6.898 1 98.38 113 TRP B O 1
ATOM 3008 N N . MET B 1 114 ? 5.711 -16.188 -5.121 1 97.75 114 MET B N 1
ATOM 3009 C CA . MET B 1 114 ? 6.137 -17.562 -4.883 1 97.75 114 MET B CA 1
ATOM 3010 C C . MET B 1 114 ? 4.934 -18.469 -4.621 1 97.75 114 MET B C 1
ATOM 3012 O O . MET B 1 114 ? 4.781 -19 -3.52 1 97.75 114 MET B O 1
ATOM 3016 N N . PRO B 1 115 ? 4.168 -18.703 -5.68 1 96.62 115 PRO B N 1
ATOM 3017 C CA . PRO B 1 115 ? 2.939 -19.484 -5.496 1 96.62 115 PRO B CA 1
ATOM 3018 C C . PRO B 1 115 ? 3.195 -20.859 -4.863 1 96.62 115 PRO B C 1
ATOM 3020 O O . PRO B 1 115 ? 2.408 -21.312 -4.031 1 96.62 115 PRO B O 1
ATOM 3023 N N . TYR B 1 116 ? 4.227 -21.547 -5.227 1 96.44 116 TYR B N 1
ATOM 3024 C CA . TYR B 1 116 ? 4.531 -22.844 -4.641 1 96.44 116 TYR B CA 1
ATOM 3025 C C . TYR B 1 116 ? 4.781 -22.719 -3.141 1 96.44 116 TYR B C 1
ATOM 3027 O O . TYR B 1 116 ? 4.223 -23.484 -2.348 1 96.44 116 TYR B O 1
ATOM 3035 N N . LYS B 1 117 ? 5.539 -21.797 -2.768 1 95.94 117 LYS B N 1
ATOM 3036 C CA . LYS B 1 117 ? 5.902 -21.641 -1.363 1 95.94 117 LYS B CA 1
ATOM 3037 C C . LYS B 1 117 ? 4.762 -21 -0.569 1 95.94 117 LYS B C 1
ATOM 3039 O O . LYS B 1 117 ? 4.484 -21.422 0.56 1 95.94 117 LYS B O 1
ATOM 3044 N N . LEU B 1 118 ? 4.141 -20.047 -1.147 1 95.88 118 LEU B N 1
ATOM 3045 C CA . LEU B 1 118 ? 3.158 -19.25 -0.417 1 95.88 118 LEU B CA 1
ATOM 3046 C C . LEU B 1 118 ? 1.836 -20 -0.29 1 95.88 118 LEU B C 1
ATOM 3048 O O . LEU B 1 118 ? 1.2 -19.969 0.766 1 95.88 118 LEU B O 1
ATOM 3052 N N . TRP B 1 119 ? 1.446 -20.656 -1.342 1 92.94 119 TRP B N 1
ATOM 3053 C CA . TRP B 1 119 ? 0.108 -21.234 -1.361 1 92.94 119 TRP B CA 1
ATOM 3054 C C . TRP B 1 119 ? 0.176 -22.75 -1.448 1 92.94 119 TRP B C 1
ATOM 3056 O O . TRP B 1 119 ? -0.857 -23.422 -1.511 1 92.94 119 TRP B O 1
ATOM 3066 N N . ARG B 1 120 ? 1.356 -23.328 -1.614 1 91.69 120 ARG B N 1
ATOM 3067 C CA . ARG B 1 120 ? 1.57 -24.766 -1.691 1 91.69 120 ARG B CA 1
ATOM 3068 C C . ARG B 1 120 ? 0.825 -25.359 -2.877 1 91.69 120 ARG B C 1
ATOM 3070 O O . ARG B 1 120 ? 0.221 -26.438 -2.762 1 91.69 120 ARG B O 1
ATOM 3077 N N . VAL B 1 121 ? 0.837 -24.609 -3.902 1 91.75 121 VAL B N 1
ATOM 3078 C CA . VAL B 1 121 ? 0.188 -25.109 -5.109 1 91.75 121 VAL B CA 1
ATOM 3079 C C . VAL B 1 121 ? 1.04 -26.203 -5.742 1 91.75 121 VAL B C 1
ATOM 3081 O O . VAL B 1 121 ? 2.271 -26.156 -5.684 1 91.75 121 VAL B O 1
ATOM 3084 N N . LYS B 1 122 ? 0.331 -27.156 -6.316 1 93.44 122 LYS B N 1
ATOM 3085 C CA . LYS B 1 122 ? 1.014 -28.203 -7.07 1 93.44 122 LYS B CA 1
ATOM 3086 C C . LYS B 1 122 ? 1.188 -27.812 -8.531 1 93.44 122 LYS B C 1
ATOM 3088 O O . LYS B 1 122 ? 0.22 -27.438 -9.203 1 93.44 122 LYS B O 1
ATOM 3093 N N . VAL B 1 123 ? 2.395 -27.875 -8.961 1 96.81 123 VAL B N 1
ATOM 3094 C CA . VAL B 1 123 ? 2.719 -27.578 -10.352 1 96.81 123 VAL B CA 1
ATOM 3095 C C . VAL B 1 123 ? 3.363 -28.797 -11 1 96.81 123 VAL B C 1
ATOM 3097 O O . VAL B 1 123 ? 4.258 -29.422 -10.422 1 96.81 123 VAL B O 1
ATOM 3100 N N . LEU B 1 124 ? 2.859 -29.078 -12.156 1 97.75 124 LEU B N 1
ATOM 3101 C CA . LEU B 1 124 ? 3.336 -30.266 -12.859 1 97.75 124 LEU B CA 1
ATOM 3102 C C . LEU B 1 124 ? 4.34 -29.891 -13.945 1 97.75 124 LEU B C 1
ATOM 3104 O O . LEU B 1 124 ? 4.238 -28.812 -14.547 1 97.75 124 LEU B O 1
ATOM 3108 N N . CYS B 1 125 ? 5.246 -30.766 -14.148 1 97.81 125 CYS B N 1
ATOM 3109 C CA . CYS B 1 125 ? 6.207 -30.594 -15.234 1 97.81 125 CYS B CA 1
ATOM 3110 C C . CYS B 1 125 ? 5.508 -30.625 -16.594 1 97.81 125 CYS B C 1
ATOM 3112 O O . CYS B 1 125 ? 4.707 -31.531 -16.859 1 97.81 125 CYS B O 1
ATOM 3114 N N . PRO B 1 126 ? 5.852 -29.672 -17.469 1 95.81 126 PRO B N 1
ATOM 3115 C CA . PRO B 1 126 ? 5.184 -29.625 -18.766 1 95.81 126 PRO B CA 1
ATOM 3116 C C . PRO B 1 126 ? 5.73 -30.656 -19.75 1 95.81 126 PRO B C 1
ATOM 3118 O O . PRO B 1 126 ? 5.133 -30.891 -20.797 1 95.81 126 PRO B O 1
ATOM 3121 N N . ASN B 1 127 ? 6.867 -31.266 -19.5 1 95.94 127 ASN B N 1
ATOM 3122 C CA . ASN B 1 127 ? 7.453 -32.281 -20.359 1 95.94 127 ASN B CA 1
ATOM 3123 C C . ASN B 1 127 ? 6.625 -33.562 -20.344 1 95.94 127 ASN B C 1
ATOM 3125 O O . ASN B 1 127 ? 6.512 -34.219 -19.312 1 95.94 127 ASN B O 1
ATOM 3129 N N . PRO B 1 128 ? 6.199 -33.906 -21.5 1 95.12 128 PRO B N 1
ATOM 3130 C CA . PRO B 1 128 ? 5.375 -35.094 -21.547 1 95.12 128 PRO B CA 1
ATOM 3131 C C . PRO B 1 128 ? 6.129 -36.344 -21.094 1 95.12 128 PRO B C 1
ATOM 3133 O O . PRO B 1 128 ? 5.527 -37.281 -20.531 1 95.12 128 PRO B O 1
ATOM 3136 N N . ALA B 1 129 ? 7.348 -36.375 -21.328 1 96.62 129 ALA B N 1
ATOM 3137 C CA . ALA B 1 129 ? 8.164 -37.531 -20.969 1 96.62 129 ALA B CA 1
ATOM 3138 C C . ALA B 1 129 ? 8.195 -37.719 -19.453 1 96.62 129 ALA B C 1
ATOM 3140 O O . ALA B 1 129 ? 8.531 -38.812 -18.984 1 96.62 129 ALA B O 1
ATOM 3141 N N . CYS B 1 130 ? 7.82 -36.75 -18.703 1 96.88 130 CYS B N 1
ATOM 3142 C CA . CYS B 1 130 ? 7.926 -36.812 -17.25 1 96.88 130 CYS B CA 1
ATOM 3143 C C . CYS B 1 130 ? 6.605 -37.25 -16.625 1 96.88 130 CYS B C 1
ATOM 3145 O O . CYS B 1 130 ? 6.516 -37.406 -15.414 1 96.88 130 CYS B O 1
ATOM 3147 N N . GLY B 1 131 ? 5.531 -37.562 -17.391 1 92.69 131 GLY B N 1
ATOM 3148 C CA . GLY B 1 131 ? 4.285 -38.156 -16.922 1 92.69 131 GLY B CA 1
ATOM 3149 C C . GLY B 1 131 ? 3.582 -37.312 -15.867 1 92.69 131 GLY B C 1
ATOM 3150 O O . GLY B 1 131 ? 3.188 -37.844 -14.828 1 92.69 131 GLY B O 1
ATOM 3151 N N . GLN B 1 132 ? 3.52 -36.031 -15.93 1 92.5 132 GLN B N 1
ATOM 3152 C CA . GLN B 1 132 ? 2.83 -35.156 -15 1 92.5 132 GLN B CA 1
ATOM 3153 C C . GLN B 1 132 ? 3.52 -35.156 -13.641 1 92.5 132 GLN B C 1
ATOM 3155 O O . GLN B 1 132 ? 2.855 -35.188 -12.602 1 92.5 132 GLN B O 1
ATOM 3160 N N . HIS B 1 133 ? 4.77 -35.219 -13.695 1 96.94 133 HIS B N 1
ATOM 3161 C CA . HIS B 1 133 ? 5.574 -35.156 -12.484 1 96.94 133 HIS B CA 1
ATOM 3162 C C . HIS B 1 133 ? 5.477 -33.812 -11.797 1 96.94 133 HIS B C 1
ATOM 3164 O O . HIS B 1 133 ? 5.551 -32.781 -12.461 1 96.94 133 HIS B O 1
ATOM 3170 N N . GLN B 1 134 ? 5.316 -33.875 -10.469 1 97.69 134 GLN B N 1
ATOM 3171 C CA . GLN B 1 134 ? 5.203 -32.625 -9.703 1 97.69 134 GLN B CA 1
ATOM 3172 C C . GLN B 1 134 ? 6.562 -31.953 -9.555 1 97.69 134 GLN B C 1
ATOM 3174 O O . GLN B 1 134 ? 7.551 -32.594 -9.219 1 97.69 134 GLN B O 1
ATOM 3179 N N . LEU B 1 135 ? 6.539 -30.703 -9.797 1 97.88 135 LEU B N 1
ATOM 3180 C CA . LEU B 1 135 ? 7.75 -29.906 -9.602 1 97.88 135 LEU B CA 1
ATOM 3181 C C . LEU B 1 135 ? 8.008 -29.672 -8.125 1 97.88 135 LEU B C 1
ATOM 3183 O O . LEU B 1 135 ? 7.09 -29.734 -7.305 1 97.88 135 LEU B O 1
ATOM 3187 N N . THR B 1 136 ? 9.266 -29.453 -7.797 1 97.25 136 THR B N 1
ATOM 3188 C CA . THR B 1 136 ? 9.656 -29.125 -6.43 1 97.25 136 THR B CA 1
ATOM 3189 C C . THR B 1 136 ? 10.297 -27.734 -6.363 1 97.25 136 THR B C 1
ATOM 3191 O O . THR B 1 136 ? 10.672 -27.172 -7.391 1 97.25 136 THR B O 1
ATOM 3194 N N . GLY B 1 137 ? 10.344 -27.25 -5.152 1 96.31 137 GLY B N 1
ATOM 3195 C CA . GLY B 1 137 ? 10.922 -25.922 -4.965 1 96.31 137 GLY B CA 1
ATOM 3196 C C . GLY B 1 137 ? 12.422 -25.891 -5.184 1 96.31 137 GLY B C 1
ATOM 3197 O O . GLY B 1 137 ? 13.156 -26.688 -4.598 1 96.31 137 GLY B O 1
ATOM 3198 N N . GLY B 1 138 ? 12.883 -24.969 -6.004 1 95.06 138 GLY B N 1
ATOM 3199 C CA . GLY B 1 138 ? 14.305 -24.766 -6.234 1 95.06 138 GLY B CA 1
ATOM 3200 C C . GLY B 1 138 ? 14.859 -23.562 -5.504 1 95.06 138 GLY B C 1
ATOM 3201 O O . GLY B 1 138 ? 16.031 -23.219 -5.641 1 95.06 138 GLY B O 1
ATOM 3202 N N . GLY B 1 139 ? 14.031 -22.875 -4.797 1 93.56 139 GLY B N 1
ATOM 3203 C CA . GLY B 1 139 ? 14.477 -21.688 -4.074 1 93.56 139 GLY B CA 1
ATOM 3204 C C . GLY B 1 139 ? 14.195 -20.391 -4.812 1 93.56 139 GLY B C 1
ATOM 3205 O O . GLY B 1 139 ? 13.406 -20.375 -5.762 1 93.56 139 GLY B O 1
ATOM 3206 N N . LEU B 1 140 ? 14.789 -19.344 -4.328 1 95.06 140 LEU B N 1
ATOM 3207 C CA . LEU B 1 140 ? 14.594 -18.016 -4.902 1 95.06 140 LEU B CA 1
ATOM 3208 C C . LEU B 1 140 ? 15.258 -17.922 -6.273 1 95.06 140 LEU B C 1
ATOM 3210 O O . LEU B 1 140 ? 16.375 -18.391 -6.461 1 95.06 140 LEU B O 1
ATOM 3214 N N . HIS B 1 141 ? 14.531 -17.344 -7.168 1 96.5 141 HIS B N 1
ATOM 3215 C CA . HIS B 1 141 ? 15.125 -17.047 -8.461 1 96.5 141 HIS B CA 1
ATOM 3216 C C . HIS B 1 141 ? 16.234 -16 -8.336 1 96.5 141 HIS B C 1
ATOM 3218 O O . HIS B 1 141 ? 16.141 -15.078 -7.512 1 96.5 141 HIS B O 1
ATOM 3224 N N . LYS B 1 142 ? 17.109 -16.047 -9.156 1 94.25 142 LYS B N 1
ATOM 3225 C CA . LYS B 1 142 ? 18.328 -15.242 -9.039 1 94.25 142 LYS B CA 1
ATOM 3226 C C . LYS B 1 142 ? 18.078 -13.789 -9.438 1 94.25 142 LYS B C 1
ATOM 3228 O O . LYS B 1 142 ? 18.844 -12.898 -9.07 1 94.25 142 LYS B O 1
ATOM 3233 N N . ARG B 1 143 ? 17.125 -13.586 -10.25 1 94.5 143 ARG B N 1
ATOM 3234 C CA . ARG B 1 143 ? 16.891 -12.227 -10.75 1 94.5 143 ARG B CA 1
ATOM 3235 C C . ARG B 1 143 ? 15.625 -11.633 -10.156 1 94.5 143 ARG B C 1
ATOM 3237 O O . ARG B 1 143 ? 14.641 -12.344 -9.945 1 94.5 143 ARG B O 1
ATOM 3244 N N . ALA B 1 144 ? 15.711 -10.375 -9.93 1 96.44 144 ALA B N 1
ATOM 3245 C CA . ALA B 1 144 ? 14.539 -9.57 -9.578 1 96.44 144 ALA B CA 1
ATOM 3246 C C . ALA B 1 144 ? 14.086 -8.711 -10.75 1 96.44 144 ALA B C 1
ATOM 3248 O O . ALA B 1 144 ? 14.812 -8.562 -11.734 1 96.44 144 ALA B O 1
ATOM 3249 N N . ARG B 1 145 ? 12.867 -8.258 -10.672 1 96.56 145 ARG B N 1
ATOM 3250 C CA . ARG B 1 145 ? 12.336 -7.371 -11.703 1 96.56 145 ARG B CA 1
ATOM 3251 C C . ARG B 1 145 ? 11.742 -6.113 -11.078 1 96.56 145 ARG B C 1
ATOM 3253 O O . ARG B 1 145 ? 11.195 -6.156 -9.969 1 96.56 145 ARG B O 1
ATOM 3260 N N . GLN B 1 146 ? 11.891 -5.008 -11.773 1 96.44 146 GLN B N 1
ATOM 3261 C CA . GLN B 1 146 ? 11.141 -3.795 -11.445 1 96.44 146 GLN B CA 1
ATOM 3262 C C . GLN B 1 146 ? 9.914 -3.65 -12.336 1 96.44 146 GLN B C 1
ATOM 3264 O O . GLN B 1 146 ? 10.016 -3.725 -13.562 1 96.44 146 GLN B O 1
ATOM 3269 N N . VAL B 1 147 ? 8.828 -3.475 -11.719 1 97.62 147 VAL B N 1
ATOM 3270 C CA . VAL B 1 147 ? 7.57 -3.416 -12.453 1 97.62 147 VAL B CA 1
ATOM 3271 C C . VAL B 1 147 ? 7.082 -1.971 -12.523 1 97.62 147 VAL B C 1
ATOM 3273 O O . VAL B 1 147 ? 6.949 -1.301 -11.5 1 97.62 147 VAL B O 1
ATOM 3276 N N . LEU B 1 148 ? 6.836 -1.535 -13.742 1 95.88 148 LEU B N 1
ATOM 3277 C CA . LEU B 1 148 ? 6.316 -0.191 -13.977 1 95.88 148 LEU B CA 1
ATOM 3278 C C . LEU B 1 148 ? 4.816 -0.135 -13.703 1 95.88 148 LEU B C 1
ATOM 3280 O O . LEU B 1 148 ? 4.055 -0.942 -14.234 1 95.88 148 LEU B O 1
ATOM 3284 N N . ASP B 1 149 ? 4.457 0.727 -12.812 1 94.38 149 ASP B N 1
ATOM 3285 C CA . ASP B 1 149 ? 3.055 1.019 -12.539 1 94.38 149 ASP B CA 1
ATOM 3286 C C . ASP B 1 149 ? 2.697 2.443 -12.961 1 94.38 149 ASP B C 1
ATOM 3288 O O . ASP B 1 149 ? 3.504 3.129 -13.594 1 94.38 149 ASP B O 1
ATOM 3292 N N . ILE B 1 150 ? 1.558 2.932 -12.641 1 88.81 150 ILE B N 1
ATOM 3293 C CA . ILE B 1 150 ? 1 4.176 -13.164 1 88.81 150 ILE B CA 1
ATOM 3294 C C . ILE B 1 150 ? 1.841 5.359 -12.68 1 88.81 150 ILE B C 1
ATOM 3296 O O . ILE B 1 150 ? 2.121 6.281 -13.453 1 88.81 150 ILE B O 1
ATOM 3300 N N . ASP B 1 151 ? 2.24 5.348 -11.43 1 90 151 ASP B N 1
ATOM 3301 C CA . ASP B 1 151 ? 2.949 6.504 -10.898 1 90 151 ASP B CA 1
ATOM 3302 C C . ASP B 1 151 ? 4.133 6.074 -10.031 1 90 151 ASP B C 1
ATOM 3304 O O . ASP B 1 151 ? 4.797 6.914 -9.414 1 90 151 ASP B O 1
ATOM 3308 N N . ARG B 1 152 ? 4.301 4.758 -9.969 1 92.75 152 ARG B N 1
ATOM 3309 C CA . ARG B 1 152 ? 5.414 4.203 -9.203 1 92.75 152 ARG B CA 1
ATOM 3310 C C . ARG B 1 152 ? 5.898 2.895 -9.82 1 92.75 152 ARG B C 1
ATOM 3312 O O . ARG B 1 152 ? 5.285 2.379 -10.758 1 92.75 152 ARG B O 1
ATOM 3319 N N . THR B 1 153 ? 7.082 2.539 -9.414 1 95.69 153 THR B N 1
ATOM 3320 C CA . THR B 1 153 ? 7.574 1.197 -9.703 1 95.69 153 THR B CA 1
ATOM 3321 C C . THR B 1 153 ? 7.602 0.347 -8.438 1 95.69 153 THR B C 1
ATOM 3323 O O . THR B 1 153 ? 7.594 0.88 -7.324 1 95.69 153 THR B O 1
ATOM 3326 N N . TYR B 1 154 ? 7.516 -0.894 -8.602 1 97.75 154 TYR B N 1
ATOM 3327 C CA . TYR B 1 154 ? 7.719 -1.788 -7.465 1 97.75 154 TYR B CA 1
ATOM 3328 C C . TYR B 1 154 ? 8.594 -2.975 -7.855 1 97.75 154 TYR B C 1
ATOM 3330 O O . TYR B 1 154 ? 8.781 -3.254 -9.039 1 97.75 154 TYR B O 1
ATOM 3338 N N . ASN B 1 155 ? 9.18 -3.584 -6.844 1 98 155 ASN B N 1
ATOM 3339 C CA . ASN B 1 155 ? 10.055 -4.73 -7.047 1 98 155 ASN B CA 1
ATOM 3340 C C . ASN B 1 155 ? 9.281 -6.043 -7.02 1 98 155 ASN B C 1
ATOM 3342 O O . ASN B 1 155 ? 8.297 -6.176 -6.289 1 98 155 ASN B O 1
ATOM 3346 N N . MET B 1 156 ? 9.766 -6.973 -7.82 1 98.31 156 MET B N 1
ATOM 3347 C CA . MET B 1 156 ? 9.188 -8.312 -7.812 1 98.31 156 MET B CA 1
ATOM 3348 C C . MET B 1 156 ? 10.273 -9.375 -7.758 1 98.31 156 MET B C 1
ATOM 3350 O O . MET B 1 156 ? 11.266 -9.289 -8.484 1 98.31 156 MET B O 1
ATOM 3354 N N . VAL B 1 157 ? 10.117 -10.273 -6.867 1 97.88 157 VAL B N 1
ATOM 3355 C CA . VAL B 1 157 ? 10.984 -11.445 -6.797 1 97.88 157 VAL B CA 1
ATOM 3356 C C . VAL B 1 157 ? 10.141 -12.711 -6.832 1 97.88 157 VAL B C 1
ATOM 3358 O O . VAL B 1 157 ? 8.938 -12.68 -6.559 1 97.88 157 VAL B O 1
ATOM 3361 N N . THR B 1 158 ? 10.789 -13.758 -7.266 1 98.12 158 THR B N 1
ATOM 3362 C CA . THR B 1 158 ? 10.023 -14.984 -7.449 1 98.12 158 THR B CA 1
ATOM 3363 C C . THR B 1 158 ? 10.867 -16.203 -7.102 1 98.12 158 THR B C 1
ATOM 3365 O O . THR B 1 158 ? 11.992 -16.078 -6.613 1 98.12 158 THR B O 1
ATOM 3368 N N . GLU B 1 159 ? 10.266 -17.359 -7.234 1 97.88 159 GLU B N 1
ATOM 3369 C CA . GLU B 1 159 ? 10.93 -18.641 -6.977 1 97.88 159 GLU B CA 1
ATOM 3370 C C . GLU B 1 159 ? 11.141 -19.422 -8.266 1 97.88 159 GLU B C 1
ATOM 3372 O O . GLU B 1 159 ? 10.578 -19.078 -9.305 1 97.88 159 GLU B O 1
ATOM 3377 N N . THR B 1 160 ? 12.031 -20.359 -8.156 1 97.94 160 THR B N 1
ATOM 3378 C CA . THR B 1 160 ? 12.266 -21.328 -9.219 1 97.94 160 THR B CA 1
ATOM 3379 C C . THR B 1 160 ? 11.797 -22.719 -8.797 1 97.94 160 THR B C 1
ATOM 3381 O O . THR B 1 1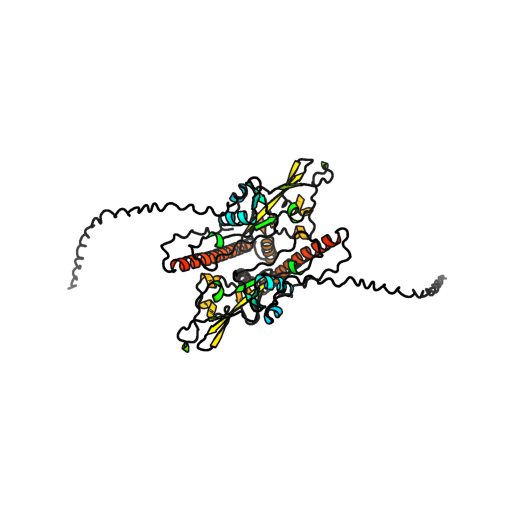60 ? 12 -23.125 -7.652 1 97.94 160 THR B O 1
ATOM 3384 N N . LEU B 1 161 ? 11.18 -23.391 -9.75 1 98.31 161 LEU B N 1
ATOM 3385 C CA . LEU B 1 161 ? 10.773 -24.781 -9.555 1 98.31 161 LEU B CA 1
ATOM 3386 C C . LEU B 1 161 ? 11.617 -25.719 -10.406 1 98.31 161 LEU B C 1
ATOM 3388 O O . LEU B 1 161 ? 12.031 -25.359 -11.516 1 98.31 161 LEU B O 1
ATOM 3392 N N . ILE B 1 162 ? 11.805 -26.953 -9.852 1 98.25 162 ILE B N 1
ATOM 3393 C CA . ILE B 1 162 ? 12.695 -27.875 -10.539 1 98.25 162 ILE B CA 1
ATOM 3394 C C . ILE B 1 162 ? 11.992 -29.219 -10.719 1 98.25 162 ILE B C 1
ATOM 3396 O O . ILE B 1 162 ? 11.328 -29.703 -9.805 1 98.25 162 ILE B O 1
ATOM 3400 N N . CYS B 1 163 ? 12.125 -29.734 -11.883 1 98.06 163 CYS B N 1
ATOM 3401 C CA . CYS B 1 163 ? 11.695 -31.109 -12.109 1 98.06 163 CYS B CA 1
ATOM 3402 C C . CYS B 1 163 ? 12.797 -32.094 -11.727 1 98.06 163 CYS B C 1
ATOM 3404 O O . CYS B 1 163 ? 13.906 -32.031 -12.266 1 98.06 163 CYS B O 1
ATOM 3406 N N . THR B 1 164 ? 12.516 -33 -10.93 1 96.94 164 THR B N 1
ATOM 3407 C CA . THR B 1 164 ? 13.531 -33.938 -10.453 1 96.94 164 THR B CA 1
ATOM 3408 C C . THR B 1 164 ? 13.75 -35.062 -11.469 1 96.94 164 THR B C 1
ATOM 3410 O O . THR B 1 164 ? 14.727 -35.812 -11.367 1 96.94 164 THR B O 1
ATOM 3413 N N . LYS B 1 165 ? 12.938 -35.188 -12.367 1 97.19 165 LYS B N 1
ATOM 3414 C CA . LYS B 1 165 ? 13.07 -36.219 -13.398 1 97.19 165 LYS B CA 1
ATOM 3415 C C . LYS B 1 165 ? 13.914 -35.719 -14.57 1 97.19 165 LYS B C 1
ATOM 3417 O O . LYS B 1 165 ? 14.945 -36.312 -14.891 1 97.19 165 LYS B O 1
ATOM 3422 N N . CYS B 1 166 ? 13.547 -34.656 -15.203 1 97.69 166 CYS B N 1
ATOM 3423 C CA . CYS B 1 166 ? 14.266 -34.156 -16.359 1 97.69 166 CYS B CA 1
ATOM 3424 C C . CYS B 1 166 ? 15.234 -33.031 -15.977 1 97.69 166 CYS B C 1
ATOM 3426 O O . CYS B 1 166 ? 16 -32.562 -16.812 1 97.69 166 CYS B O 1
ATOM 3428 N N . ARG B 1 167 ? 15.125 -32.469 -14.859 1 96.5 167 ARG B N 1
ATOM 3429 C CA . ARG B 1 167 ? 16.047 -31.5 -14.266 1 96.5 167 ARG B CA 1
ATOM 3430 C C . ARG B 1 167 ? 15.812 -30.109 -14.836 1 96.5 167 ARG B C 1
ATOM 3432 O O . ARG B 1 167 ? 16.625 -29.219 -14.648 1 96.5 167 ARG B O 1
ATOM 3439 N N . ALA B 1 168 ? 14.664 -30.016 -15.523 1 97.06 168 ALA B N 1
ATOM 3440 C CA . ALA B 1 168 ? 14.32 -28.688 -16.047 1 97.06 168 ALA B CA 1
ATOM 3441 C C . ALA B 1 168 ? 13.945 -27.734 -14.922 1 97.06 168 ALA B C 1
ATOM 3443 O O . ALA B 1 168 ? 13.367 -28.141 -13.914 1 97.06 168 ALA B O 1
ATOM 3444 N N . SER B 1 169 ? 14.344 -26.438 -15.117 1 97.12 169 SER B N 1
ATOM 3445 C CA . SER B 1 169 ? 13.977 -25.375 -14.18 1 97.12 169 SER B CA 1
ATOM 3446 C C . SER B 1 169 ? 12.891 -24.484 -14.758 1 97.12 169 SER B C 1
ATOM 3448 O O . SER B 1 169 ? 12.906 -24.156 -15.945 1 97.12 169 SER B O 1
ATOM 3450 N N . HIS B 1 170 ? 11.961 -24.156 -13.953 1 97.62 170 HIS B N 1
ATOM 3451 C CA . HIS B 1 170 ? 10.859 -23.281 -14.352 1 97.62 170 HIS B CA 1
ATOM 3452 C C . HIS B 1 170 ? 10.688 -22.125 -13.383 1 97.62 170 HIS B C 1
ATOM 3454 O O . HIS B 1 170 ? 10.523 -22.328 -12.18 1 97.62 170 HIS B O 1
ATOM 3460 N N . VAL B 1 171 ? 10.688 -20.891 -13.93 1 97.5 171 VAL B N 1
ATOM 3461 C CA . VAL B 1 171 ? 10.461 -19.719 -13.102 1 97.5 171 VAL B CA 1
ATOM 3462 C C . VAL B 1 171 ? 8.969 -19.547 -12.836 1 97.5 171 VAL B C 1
ATOM 3464 O O . VAL B 1 171 ? 8.148 -19.719 -13.734 1 97.5 171 VAL B O 1
ATOM 3467 N N . SER B 1 172 ? 8.602 -19.125 -11.664 1 97.88 172 SER B N 1
ATOM 3468 C CA . SER B 1 172 ? 7.199 -19.172 -11.25 1 97.88 172 SER B CA 1
ATOM 3469 C C . SER B 1 172 ? 6.375 -18.109 -11.977 1 97.88 172 SER B C 1
ATOM 3471 O O . SER B 1 172 ? 5.145 -18.172 -11.969 1 97.88 172 SER B O 1
ATOM 3473 N N . TRP B 1 173 ? 7.051 -17.109 -12.516 1 97.19 173 TRP B N 1
ATOM 3474 C CA . TRP B 1 173 ? 6.266 -16.141 -13.273 1 97.19 173 TRP B CA 1
ATOM 3475 C C . TRP B 1 173 ? 6.148 -16.562 -14.734 1 97.19 173 TRP B C 1
ATOM 3477 O O . TRP B 1 173 ? 5.613 -15.812 -15.562 1 97.19 173 TRP B O 1
ATOM 3487 N N . SER B 1 174 ? 6.688 -17.719 -15.086 1 95.56 174 SER B N 1
ATOM 3488 C CA . SER B 1 174 ? 6.551 -18.203 -16.453 1 95.56 174 SER B CA 1
ATOM 3489 C C . SER B 1 174 ? 5.113 -18.609 -16.766 1 95.56 174 SER B C 1
ATOM 3491 O O . SER B 1 174 ? 4.363 -18.984 -15.852 1 95.56 174 SER B O 1
ATOM 3493 N N . GLN B 1 175 ? 4.84 -18.609 -18.047 1 93.88 175 GLN B N 1
ATOM 3494 C CA . GLN B 1 175 ? 3.506 -19.016 -18.469 1 93.88 175 GLN B CA 1
ATOM 3495 C C . GLN B 1 175 ? 3.234 -20.469 -18.109 1 93.88 175 GLN B C 1
ATOM 3497 O O . GLN B 1 175 ? 2.104 -20.828 -17.781 1 93.88 175 GLN B O 1
ATOM 3502 N N . THR B 1 176 ? 4.242 -21.234 -18.109 1 93 176 THR B N 1
ATOM 3503 C CA . THR B 1 176 ? 4.129 -22.656 -17.766 1 93 176 THR B CA 1
ATOM 3504 C C . THR B 1 176 ? 3.547 -22.828 -16.359 1 93 176 THR B C 1
ATOM 3506 O O . THR B 1 176 ? 2.67 -23.656 -16.156 1 93 176 THR B O 1
ATOM 3509 N N . VAL B 1 177 ? 3.949 -22.047 -15.477 1 96.75 177 VAL B N 1
ATOM 3510 C CA . VAL B 1 177 ? 3.5 -22.141 -14.094 1 96.75 177 VAL B CA 1
ATOM 3511 C C . VAL B 1 177 ? 2.174 -21.406 -13.93 1 96.75 177 VAL B C 1
ATOM 3513 O O . VAL B 1 177 ? 1.229 -21.938 -13.344 1 96.75 177 VAL B O 1
ATOM 3516 N N . LEU B 1 178 ? 2.064 -20.234 -14.492 1 96.69 178 LEU B N 1
ATOM 3517 C CA . LEU B 1 178 ? 0.893 -19.375 -14.312 1 96.69 178 LEU B CA 1
ATOM 3518 C C . LEU B 1 178 ? -0.366 -20.078 -14.82 1 96.69 178 LEU B C 1
ATOM 3520 O O . LEU B 1 178 ? -1.428 -19.969 -14.203 1 96.69 178 LEU B O 1
ATOM 3524 N N . GLN B 1 179 ? -0.238 -20.781 -15.883 1 95.69 179 GLN B N 1
ATOM 3525 C CA . GLN B 1 179 ? -1.396 -21.422 -16.5 1 95.69 179 GLN B CA 1
ATOM 3526 C C . GLN B 1 179 ? -1.893 -22.594 -15.672 1 95.69 179 GLN B C 1
ATOM 3528 O O . GLN B 1 179 ? -3.014 -23.078 -15.867 1 95.69 179 GLN B O 1
ATOM 3533 N N . GLN B 1 180 ? -1.114 -23.047 -14.805 1 96.19 180 GLN B N 1
ATOM 3534 C CA . GLN B 1 180 ? -1.502 -24.188 -13.992 1 96.19 180 GLN B CA 1
ATOM 3535 C C . GLN B 1 180 ? -2.148 -23.75 -12.688 1 96.19 180 GLN B C 1
ATOM 3537 O O . GLN B 1 180 ? -2.707 -24.562 -11.953 1 96.19 180 GLN B O 1
ATOM 3542 N N . LEU B 1 181 ? -2.062 -22.484 -12.352 1 95.12 181 LEU B N 1
ATOM 3543 C CA . LEU B 1 181 ? -2.693 -21.969 -11.148 1 95.12 181 LEU B CA 1
ATOM 3544 C C . LEU B 1 181 ? -4.203 -21.844 -11.336 1 95.12 181 LEU B C 1
ATOM 3546 O O . LEU B 1 181 ? -4.68 -21.641 -12.453 1 95.12 181 LEU B O 1
ATOM 3550 N N . ASP B 1 182 ? -4.91 -22.031 -10.25 1 91 182 ASP B N 1
ATOM 3551 C CA . ASP B 1 182 ? -6.332 -21.719 -10.312 1 91 182 ASP B CA 1
ATOM 3552 C C . ASP B 1 182 ? -6.559 -20.219 -10.562 1 91 182 ASP B C 1
ATOM 3554 O O . ASP B 1 182 ? -5.629 -19.422 -10.445 1 91 182 ASP B O 1
ATOM 3558 N N . LEU B 1 183 ? -7.75 -19.859 -10.844 1 88 183 LEU B N 1
ATOM 3559 C CA . LEU B 1 183 ? -8.07 -18.5 -11.297 1 88 183 LEU B CA 1
ATOM 3560 C C . LEU B 1 183 ? -7.754 -17.484 -10.211 1 88 183 LEU B C 1
ATOM 3562 O O . LEU B 1 183 ? -7.238 -16.391 -10.508 1 88 183 LEU B O 1
ATOM 3566 N N . GLY B 1 184 ? -8.07 -17.766 -9.016 1 87.69 184 GLY B N 1
ATOM 3567 C CA . GLY B 1 184 ? -7.836 -16.828 -7.938 1 87.69 184 GLY B CA 1
ATOM 3568 C C . GLY B 1 184 ? -6.367 -16.516 -7.73 1 87.69 184 GLY B C 1
ATOM 3569 O O . GLY B 1 184 ? -5.988 -15.344 -7.621 1 87.69 184 GLY B O 1
ATOM 3570 N N . HIS B 1 185 ? -5.59 -17.5 -7.695 1 92.81 185 HIS B N 1
ATOM 3571 C CA . HIS B 1 185 ? -4.156 -17.297 -7.508 1 92.81 185 HIS B CA 1
ATOM 3572 C C . HIS B 1 185 ? -3.525 -16.656 -8.734 1 92.81 185 HIS B C 1
ATOM 3574 O O . HIS B 1 185 ? -2.699 -15.75 -8.609 1 92.81 185 HIS B O 1
ATOM 3580 N N . ARG B 1 186 ? -3.934 -17.125 -9.891 1 94.19 186 ARG B N 1
ATOM 3581 C CA . ARG B 1 186 ? -3.41 -16.562 -11.133 1 94.19 186 ARG B CA 1
ATOM 3582 C C . ARG B 1 186 ? -3.717 -15.078 -11.234 1 94.19 186 ARG B C 1
ATOM 3584 O O . ARG B 1 186 ? -2.889 -14.297 -11.711 1 94.19 186 ARG B O 1
ATOM 3591 N N . SER B 1 187 ? -4.848 -14.719 -10.734 1 91.5 187 SER B N 1
ATOM 3592 C CA . SER B 1 187 ? -5.301 -13.336 -10.836 1 91.5 187 SER B CA 1
ATOM 3593 C C . SER B 1 187 ? -4.457 -12.414 -9.961 1 91.5 187 SER B C 1
ATOM 3595 O O . SER B 1 187 ? -4.473 -11.195 -10.141 1 91.5 187 SER B O 1
ATOM 3597 N N . GLU B 1 188 ? -3.771 -13.008 -9.031 1 94.12 188 GLU B N 1
ATOM 3598 C CA . GLU B 1 188 ? -2.898 -12.203 -8.18 1 94.12 188 GLU B CA 1
ATOM 3599 C C . GLU B 1 188 ? -1.658 -11.742 -8.938 1 94.12 188 GLU B C 1
ATOM 3601 O O . GLU B 1 188 ? -0.968 -10.812 -8.508 1 94.12 188 GLU B O 1
ATOM 3606 N N . PHE B 1 189 ? -1.347 -12.43 -10.023 1 96.56 189 PHE B N 1
ATOM 3607 C CA . PHE B 1 189 ? -0.219 -12.023 -10.852 1 96.56 189 PHE B CA 1
ATOM 3608 C C . PHE B 1 189 ? -0.648 -10.977 -11.875 1 96.56 189 PHE B C 1
ATOM 3610 O O . PHE B 1 189 ? -0.979 -11.305 -13.016 1 96.56 189 PHE B O 1
ATOM 3617 N N . GLN B 1 190 ? -0.489 -9.742 -11.5 1 94.44 190 GLN B N 1
ATOM 3618 C CA . GLN B 1 190 ? -0.98 -8.641 -12.312 1 94.44 190 GLN B CA 1
ATOM 3619 C C . GLN B 1 190 ? 0.163 -7.949 -13.055 1 94.44 190 GLN B C 1
ATOM 3621 O O . GLN B 1 190 ? 0.239 -6.723 -13.086 1 94.44 190 GLN B O 1
ATOM 3626 N N . VAL B 1 191 ? 1.008 -8.75 -13.57 1 96.81 191 VAL B N 1
ATOM 3627 C CA . VAL B 1 191 ? 2.184 -8.195 -14.234 1 96.81 191 VAL B CA 1
ATOM 3628 C C . VAL B 1 191 ? 2.289 -8.773 -15.648 1 96.81 191 VAL B C 1
ATOM 3630 O O . VAL B 1 191 ? 2.084 -9.969 -15.859 1 96.81 191 VAL B O 1
ATOM 3633 N N . ILE B 1 192 ? 2.551 -7.914 -16.562 1 93.81 192 ILE B N 1
ATOM 3634 C CA . ILE B 1 192 ? 2.908 -8.336 -17.922 1 93.81 192 ILE B CA 1
ATOM 3635 C C . ILE B 1 192 ? 4.426 -8.289 -18.078 1 93.81 192 ILE B C 1
ATOM 3637 O O . ILE B 1 192 ? 5.051 -7.25 -17.859 1 93.81 192 ILE B O 1
ATOM 3641 N N . LEU B 1 193 ? 4.898 -9.391 -18.469 1 93.38 193 LEU B N 1
ATOM 3642 C CA . LEU B 1 193 ? 6.348 -9.508 -18.547 1 93.38 193 LEU B CA 1
ATOM 3643 C C . LEU B 1 193 ? 6.812 -9.641 -20 1 93.38 193 LEU B C 1
ATOM 3645 O O . LEU B 1 193 ? 6.164 -10.312 -20.797 1 93.38 193 LEU B O 1
ATOM 3649 N N . THR B 1 194 ? 7.848 -8.961 -20.297 1 89.44 194 THR B N 1
ATOM 3650 C CA . THR B 1 194 ? 8.672 -9.25 -21.453 1 89.44 194 THR B CA 1
ATOM 3651 C C . THR B 1 194 ? 10.078 -9.672 -21.031 1 89.44 194 THR B C 1
ATOM 3653 O O . THR B 1 194 ? 10.359 -9.812 -19.844 1 89.44 194 THR B O 1
ATOM 3656 N N . ARG B 1 195 ? 10.891 -10 -21.969 1 84.06 195 ARG B N 1
ATOM 3657 C CA . ARG B 1 195 ? 12.242 -10.43 -21.641 1 84.06 195 ARG B CA 1
ATOM 3658 C C . ARG B 1 195 ? 12.977 -9.375 -20.828 1 84.06 195 ARG B C 1
ATOM 3660 O O . ARG B 1 195 ? 13.688 -9.703 -19.875 1 84.06 195 ARG B O 1
ATOM 3667 N N . LYS B 1 196 ? 12.672 -8.141 -21.109 1 84.94 196 LYS B N 1
ATOM 3668 C CA . LYS B 1 196 ? 13.469 -7.082 -20.5 1 84.94 196 LYS B CA 1
ATOM 3669 C C . LYS B 1 196 ? 12.617 -6.23 -19.562 1 84.94 196 LYS B C 1
ATOM 3671 O O . LYS B 1 196 ? 13.141 -5.652 -18.594 1 84.94 196 LYS B O 1
ATOM 3676 N N . TYR B 1 197 ? 11.344 -6.219 -19.844 1 90.44 197 TYR B N 1
ATOM 3677 C CA . TYR B 1 197 ? 10.547 -5.227 -19.141 1 90.44 197 TYR B CA 1
ATOM 3678 C C . TYR B 1 197 ? 9.359 -5.883 -18.438 1 90.44 197 TYR B C 1
ATOM 3680 O O . TYR B 1 197 ? 8.953 -6.988 -18.797 1 90.44 197 TYR B O 1
ATOM 3688 N N . ALA B 1 198 ? 8.938 -5.277 -17.406 1 95.75 198 ALA B N 1
ATOM 3689 C CA . ALA B 1 198 ? 7.754 -5.676 -16.656 1 95.75 198 ALA B CA 1
ATOM 3690 C C . ALA B 1 198 ? 6.832 -4.48 -16.422 1 95.75 198 ALA B C 1
ATOM 3692 O O . ALA B 1 198 ? 7.293 -3.396 -16.047 1 95.75 198 ALA B O 1
ATOM 3693 N N . CYS B 1 199 ? 5.594 -4.68 -16.641 1 95 199 CYS B N 1
ATOM 3694 C CA . CYS B 1 199 ? 4.598 -3.627 -16.484 1 95 199 CYS B CA 1
ATOM 3695 C C . CYS B 1 199 ? 3.361 -4.152 -15.766 1 95 199 CYS B C 1
ATOM 3697 O O . CYS B 1 199 ? 2.912 -5.27 -16.016 1 95 199 CYS B O 1
ATOM 3699 N N . ASP B 1 200 ? 2.875 -3.307 -14.875 1 95 200 ASP B N 1
ATOM 3700 C CA . ASP B 1 200 ? 1.646 -3.666 -14.18 1 95 200 ASP B CA 1
ATOM 3701 C C . ASP B 1 200 ? 0.442 -3.611 -15.117 1 95 200 ASP B C 1
ATOM 3703 O O . ASP B 1 200 ? 0.359 -2.73 -15.977 1 95 200 ASP B O 1
ATOM 3707 N N . MET B 1 201 ? -0.492 -4.461 -14.891 1 91.12 201 MET B N 1
ATOM 3708 C CA . MET B 1 201 ? -1.702 -4.535 -15.703 1 91.12 201 MET B CA 1
ATOM 3709 C C . MET B 1 201 ? -2.459 -3.211 -15.672 1 91.12 201 MET B C 1
ATOM 3711 O O . MET B 1 201 ? -3.16 -2.869 -16.625 1 91.12 201 MET B O 1
ATOM 3715 N N . ARG B 1 202 ? -2.34 -2.439 -14.648 1 88.88 202 ARG B N 1
ATOM 3716 C CA . ARG B 1 202 ? -3.008 -1.147 -14.523 1 88.88 202 ARG B CA 1
ATOM 3717 C C . ARG B 1 202 ? -2.557 -0.194 -15.625 1 88.88 202 ARG B C 1
ATOM 3719 O O . ARG B 1 202 ? -3.336 0.641 -16.094 1 88.88 202 ARG B O 1
ATOM 3726 N N . VAL B 1 203 ? -1.355 -0.291 -16 1 87.94 203 VAL B N 1
ATOM 3727 C CA . VAL B 1 203 ? -0.836 0.534 -17.078 1 87.94 203 VAL B CA 1
ATOM 3728 C C . VAL B 1 203 ? -1.52 0.153 -18.391 1 87.94 203 VAL B C 1
ATOM 3730 O O . VAL B 1 203 ? -1.886 1.024 -19.188 1 87.94 203 VAL B O 1
ATOM 3733 N N . ILE B 1 204 ? -1.717 -1.117 -18.531 1 83.44 204 ILE B N 1
ATOM 3734 C CA . ILE B 1 204 ? -2.346 -1.619 -19.75 1 83.44 204 ILE B CA 1
ATOM 3735 C C . ILE B 1 204 ? -3.807 -1.177 -19.797 1 83.44 204 ILE B C 1
ATOM 3737 O O . ILE B 1 204 ? -4.32 -0.822 -20.859 1 83.44 204 ILE B O 1
ATOM 3741 N N . ARG B 1 205 ? -4.383 -1.234 -18.688 1 79.88 205 ARG B N 1
ATOM 3742 C CA . ARG B 1 205 ? -5.777 -0.803 -18.625 1 79.88 205 ARG B CA 1
ATOM 3743 C C . ARG B 1 205 ? -5.914 0.666 -19.016 1 79.88 205 ARG B C 1
ATOM 3745 O O . ARG B 1 205 ? -6.891 1.057 -19.641 1 79.88 205 ARG B O 1
ATOM 3752 N N . LEU B 1 206 ? -5.004 1.421 -18.578 1 77.31 206 LEU B N 1
ATOM 3753 C CA . LEU B 1 206 ? -4.98 2.83 -18.953 1 77.31 206 LEU B CA 1
ATOM 3754 C C . LEU B 1 206 ? -4.844 2.988 -20.453 1 77.31 206 LEU B C 1
ATOM 3756 O O . LEU B 1 206 ? -5.449 3.887 -21.047 1 77.31 206 LEU B O 1
ATOM 3760 N N . LEU B 1 207 ? -4.141 2.078 -21.062 1 72 207 LEU B N 1
ATOM 3761 C CA . LEU B 1 207 ? -3.92 2.096 -22.5 1 72 207 LEU B CA 1
ATOM 3762 C C . LEU B 1 207 ? -5.191 1.708 -23.25 1 72 207 LEU B C 1
ATOM 3764 O O . LEU B 1 207 ? -5.484 2.262 -24.312 1 72 207 LEU B O 1
ATOM 3768 N N . ARG B 1 208 ? -5.852 0.698 -22.719 1 68.25 208 ARG B N 1
ATOM 3769 C CA . ARG B 1 208 ? -7.059 0.202 -23.375 1 68.25 208 ARG B CA 1
ATOM 3770 C C . ARG B 1 208 ? -8.148 1.272 -23.391 1 68.25 208 ARG B C 1
ATOM 3772 O O . ARG B 1 208 ? -8.867 1.402 -24.391 1 68.25 208 ARG B O 1
ATOM 3779 N N . GLU B 1 209 ? -8.414 1.764 -22.375 1 60.38 209 GLU B N 1
ATOM 3780 C CA . GLU B 1 209 ? -9.5 2.736 -22.266 1 60.38 209 GLU B CA 1
ATOM 3781 C C . GLU B 1 209 ? -9.297 3.895 -23.25 1 60.38 209 GLU B C 1
ATOM 3783 O O . GLU B 1 209 ? -10.258 4.434 -23.797 1 60.38 209 GLU B O 1
ATOM 3788 N N . ARG B 1 210 ? -7.992 4.168 -23.391 1 53.88 210 ARG B N 1
ATOM 3789 C CA . ARG B 1 210 ? -7.699 5.277 -24.297 1 53.88 210 ARG B CA 1
ATOM 3790 C C . ARG B 1 210 ? -7.703 4.816 -25.75 1 53.88 210 ARG B C 1
ATOM 3792 O O . ARG B 1 210 ? -7.652 5.637 -26.672 1 53.88 210 ARG B O 1
ATOM 3799 N N . GLY B 1 211 ? -7.531 3.594 -26.031 1 49.75 211 GLY B N 1
ATOM 3800 C CA . GLY B 1 211 ? -7.48 3.207 -27.422 1 49.75 211 GLY B CA 1
ATOM 3801 C C . GLY B 1 211 ? -8.641 3.756 -28.234 1 49.75 211 GLY B C 1
ATOM 3802 O O . GLY B 1 211 ? -8.578 3.793 -29.469 1 49.75 211 GLY B O 1
ATOM 3803 N N . LEU B 1 212 ? -9.734 4.004 -27.656 1 50.72 212 LEU B N 1
ATOM 3804 C CA . LEU B 1 212 ? -10.688 4.512 -28.641 1 50.72 212 LEU B CA 1
ATOM 3805 C C . LEU B 1 212 ? -10.297 5.914 -29.094 1 50.72 212 LEU B C 1
ATOM 3807 O O . LEU B 1 212 ? -10.891 6.453 -30.031 1 50.72 212 LEU B O 1
ATOM 3811 N N . GLY B 1 213 ? -8.922 6.363 -28.656 1 51.72 213 GLY B N 1
ATOM 3812 C CA . GLY B 1 213 ? -8.406 7.637 -29.141 1 51.72 213 GLY B CA 1
ATOM 3813 C C . GLY B 1 213 ? -7.027 7.969 -28.609 1 51.72 213 GLY B C 1
ATOM 3814 O O . GLY B 1 213 ? -6.402 8.93 -29.062 1 51.72 213 GLY B O 1
ATOM 3815 N N . ASN B 1 214 ? -6.629 7.387 -27.562 1 55.81 214 ASN B N 1
ATOM 3816 C CA . ASN B 1 214 ? -5.352 7.902 -27.078 1 55.81 214 ASN B CA 1
ATOM 3817 C C . ASN B 1 214 ? -4.184 7.062 -27.594 1 55.81 214 ASN B C 1
ATOM 3819 O O . ASN B 1 214 ? -4.266 5.832 -27.625 1 55.81 214 ASN B O 1
ATOM 3823 N N . SER B 1 215 ? -3.359 7.691 -28.359 1 66.25 215 SER B N 1
ATOM 3824 C CA . SER B 1 215 ? -2.115 7.133 -28.875 1 66.25 215 SER B CA 1
ATOM 3825 C C . SER B 1 215 ? -1.213 6.645 -27.75 1 66.25 215 SER B C 1
ATOM 3827 O O . SER B 1 215 ? -1.304 7.133 -26.609 1 66.25 215 SER B O 1
ATOM 3829 N N . PRO B 1 216 ? -0.618 5.469 -27.906 1 75.06 216 PRO B N 1
ATOM 3830 C CA . PRO B 1 216 ? 0.426 5.023 -26.969 1 75.06 216 PRO B CA 1
ATOM 3831 C C . PRO B 1 216 ? 1.341 6.16 -26.531 1 75.06 216 PRO B C 1
ATOM 3833 O O . PRO B 1 216 ? 1.798 6.176 -25.375 1 75.06 216 PRO B O 1
ATOM 3836 N N . THR B 1 217 ? 1.447 7.105 -27.359 1 77.56 217 THR B N 1
ATOM 3837 C CA . THR B 1 217 ? 2.297 8.25 -27.031 1 77.56 217 THR B CA 1
ATOM 3838 C C . THR B 1 217 ? 1.701 9.062 -25.891 1 77.56 217 THR B C 1
ATOM 3840 O O . THR B 1 217 ? 2.428 9.539 -25.016 1 77.56 217 THR B O 1
ATOM 3843 N N . ARG B 1 218 ? 0.514 9.172 -25.938 1 77.69 218 ARG B N 1
ATOM 3844 C CA . ARG B 1 218 ? -0.147 9.938 -24.891 1 77.69 218 ARG B CA 1
ATOM 3845 C C . ARG B 1 218 ? -0.057 9.219 -23.547 1 77.69 218 ARG B C 1
ATOM 3847 O O . ARG B 1 218 ? 0.123 9.859 -22.516 1 77.69 218 ARG B O 1
ATOM 3854 N N . VAL B 1 219 ? -0.19 7.953 -23.609 1 79.44 219 VAL B N 1
ATOM 3855 C CA . VAL B 1 219 ? -0.104 7.16 -22.375 1 79.44 219 VAL B CA 1
ATOM 3856 C C . VAL B 1 219 ? 1.301 7.27 -21.797 1 79.44 219 VAL B C 1
ATOM 3858 O O . VAL B 1 219 ? 1.461 7.434 -20.578 1 79.44 219 VAL B O 1
ATOM 3861 N N . ILE B 1 220 ? 2.209 7.227 -22.688 1 83.44 220 ILE B N 1
ATOM 3862 C CA . ILE B 1 220 ? 3.594 7.316 -22.234 1 83.44 220 ILE B CA 1
ATOM 3863 C C . ILE B 1 220 ? 3.844 8.68 -21.594 1 83.44 220 ILE B C 1
ATOM 3865 O O . ILE B 1 220 ? 4.496 8.781 -20.547 1 83.44 220 ILE B O 1
ATOM 3869 N N . LYS B 1 221 ? 3.338 9.664 -22.188 1 82.44 221 LYS B N 1
ATOM 3870 C CA . LYS B 1 221 ? 3.48 11.008 -21.625 1 82.44 221 LYS B CA 1
ATOM 3871 C C . LYS B 1 221 ? 2.822 11.109 -20.266 1 82.44 221 LYS B C 1
ATOM 3873 O O . LYS B 1 221 ? 3.387 11.703 -19.344 1 82.44 221 LYS B O 1
ATOM 3878 N N . GLN B 1 222 ? 1.689 10.547 -20.156 1 82.31 222 GLN B N 1
ATOM 3879 C CA . GLN B 1 222 ? 0.967 10.555 -18.891 1 82.31 222 GLN B CA 1
ATOM 3880 C C . GLN B 1 222 ? 1.739 9.805 -17.812 1 82.31 222 GLN B C 1
ATOM 3882 O O . GLN B 1 222 ? 1.817 10.258 -16.672 1 82.31 222 GLN B O 1
ATOM 3887 N N . LEU B 1 223 ? 2.256 8.703 -18.234 1 87.12 223 LEU B N 1
ATOM 3888 C CA . LEU B 1 223 ? 3.051 7.922 -17.297 1 87.12 223 LEU B CA 1
ATOM 3889 C C . LEU B 1 223 ? 4.27 8.711 -16.828 1 87.12 223 LEU B C 1
ATOM 3891 O O . LEU B 1 223 ? 4.582 8.734 -15.641 1 87.12 223 LEU B O 1
ATOM 3895 N N . CYS B 1 224 ? 4.883 9.359 -17.75 1 88.44 224 CYS B N 1
ATOM 3896 C CA . CYS B 1 224 ? 6.055 10.164 -17.422 1 88.44 224 CYS B CA 1
ATOM 3897 C C . CYS B 1 224 ? 5.688 11.289 -16.469 1 88.44 224 CYS B C 1
ATOM 3899 O O . CYS B 1 224 ? 6.406 11.547 -15.5 1 88.44 224 CYS B O 1
ATOM 3901 N N . GLU B 1 225 ? 4.629 11.906 -16.719 1 85.62 225 GLU B N 1
ATOM 3902 C CA . GLU B 1 225 ? 4.164 12.992 -15.859 1 85.62 225 GLU B CA 1
ATOM 3903 C C . GLU B 1 225 ? 3.834 12.477 -14.461 1 85.62 225 GLU B C 1
ATOM 3905 O O . GLU B 1 225 ? 4.223 13.094 -13.469 1 85.62 225 GLU B O 1
ATOM 3910 N N . ASN B 1 226 ? 3.137 11.383 -14.445 1 87.69 226 ASN B N 1
ATOM 3911 C CA . ASN B 1 226 ? 2.762 10.805 -13.164 1 87.69 226 ASN B CA 1
ATOM 3912 C C . ASN B 1 226 ? 3.99 10.438 -12.336 1 87.69 226 ASN B C 1
ATOM 3914 O O . ASN B 1 226 ? 4.047 10.719 -11.141 1 87.69 226 ASN B O 1
ATOM 3918 N N . HIS B 1 227 ? 4.91 9.844 -12.977 1 90.94 227 HIS B N 1
ATOM 3919 C CA . HIS B 1 227 ? 6.121 9.414 -12.281 1 90.94 227 HIS B CA 1
ATOM 3920 C C . HIS B 1 227 ? 6.957 10.609 -11.836 1 90.94 227 HIS B C 1
ATOM 3922 O O . HIS B 1 227 ? 7.516 10.609 -10.742 1 90.94 227 HIS B O 1
ATOM 3928 N N . SER B 1 228 ? 7.016 11.617 -12.656 1 88.75 228 SER B N 1
ATOM 3929 C CA . SER B 1 228 ? 7.75 12.828 -12.312 1 88.75 228 SER B CA 1
ATOM 3930 C C . SER B 1 228 ? 7.109 13.539 -11.125 1 88.75 228 SER B C 1
ATOM 3932 O O . SER B 1 228 ? 7.805 13.992 -10.211 1 88.75 228 SER B O 1
ATOM 3934 N N . GLU B 1 229 ? 5.867 13.617 -11.188 1 86.88 229 GLU B N 1
ATOM 3935 C CA . GLU B 1 229 ? 5.145 14.273 -10.102 1 86.88 229 GLU B CA 1
ATOM 3936 C C . GLU B 1 229 ? 5.328 13.531 -8.781 1 86.88 229 GLU B C 1
ATOM 3938 O O . GLU B 1 229 ? 5.531 14.148 -7.734 1 86.88 229 GLU B O 1
ATOM 3943 N N . GLN B 1 230 ? 5.238 12.273 -8.906 1 90.38 230 GLN B N 1
ATOM 3944 C CA . GLN B 1 230 ? 5.426 11.484 -7.699 1 90.38 230 GLN B CA 1
ATOM 3945 C C . GLN B 1 230 ? 6.848 11.633 -7.156 1 90.38 230 GLN B C 1
ATOM 3947 O O . GLN B 1 230 ? 7.047 11.719 -5.945 1 90.38 230 GLN B O 1
ATOM 3952 N N . TRP B 1 231 ? 7.746 11.633 -8.023 1 89.12 231 TRP B N 1
ATOM 3953 C CA . TRP B 1 231 ? 9.133 11.828 -7.609 1 89.12 231 TRP B CA 1
ATOM 3954 C C . TRP B 1 231 ? 9.312 13.18 -6.934 1 89.12 231 TRP B C 1
ATOM 3956 O O . TRP B 1 231 ? 9.945 13.281 -5.879 1 89.12 231 TRP B O 1
ATOM 3966 N N . LEU B 1 232 ? 8.812 14.219 -7.496 1 87.5 232 LEU B N 1
ATOM 3967 C CA . LEU B 1 232 ? 8.898 15.562 -6.941 1 87.5 232 LEU B CA 1
ATOM 3968 C C . LEU B 1 232 ? 8.227 15.633 -5.578 1 87.5 232 LEU B C 1
ATOM 3970 O O . LEU B 1 232 ? 8.703 16.328 -4.68 1 87.5 232 LEU B O 1
ATOM 3974 N N . HIS B 1 233 ? 7.133 14.93 -5.508 1 89.38 233 HIS B N 1
ATOM 3975 C CA . HIS B 1 233 ? 6.438 14.875 -4.227 1 89.38 233 HIS B CA 1
ATOM 3976 C C . HIS B 1 233 ? 7.316 14.258 -3.145 1 89.38 233 HIS B C 1
ATOM 3978 O O . HIS B 1 233 ? 7.438 14.805 -2.047 1 89.38 233 HIS B O 1
ATOM 3984 N N . ARG B 1 234 ? 7.926 13.188 -3.422 1 90.88 234 ARG B N 1
ATOM 3985 C CA . ARG B 1 234 ? 8.82 12.516 -2.482 1 90.88 234 ARG B CA 1
ATOM 3986 C C . ARG B 1 234 ? 10.039 13.383 -2.17 1 90.88 234 ARG B C 1
ATOM 3988 O O . ARG B 1 234 ? 10.492 13.438 -1.024 1 90.88 234 ARG B O 1
ATOM 3995 N N . LEU B 1 235 ? 10.5 14.031 -3.18 1 89.88 235 LEU B N 1
ATOM 3996 C CA . LEU B 1 235 ? 11.625 14.93 -2.996 1 89.88 235 LEU B CA 1
ATOM 3997 C C . LEU B 1 235 ? 11.258 16.078 -2.068 1 89.88 235 LEU B C 1
ATOM 3999 O O . LEU B 1 235 ? 12.047 16.469 -1.199 1 89.88 235 LEU B O 1
ATOM 4003 N N . ALA B 1 236 ? 10.148 16.641 -2.293 1 88.62 236 ALA B N 1
ATOM 4004 C CA . ALA B 1 236 ? 9.68 17.734 -1.445 1 88.62 236 ALA B CA 1
ATOM 4005 C C . ALA B 1 236 ? 9.586 17.297 0.014 1 88.62 236 ALA B C 1
ATOM 4007 O O . ALA B 1 236 ? 10 18.031 0.915 1 88.62 236 ALA B O 1
ATOM 4008 N N . ARG B 1 237 ? 9.109 16.125 0.219 1 89.81 237 ARG B N 1
ATOM 4009 C CA . ARG B 1 237 ? 9.008 15.586 1.57 1 89.81 237 ARG B CA 1
ATOM 4010 C C . ARG B 1 237 ? 10.383 15.43 2.203 1 89.81 237 ARG B C 1
ATOM 4012 O O . ARG B 1 237 ? 10.594 15.828 3.35 1 89.81 237 ARG B O 1
ATOM 4019 N N . TYR B 1 238 ? 11.281 14.906 1.459 1 91.69 238 TYR B N 1
ATOM 4020 C CA . TYR B 1 238 ? 12.633 14.688 1.951 1 91.69 238 TYR B CA 1
ATOM 4021 C C . TYR B 1 238 ? 13.32 16 2.268 1 91.69 238 TYR B C 1
ATOM 4023 O O . TYR B 1 238 ? 13.875 16.188 3.355 1 91.69 238 TYR B O 1
ATOM 4031 N N . THR B 1 239 ? 13.195 16.922 1.315 1 89.5 239 THR B N 1
ATOM 4032 C CA . THR B 1 239 ? 13.852 18.219 1.468 1 89.5 239 THR B CA 1
ATOM 4033 C C . THR B 1 239 ? 13.281 18.969 2.66 1 89.5 239 THR B C 1
ATOM 4035 O O . THR B 1 239 ? 14.016 19.625 3.398 1 89.5 239 THR B O 1
ATOM 4038 N N . THR B 1 240 ? 12.008 18.922 2.816 1 87.69 240 THR B N 1
ATOM 4039 C CA . THR B 1 240 ? 11.359 19.578 3.941 1 87.69 240 THR B CA 1
ATOM 4040 C C . THR B 1 240 ? 11.867 19.031 5.266 1 87.69 240 THR B C 1
ATOM 4042 O O . THR B 1 240 ? 12.148 19.781 6.199 1 87.69 240 THR B O 1
ATOM 4045 N N . GLN B 1 241 ? 12 17.75 5.281 1 88 241 GLN B N 1
ATOM 4046 C CA . GLN B 1 241 ? 12.5 17.141 6.508 1 88 241 GLN B CA 1
ATOM 4047 C C . GLN B 1 241 ? 13.945 17.531 6.766 1 88 241 GLN B C 1
ATOM 4049 O O . GLN B 1 241 ? 14.352 17.719 7.914 1 88 241 GLN B O 1
ATOM 4054 N N . CYS B 1 242 ? 14.688 17.625 5.75 1 87.81 242 CYS B N 1
ATOM 4055 C CA . CYS B 1 242 ? 16.062 18.062 5.887 1 87.81 242 CYS B CA 1
ATOM 4056 C C . CYS B 1 242 ? 16.125 19.484 6.43 1 87.81 242 CYS B C 1
ATOM 4058 O O . CYS B 1 242 ? 16.922 19.781 7.332 1 87.81 242 CYS B O 1
ATOM 4060 N N . VAL B 1 243 ? 15.305 20.328 5.875 1 84.56 243 VAL B N 1
ATOM 4061 C CA . VAL B 1 243 ? 15.266 21.734 6.309 1 84.56 243 VAL B CA 1
ATOM 4062 C C . VAL B 1 243 ? 14.828 21.797 7.77 1 84.56 243 VAL B C 1
ATOM 4064 O O . VAL B 1 243 ? 15.422 22.531 8.562 1 84.56 243 VAL B O 1
ATOM 4067 N N . ASP B 1 244 ? 13.789 21.062 8.094 1 82.44 244 ASP B N 1
ATOM 4068 C CA . ASP B 1 244 ? 13.312 21.016 9.469 1 82.44 244 ASP B CA 1
ATOM 4069 C C . ASP B 1 244 ? 14.414 20.562 10.43 1 82.44 244 ASP B C 1
ATOM 4071 O O . ASP B 1 244 ? 14.555 21.109 11.523 1 82.44 244 ASP B O 1
ATOM 4075 N N . PHE B 1 245 ? 15.102 19.594 9.977 1 84.31 245 PHE B N 1
ATOM 4076 C CA . PHE B 1 245 ? 16.188 19.078 10.797 1 84.31 245 PHE B CA 1
ATOM 4077 C C . PHE B 1 245 ? 17.266 20.141 10.992 1 84.31 245 PHE B C 1
ATOM 4079 O O . PHE B 1 245 ? 17.797 20.297 12.094 1 84.31 245 PHE B O 1
ATOM 4086 N N . LEU B 1 246 ? 17.609 20.844 9.969 1 83.06 246 LEU B N 1
ATOM 4087 C CA . LEU B 1 246 ? 18.641 21.875 10.016 1 83.06 246 LEU B CA 1
ATOM 4088 C C . LEU B 1 246 ? 18.203 23.016 10.93 1 83.06 246 LEU B C 1
ATOM 4090 O O . LEU B 1 246 ? 19.047 23.703 11.516 1 83.06 246 LEU B O 1
ATOM 4094 N N . ASN B 1 247 ? 16.953 23.203 10.945 1 79.25 247 ASN B N 1
ATOM 4095 C CA . ASN B 1 247 ? 16.438 24.312 11.734 1 79.25 247 ASN B CA 1
ATOM 4096 C C . ASN B 1 247 ? 16.328 23.953 13.219 1 79.25 247 ASN B C 1
ATOM 4098 O O . ASN B 1 247 ? 16.031 24.812 14.047 1 79.25 247 ASN B O 1
ATOM 4102 N N . GLN B 1 248 ? 16.609 22.703 13.453 1 76.62 248 GLN B N 1
ATOM 4103 C CA . GLN B 1 248 ? 16.625 22.328 14.867 1 76.62 248 GLN B CA 1
ATOM 4104 C C . GLN B 1 248 ? 17.844 22.922 15.578 1 76.62 248 GLN B C 1
ATOM 4106 O O . GLN B 1 248 ? 18.906 23.062 14.977 1 76.62 248 GLN B O 1
ATOM 4111 N N . PRO B 1 249 ? 17.469 23.344 16.75 1 71.25 249 PRO B N 1
ATOM 4112 C CA . PRO B 1 249 ? 18.594 23.922 17.5 1 71.25 249 PRO B CA 1
ATOM 4113 C C . PRO B 1 249 ? 19.734 22.922 17.703 1 71.25 249 PRO B C 1
ATOM 4115 O O . PRO B 1 249 ? 19.484 21.75 18 1 71.25 249 PRO B O 1
ATOM 4118 N N . GLY B 1 250 ? 20.922 23.312 17.438 1 66.44 250 GLY B N 1
ATOM 4119 C CA . GLY B 1 250 ? 22.094 22.5 17.766 1 66.44 250 GLY B CA 1
ATOM 4120 C C . GLY B 1 250 ? 22.578 21.656 16.609 1 66.44 250 GLY B C 1
ATOM 4121 O O . GLY B 1 250 ? 23.531 20.891 16.75 1 66.44 250 GLY B O 1
ATOM 4122 N N . VAL B 1 251 ? 21.781 21.703 15.656 1 66.19 251 VAL B N 1
ATOM 4123 C CA . VAL B 1 251 ? 22.172 20.844 14.547 1 66.19 251 VAL B CA 1
ATOM 4124 C C . VAL B 1 251 ? 23.297 21.516 13.75 1 66.19 251 VAL B C 1
ATOM 4126 O O . VAL B 1 251 ? 23.219 22.703 13.422 1 66.19 251 VAL B O 1
ATOM 4129 N N . MET B 1 252 ? 24.5 20.781 13.641 1 62 252 MET B N 1
ATOM 4130 C CA . MET B 1 252 ? 25.625 21.219 12.805 1 62 252 MET B CA 1
ATOM 4131 C C . MET B 1 252 ? 25.297 21.016 11.328 1 62 252 MET B C 1
ATOM 4133 O O . MET B 1 252 ? 24.422 20.234 10.977 1 62 252 MET B O 1
ATOM 4137 N N . PRO B 1 253 ? 26 21.688 10.461 1 61.25 253 PRO B N 1
ATOM 4138 C CA . PRO B 1 253 ? 25.797 21.531 9.023 1 61.25 253 PRO B CA 1
ATOM 4139 C C . PRO B 1 253 ? 25.891 20.078 8.555 1 61.25 253 PRO B C 1
ATOM 4141 O O . PRO B 1 253 ? 26.828 19.375 8.922 1 61.25 253 PRO B O 1
ATOM 4144 N N . VAL B 1 254 ? 24.812 19.5 8.188 1 67.62 254 VAL B N 1
ATOM 4145 C CA . VAL B 1 254 ? 24.75 18.125 7.734 1 67.62 254 VAL B CA 1
ATOM 4146 C C . VAL B 1 254 ? 24.625 18.078 6.215 1 67.62 254 VAL B C 1
ATOM 4148 O O . VAL B 1 254 ? 23.969 18.938 5.617 1 67.62 254 VAL B O 1
ATOM 4151 N N . ASN B 1 255 ? 25.5 17.281 5.551 1 64 255 ASN B N 1
ATOM 4152 C CA . ASN B 1 255 ? 25.344 17.016 4.125 1 64 255 ASN B CA 1
ATOM 4153 C C . ASN B 1 255 ? 24.281 15.945 3.873 1 64 255 ASN B C 1
ATOM 4155 O O . ASN B 1 255 ? 24.406 14.812 4.336 1 64 255 ASN B O 1
ATOM 4159 N N . PHE B 1 256 ? 23.234 16.516 3.229 1 68.94 256 PHE B N 1
ATOM 4160 C CA . PHE B 1 256 ? 22.156 15.578 2.936 1 68.94 256 PHE B CA 1
ATOM 4161 C C . PHE B 1 256 ? 22.438 14.828 1.641 1 68.94 256 PHE B C 1
ATOM 4163 O O . PHE B 1 256 ? 23 15.383 0.703 1 68.94 256 PHE B O 1
ATOM 4170 N N . HIS B 1 257 ? 22.141 13.508 1.59 1 64.75 257 HIS B N 1
ATOM 4171 C CA . HIS B 1 257 ? 22.281 12.711 0.373 1 64.75 257 HIS B CA 1
ATOM 4172 C C . HIS B 1 257 ? 21.234 13.109 -0.664 1 64.75 257 HIS B C 1
ATOM 4174 O O . HIS B 1 257 ? 20.109 13.461 -0.311 1 64.75 257 HIS B O 1
ATOM 4180 N N . THR B 1 258 ? 21.703 13.188 -1.969 1 62.56 258 THR B N 1
ATOM 4181 C CA . THR B 1 258 ? 20.797 13.539 -3.066 1 62.56 258 THR B CA 1
ATOM 4182 C C . THR B 1 258 ? 19.984 12.328 -3.5 1 62.56 258 THR B C 1
ATOM 4184 O O . THR B 1 258 ? 20.484 11.203 -3.523 1 62.56 258 THR B O 1
ATOM 4187 N N . ALA B 1 259 ? 18.734 12.531 -3.607 1 57.44 259 ALA B N 1
ATOM 4188 C CA . ALA B 1 259 ? 17.875 11.477 -4.121 1 57.44 259 ALA B CA 1
ATOM 4189 C C . ALA B 1 259 ? 17.984 11.352 -5.637 1 57.44 259 ALA B C 1
ATOM 4191 O O . ALA B 1 259 ? 18.047 12.359 -6.348 1 57.44 259 ALA B O 1
ATOM 4192 N N . LYS B 1 260 ? 18.234 10.164 -6.078 1 55.94 260 LYS B N 1
ATOM 4193 C CA . LYS B 1 260 ? 18.328 9.922 -7.516 1 55.94 260 LYS B CA 1
ATOM 4194 C C . LYS B 1 260 ? 16.969 10.008 -8.188 1 55.94 260 LYS B C 1
ATOM 4196 O O . LYS B 1 260 ? 15.984 9.438 -7.691 1 55.94 260 LYS B O 1
ATOM 4201 N N . SER B 1 261 ? 16.875 10.891 -9.211 1 56.53 261 SER B N 1
ATOM 4202 C CA . SER B 1 261 ? 15.641 11.016 -9.969 1 56.53 261 SER B CA 1
ATOM 4203 C C . SER B 1 261 ? 15.344 9.75 -10.766 1 56.53 261 SER B C 1
ATOM 4205 O O . SER B 1 261 ? 16.266 9.031 -11.164 1 56.53 261 SER B O 1
ATOM 4207 N N . PRO B 1 262 ? 14.055 9.281 -10.664 1 51.88 262 PRO B N 1
ATOM 4208 C CA . PRO B 1 262 ? 13.734 8.078 -11.438 1 51.88 262 PRO B CA 1
ATOM 4209 C C . PRO B 1 262 ? 14.148 8.195 -12.906 1 51.88 262 PRO B C 1
ATOM 4211 O O . PRO B 1 262 ? 14.148 9.297 -13.461 1 51.88 262 PRO B O 1
ATOM 4214 N N . VAL B 1 263 ? 15.023 7.305 -13.305 1 50.22 263 VAL B N 1
ATOM 4215 C CA . VAL B 1 263 ? 15.305 7.258 -14.734 1 50.22 263 VAL B CA 1
ATOM 4216 C C . VAL B 1 263 ? 13.992 7.285 -15.516 1 50.22 263 VAL B C 1
ATOM 4218 O O . VAL B 1 263 ? 12.992 6.707 -15.094 1 50.22 263 VAL B O 1
ATOM 4221 N N . LEU B 1 264 ? 13.898 8.367 -16.328 1 51.28 264 LEU B N 1
ATOM 4222 C CA . LEU B 1 264 ? 12.773 8.57 -17.234 1 51.28 264 LEU B CA 1
ATOM 4223 C C . LEU B 1 264 ? 12.312 7.242 -17.828 1 51.28 264 LEU B C 1
ATOM 4225 O O . LEU B 1 264 ? 13.133 6.383 -18.156 1 51.28 264 LEU B O 1
ATOM 4229 N N . ILE B 1 265 ? 11 6.824 -17.547 1 43.75 265 ILE B N 1
ATOM 4230 C CA . ILE B 1 265 ? 10.32 5.715 -18.203 1 43.75 265 ILE B CA 1
ATOM 4231 C C . ILE B 1 265 ? 10.695 5.691 -19.688 1 43.75 265 ILE B C 1
ATOM 4233 O O . ILE B 1 265 ? 10.734 6.734 -20.344 1 43.75 265 ILE B O 1
#

pLDDT: mean 78.54, std 23.74, range [25.08, 98.62]

Solvent-accessible surface area (backbone atoms only — not comparable to full-atom values): 31907 Å² total; per-residue (Å²): 137,84,80,76,77,77,78,79,78,76,77,78,79,75,80,77,79,78,74,78,81,74,78,75,77,70,75,77,75,74,68,73,71,60,74,76,64,78,66,72,74,59,80,82,74,46,77,66,61,71,52,28,61,75,55,44,58,73,56,38,44,61,61,49,18,60,70,45,38,38,75,36,95,84,68,44,79,34,73,51,86,84,73,58,54,69,45,75,60,68,73,61,72,64,70,73,91,57,85,72,64,56,36,47,58,67,50,49,37,35,37,46,47,33,60,52,78,59,57,64,52,82,45,59,42,86,50,73,90,54,72,64,36,65,45,40,84,61,47,71,41,64,56,43,44,58,29,41,42,60,46,47,58,32,37,36,41,36,26,26,30,29,27,84,82,82,63,49,76,42,50,48,86,33,68,76,46,43,73,63,44,56,71,26,64,38,64,68,61,53,61,46,74,56,98,85,48,35,33,26,47,68,44,51,50,57,45,56,72,28,54,90,72,45,53,72,63,53,50,51,50,49,37,43,50,35,34,49,50,44,48,50,51,36,46,41,36,50,52,39,50,45,52,54,47,58,68,35,86,86,51,69,95,71,88,72,71,81,76,79,72,77,75,79,123,136,83,80,75,77,78,77,78,80,76,78,77,80,75,79,77,79,80,76,76,80,74,77,77,76,72,76,74,75,74,69,73,70,60,75,78,64,78,65,73,73,58,78,82,74,46,77,64,60,71,52,28,60,74,57,45,58,74,56,37,46,62,61,48,18,59,70,45,38,38,75,37,97,84,68,43,80,32,73,49,86,84,72,58,55,70,45,75,60,69,74,62,74,64,71,75,92,57,84,72,64,56,37,47,55,66,49,49,38,35,39,46,47,35,59,50,78,59,54,62,52,83,46,60,41,85,49,71,91,55,69,63,35,65,43,40,86,61,47,71,42,64,57,41,42,57,30,41,44,60,48,48,56,32,38,35,39,37,25,25,30,29,28,85,82,83,62,49,75,42,50,50,85,34,67,80,47,43,72,61,44,56,71,26,64,37,62,68,61,53,62,48,73,55,98,86,48,36,33,26,46,66,43,51,51,58,46,56,71,28,53,88,71,44,52,71,62,53,49,50,51,48,36,46,51,36,34,50,51,44,50,50,51,36,47,42,36,49,52,38,50,45,50,54,46,58,67,34,87,87,50,68,94,71,87,72,72,82,75,80,73,77,75,79,124

Radius of gyration: 33.09 Å; Cα contacts (8 Å, |Δi|>4): 695; chains: 2; bounding box: 109×120×89 Å

Secondary structure (DSSP, 8-state):
------------------------------------------S--PPPPHHHHHHS-GGGHHHHHHHHEEE-TTSSEEE-SS--SEE-PPPPPSS-SSPPPTHHHH---EEEE-HHHHH----B---GGG-SPBPEEEEE-S--EEEE-SS-EEEEEEEEEE-TTT--EEETTSHHHHTTS-HHHHTT--EEE-SS-EEEHHHHHHHHHHTTT--HHHHHHHHHHHHHHHHHHHHHHHHHHHHHHHTSTT-----PPPPPPP---/------------------------------------------S--PPPPHHHHHHS-GGGHHHHHHHHEEE-TTSSEEE-SS--SEE-PPPPPSS-SSPPPTHHHH---EEEE-HHHHH----B---GGG-SPBPEEEEE-S--EEEE-SS-EEEEEEEEEE-TTT--EEETTSHHHHTTS-HHHHTT--EEE-SS-EEEHHHHHHHHHHTTT--HHHHHHHHHHHHHHHHHHHHHHHHHHHHHHHTSTT-----PPPPPPPP--

InterPro domains:
  IPR046616 Domain of unknown function DUF6729 [PF20499] (52-258)

Sequence (530 aa):
MIVQTPDPTVPTPVPRATADVSNPAQPCRIVSTAPSGALLQGPSVVQLPHLWSETIPPEDHKWIGKRLFKIGSKGKPALRDDLQLWYYPPQPALIYNQAPAPDRFFCHTLLLWMPYKLWRVKVLCPNPACGQHQLTGGGLHKRARQVLDIDRTYNMVTETLICTKCRASHVSWSQTVLQQLDLGHRSEFQVILTRKYACDMRVIRLLRERGLGNSPTRVIKQLCENHSEQWLHRLARYTTQCVDFLNQPGVMPVNFHTAKSPVLIMIVQTPDPTVPTPVPRATADVSNPAQPCRIVSTAPSGALLQGPSVVQLPHLWSETIPPEDHKWIGKRLFKIGSKGKPALRDDLQLWYYPPQPALIYNQAPAPDRFFCHTLLLWMPYKLWRVKVLCPNPACGQHQLTGGGLHKRARQVLDIDRTYNMVTETLICTKCRASHVSWSQTVLQQLDLGHRSEFQVILTRKYACDMRVIRLLRERGLGNSPTRVIKQLCENHSEQWLHRLARYTTQCVDFLNQPGVMPVNFHTAKSPVLI

Organism: Carassius auratus (NCBI:txid7957)

Foldseek 3Di:
DPPPPDDPPPDDPDPPDPPPPDDPDPPPCCVVPPPPPPPPPPPPQQADQDQAPVAADPLAGRQCSVQFWDQDPVRHTDGDDPDDQKDDADADDPDDPDQDALSNLQYAIEGEAECCNPVVDWAFDPDVVLVRATWDWPAWDRHKAWEQEQQDIHIYTYTWTAGPPVGDIDTCVDPRNLVRDDPVSSVVPQWDDDPHHIYGVNLVVVVVVCVVPDDPVNSLVSSQVSNQVSQVVSVVVSVVNNVVNVPDPPDDDDDYDDDDRPDGD/DPPPPDDPPPDDPDPPPPPPPDDPDDPPPCVVPPPPPPPPPPPDQQADQDQAPVAADPLAGRQCSVQFWDQDPVRHTDGDDPDDQKDDADADDPDDPDQDALSNLQYAIEGEAECCNPVVDWAFDPDVVLVRATWDWPAWDRHKAWEQEQQDIHIYTYTWTAGPPVGDIDTCVDPSNLVRDDPVSSVVPQWDDDPHHIYGVNLVVVVVVCVVPDDPVNSLVSSQVSNQVSQVVSVVVSVVNNVVNCPDPPDDDDDHDDDDRPDRD